Protein AF-0000000069531770 (afdb_homodimer)

Sequence (616 aa):
MDYYHGKNRRWDSFLKRRHTVTILGFLCSVVMHSQRLNLSIAMVAMVNSTSILSTSSYQNATECYRPQAEQAVLETHRTGEFSWDPELQGHILGAGFLGYLLAQIPGGLLAGRFGTKPILLVGLFSASICNLLSPVAAQQHAYLLAVIHLIRGMGQGLQQPSMSVLMAKWFPRNERGFLSAFIYCGYPLGAFIASLISGTLCDLEFLGGWPLVFYTFGLLGVFVGLLMVFFFFEQPSDDPNITPSELQHIVQNQDNSSATTCTVLLRKDGQDKYSTTINRCVTPAVDCPLLRVCIILHGPSGLPRVPDMDYYHGKNRRWDSFLKRRHTVTILGFLCSVVMHSQRLNLSIAMVAMVNSTSILSTSSYQNATECYRPQAEQAVLETHRTGEFSWDPELQGHILGAGFLGYLLAQIPGGLLAGRFGTKPILLVGLFSASICNLLSPVAAQQHAYLLAVIHLIRGMGQGLQQPSMSVLMAKWFPRNERGFLSAFIYCGYPLGAFIASLISGTLCDLEFLGGWPLVFYTFGLLGVFVGLLMVFFFFEQPSDDPNITPSELQHIVQNQDNSSATTCTVLLRKDGQDKYSTTINRCVTPAVDCPLLRVCIILHGPSGLPRVPD

Radius of gyration: 29.05 Å; Cα contacts (8 Å, |Δi|>4): 894; chains: 2; bounding box: 94×101×93 Å

Nearest PDB structures (foldseek):
  8u3d-assembly1_A  TM=9.084E-01  e=5.352E-10  Homo sapiens
  8u3f-assembly1_A  TM=9.222E-01  e=5.584E-10  Homo sapiens
  9ayb-assembly1_A  TM=9.517E-01  e=1.992E-09  Homo sapiens
  8dwi-assembly1_A  TM=8.726E-01  e=6.528E-09  Homo sapiens
  8ju0-assembly1_A  TM=8.263E-01  e=5.463E-02  Homo sapiens

pLDDT: mean 73.76, std 28.48, range [23.83, 98.81]

Foldseek 3Di:
DPPCPVPPVQVPPPDALLVVQLVLLQLLQLLLLLLLCLLVQLVVQAEAPPPPPPPPPPDDPPPPPDDDPPPPVPPCSDGHDHHDDPVLSVLLSVLLQQLLVVQQLCLLVCCVVVNLLVLLLQLLLLLLVLLLCLVVQVVVDSVSNSVSSSRNSNSSSNSPSSVVVQLLQSPFPVCSVVSVVSSNVSNVNSNVVSNVVLVVQCSDPPVNRSSVSSNVSSVSSVVSSVVCVVSPDRHPVRDPSHDPVSNCRRVVRHDVLPPPLVVVVPDDDDDDDPPPCPDDNPSVPSCSVVVVVVVVPPPPPDPPPPDD/DPPCPVPPVQVPPPDALLVVQLVLLQLLQLLLLLLLCLLVQLVVQAEAPPPPPDPPDPDDDDDPPPDDDPPPPPPCSDGHDHHDDVVLSCLLSVLLQQLLVVQQLCLLVCCVVVNLLVLLLQLLLLLLVLLLCLVVQVVVDSVSNSVSSSRNSNSSSNSPSSVVVQLLQSPFPVCSVVSVVSSNVSNVNSNVVSNVVLVVQCSDPPVNRSSVSSNVSSVSSVVSSVVCVPSPDRHPVRDPSHDPVSNCRRVVRHDVLPPPLVVVVPDDDDDDDPPPCPDDNVSVPSCSVVVVVVVVVPPPPDPPPPDD

Solvent-accessible surface area (backbone atoms only — not comparable to full-atom values): 32951 Å² total; per-residue (Å²): 136,82,75,78,73,68,72,70,72,60,78,71,59,91,59,53,60,62,53,50,48,35,51,52,46,17,50,50,30,18,40,57,34,22,52,68,44,39,60,51,61,33,45,46,55,40,35,36,47,50,78,65,72,76,85,70,87,70,79,86,79,77,74,76,79,72,78,84,74,72,80,65,79,70,67,76,60,71,61,23,85,37,82,66,53,47,46,57,50,10,49,34,57,18,28,19,27,48,21,18,50,66,25,33,53,56,19,31,52,46,18,71,73,68,30,36,53,59,46,37,48,52,11,41,42,47,23,15,52,32,34,53,44,37,56,65,28,49,73,73,31,66,64,52,28,18,50,40,30,19,52,20,16,28,18,52,18,22,41,61,39,18,50,54,52,45,44,60,61,51,33,25,54,59,44,33,40,18,51,49,48,55,20,55,50,14,34,37,47,14,40,22,49,36,26,45,50,38,14,50,35,44,65,37,73,67,84,68,3,39,47,49,38,31,44,52,45,13,52,49,24,44,51,53,42,54,50,41,69,75,69,54,60,76,39,64,89,68,37,87,84,53,48,71,68,55,50,52,52,32,64,74,33,31,70,77,72,63,68,64,62,66,57,65,70,67,63,76,87,87,81,86,80,87,69,80,76,76,67,71,82,64,54,49,70,67,22,40,42,54,60,58,53,55,53,64,69,56,60,83,76,78,76,78,76,75,77,132,136,81,74,76,73,68,73,70,71,58,78,72,58,91,60,54,62,62,54,51,49,35,52,52,45,16,52,49,30,18,40,56,35,21,52,67,43,40,60,50,62,32,44,45,54,40,34,37,47,49,78,66,74,77,86,72,85,80,72,82,82,77,79,76,82,72,75,84,77,72,78,66,78,70,68,76,60,71,61,22,83,37,82,68,53,48,48,58,50,11,49,35,56,17,27,19,28,47,21,18,51,66,25,34,52,56,18,32,52,46,19,71,73,67,31,35,53,60,46,37,47,50,13,42,40,48,23,15,51,31,34,52,44,39,56,64,27,49,73,72,30,67,65,51,29,19,51,40,31,19,52,21,15,28,18,53,17,20,39,62,40,17,50,55,54,44,44,60,62,53,32,24,55,59,46,32,41,19,51,49,48,55,21,56,51,14,35,36,46,14,38,21,50,37,26,44,51,38,13,49,34,43,67,36,72,67,85,67,2,39,47,49,39,32,43,53,44,12,51,48,23,45,52,53,41,54,49,40,69,74,70,53,61,77,40,63,88,69,36,86,83,55,50,71,69,56,51,51,52,31,64,73,34,30,72,76,72,62,67,63,62,67,56,64,71,66,63,76,89,88,79,86,81,88,70,82,75,75,67,71,81,64,53,48,69,68,20,41,39,54,60,58,53,56,55,64,68,54,59,82,77,77,75,78,75,75,78,132

InterPro domains:
  IPR011701 Major facilitator superfamily [PF07690] (78-247)
  IPR020846 Major facilitator superfamily domain [PS50850] (40-308)
  IPR036259 MFS transporter superfamily [G3DSA:1.20.1250.20] (12-240)
  IPR036259 MFS transporter superfamily [SSF103473] (14-258)
  IPR050382 Major Facilitator Superfamily Sodium/Anion Cotransporter [PTHR11662] (10-254)

Organism: Araneus ventricosus (NCBI:txid182803)

Secondary structure (DSSP, 8-state):
-------------SS-HHHHHHHHHHHHHHHHHHHHHHHHHHHHHHB-S-TT-------------------------PPPSB---HHHHHHHHHHHHHHHHHHHHHHHHHHHHH-HHHHHHHHHHHHHHHHHHHHHHHHH-HHHHHHHHHHHHHHHHTHHHHHHHHHHHH--HHHHHHHHHHHHTHHHHHHHHHHHHHHHHHT--GGGSHHHHHHHHHHHHHHHHHHHHHH--SSGGG-TT--HHHHHHHHHTS-TTTHHHHHTTT---S-------------SSS--HHHHHHHHHS----------/-------------SS-HHHHHHHHHHHHHHHHHHHHHHHHHHHHHHB-S----------------------------PPPSB---HHHHHHHHHHHHHHHHHHHHHHHHHHHHH-HHHHHHHHHHHHHHHHHHHHHHHHH-HHHHHHHHHHHHHHHHTHHHHHHHHHHHH--HHHHHHHHHHHHTHHHHHHHHHHHHHHHHHT--GGGSHHHHHHHHHHHHHHHHHHHHHH--SSGGG-TT--HHHHHHHHHTS-TTTHHHHHTTT---S--------SS---SSS--HHHHHHHHHS----------

Structure (mmCIF, N/CA/C/O backbone):
data_AF-0000000069531770-model_v1
#
loop_
_entity.id
_entity.type
_entity.pdbx_description
1 polymer 'Inorganic phosphate cotransporter'
#
loop_
_atom_site.group_PDB
_atom_site.id
_atom_site.type_symbol
_atom_site.label_atom_id
_atom_site.label_alt_id
_atom_site.label_comp_id
_atom_site.label_asym_id
_atom_site.label_entity_id
_atom_site.label_seq_id
_atom_site.pdbx_PDB_ins_code
_atom_site.Cartn_x
_atom_site.Cartn_y
_atom_site.Cartn_z
_atom_site.occupancy
_atom_site.B_iso_or_equiv
_atom_site.auth_seq_id
_atom_site.auth_comp_id
_atom_site.auth_asym_id
_atom_site.auth_atom_id
_atom_site.pdbx_PDB_model_num
ATOM 1 N N . MET A 1 1 ? -51.406 31.875 19.156 1 24.95 1 MET A N 1
ATOM 2 C CA . MET A 1 1 ? -51.438 30.578 18.484 1 24.95 1 MET A CA 1
ATOM 3 C C . MET A 1 1 ? -50.031 30.094 18.172 1 24.95 1 MET A C 1
ATOM 5 O O . MET A 1 1 ? -49.344 30.672 17.312 1 24.95 1 MET A O 1
ATOM 9 N N . ASP A 1 2 ? -49.219 29.656 19.125 1 28.33 2 ASP A N 1
ATOM 10 C CA . ASP A 1 2 ? -47.844 29.203 19.344 1 28.33 2 ASP A CA 1
ATOM 11 C C . ASP A 1 2 ? -47.531 28.016 18.469 1 28.33 2 ASP A C 1
ATOM 13 O O . ASP A 1 2 ? -48.125 26.938 18.609 1 28.33 2 ASP A O 1
ATOM 17 N N . TYR A 1 3 ? -47.406 28.156 17.156 1 31.14 3 TYR A N 1
ATOM 18 C CA . TYR A 1 3 ? -47.125 27.156 16.141 1 31.14 3 TYR A CA 1
ATOM 19 C C . TYR A 1 3 ? -46.125 26.125 16.656 1 31.14 3 TYR A C 1
ATOM 21 O O . TYR A 1 3 ? -45.25 26.438 17.484 1 31.14 3 TYR A O 1
ATOM 29 N N . TYR A 1 4 ? -46.625 24.828 16.781 1 31.69 4 TYR A N 1
ATOM 30 C CA . TYR A 1 4 ? -46.062 23.531 17.109 1 31.69 4 TYR A CA 1
ATOM 31 C C . TYR A 1 4 ? -44.688 23.375 16.484 1 31.69 4 TYR A C 1
ATOM 33 O O . TYR A 1 4 ? -44.562 23.25 15.258 1 31.69 4 TYR A O 1
ATOM 41 N N . HIS A 1 5 ? -43.75 24.219 16.828 1 33.91 5 HIS A N 1
ATOM 42 C CA . HIS A 1 5 ? -42.375 23.859 16.484 1 33.91 5 HIS A CA 1
ATOM 43 C C . HIS A 1 5 ? -42.125 22.359 16.656 1 33.91 5 HIS A C 1
ATOM 45 O O . HIS A 1 5 ? -41.938 21.875 17.781 1 33.91 5 HIS A O 1
ATOM 51 N N . GLY A 1 6 ? -43.094 21.531 16.125 1 34.22 6 GLY A N 1
ATOM 52 C CA . GLY A 1 6 ? -42.781 20.109 16.094 1 34.22 6 GLY A CA 1
ATOM 53 C C . GLY A 1 6 ? -41.281 19.828 15.938 1 34.22 6 GLY A C 1
ATOM 54 O O . GLY A 1 6 ? -40.656 20.25 14.953 1 34.22 6 GLY A O 1
ATOM 55 N N . LYS A 1 7 ? -40.656 19.891 17.016 1 36.44 7 LYS A N 1
ATOM 56 C CA . LYS A 1 7 ? -39.281 19.422 17.172 1 36.44 7 LYS A CA 1
ATOM 57 C C . LYS A 1 7 ? -39.031 18.188 16.312 1 36.44 7 LYS A C 1
ATOM 59 O O . LYS 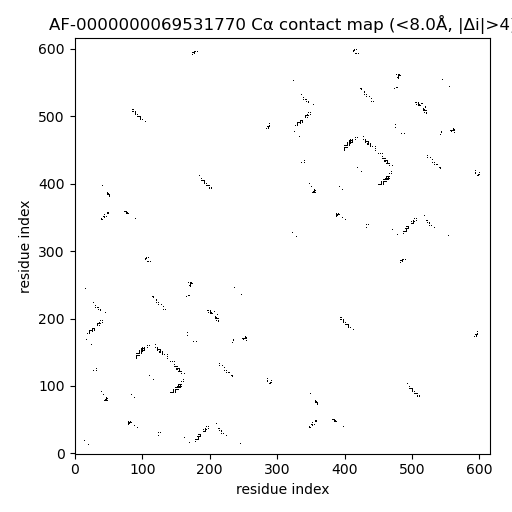A 1 7 ? -39.5 17.094 16.625 1 36.44 7 LYS A O 1
ATOM 64 N N . ASN A 1 8 ? -39.375 18.125 15.055 1 35.84 8 ASN A N 1
ATOM 65 C CA . ASN A 1 8 ? -38.906 17.047 14.172 1 35.84 8 ASN A CA 1
ATOM 66 C C . ASN A 1 8 ? -37.625 16.438 14.656 1 35.84 8 ASN A C 1
ATOM 68 O O . ASN A 1 8 ? -36.562 17.094 14.664 1 35.84 8 ASN A O 1
ATOM 72 N N . ARG A 1 9 ? -37.656 15.773 15.727 1 36.72 9 ARG A N 1
ATOM 73 C CA . ARG A 1 9 ? -36.562 14.93 16.203 1 36.72 9 ARG A CA 1
ATOM 74 C C . ARG A 1 9 ? -35.812 14.289 15.031 1 36.72 9 ARG A C 1
ATOM 76 O O . ARG A 1 9 ? -36.312 13.352 14.398 1 36.72 9 ARG A O 1
ATOM 83 N N . ARG A 1 10 ? -35.5 15.07 14.055 1 39.19 10 ARG A N 1
ATOM 84 C CA . ARG A 1 10 ? -34.594 14.539 13.039 1 39.19 10 ARG A CA 1
ATOM 85 C C . ARG A 1 10 ? -33.844 13.336 13.57 1 39.19 10 ARG A C 1
ATOM 87 O O . ARG A 1 10 ? -33.531 13.266 14.766 1 39.19 10 ARG A O 1
ATOM 94 N N . TRP A 1 11 ? -34.125 12.164 13.195 1 37.41 11 TRP A N 1
ATOM 95 C CA . TRP A 1 11 ? -33.281 10.992 13.406 1 37.41 11 TRP A CA 1
ATOM 96 C C . TRP A 1 11 ? -31.859 11.398 13.742 1 37.41 11 TRP A C 1
ATOM 98 O O . TRP A 1 11 ? -31.141 11.938 12.898 1 37.41 11 TRP A O 1
ATOM 108 N N . ASP A 1 12 ? -31.547 12.094 14.734 1 45.06 12 ASP A N 1
ATOM 109 C CA . ASP A 1 12 ? -30.172 12.258 15.234 1 45.06 12 ASP A CA 1
ATOM 110 C C . ASP A 1 12 ? -29.297 11.094 14.812 1 45.06 12 ASP A C 1
ATOM 112 O O . ASP A 1 12 ? -29.484 9.961 15.273 1 45.06 12 ASP A O 1
ATOM 116 N N . SER A 1 13 ? -29.109 10.766 13.602 1 52.78 13 SER A N 1
ATOM 117 C CA . SER A 1 13 ? -28.266 9.695 13.078 1 52.78 13 SER A CA 1
ATOM 118 C C . SER A 1 13 ? -27.172 9.32 14.078 1 52.78 13 SER A C 1
ATOM 120 O O . SER A 1 13 ? -26.594 10.188 14.727 1 52.78 13 SER A O 1
ATOM 122 N N . PHE A 1 14 ? -27.328 8.242 14.805 1 60.22 14 PHE A N 1
ATOM 123 C CA . PHE A 1 14 ? -26.422 7.652 15.773 1 60.22 14 PHE A CA 1
ATOM 124 C C . PHE A 1 14 ? -24.969 7.918 15.383 1 60.22 14 PHE A C 1
ATOM 126 O O . PHE A 1 14 ? -24.109 8.094 16.25 1 60.22 14 PHE A O 1
ATOM 133 N N . LEU A 1 15 ? -24.75 8.07 14.062 1 80 15 LEU A N 1
ATOM 134 C CA . LEU A 1 15 ? -23.359 8.273 13.68 1 80 15 LEU A CA 1
ATOM 135 C C . LEU A 1 15 ? -23.141 9.672 13.109 1 80 15 LEU A C 1
ATOM 137 O O . LEU A 1 15 ? -23.891 10.109 12.234 1 80 15 LEU A O 1
ATOM 141 N N . LYS A 1 16 ? -22.469 10.477 13.781 1 91.12 16 LYS A N 1
ATOM 142 C CA . LYS A 1 16 ? -22.062 11.773 13.242 1 91.12 16 LYS A CA 1
ATOM 143 C C . LYS A 1 16 ? -21.625 11.648 11.781 1 91.12 16 LYS A C 1
ATOM 145 O O . LYS A 1 16 ? -21.156 10.594 11.359 1 91.12 16 LYS A O 1
ATOM 150 N N . ARG A 1 17 ? -21.844 12.641 11.008 1 93.88 17 ARG A N 1
ATOM 151 C CA . ARG A 1 17 ? -21.594 12.602 9.57 1 93.88 17 ARG A CA 1
ATOM 152 C C . ARG A 1 17 ? -20.094 12.461 9.281 1 93.88 17 ARG A C 1
ATOM 154 O O . ARG A 1 17 ? -19.703 11.828 8.289 1 93.88 17 ARG A O 1
ATOM 161 N N . ARG A 1 18 ? -19.328 13 10.141 1 93.19 18 ARG A N 1
ATOM 162 C CA . ARG A 1 18 ? -17.891 12.828 9.93 1 93.19 18 ARG A CA 1
ATOM 163 C C . ARG A 1 18 ? -17.484 11.367 10.086 1 93.19 18 ARG A C 1
ATOM 165 O O . ARG A 1 18 ? -16.547 10.898 9.43 1 93.19 18 ARG A O 1
ATOM 172 N N . HIS A 1 19 ? -18.234 10.648 10.875 1 93.69 19 HIS A N 1
ATOM 173 C CA . HIS A 1 19 ? -17.969 9.219 11.039 1 93.69 19 HIS A CA 1
ATOM 174 C C . HIS A 1 19 ? -18.484 8.43 9.836 1 93.69 19 HIS A C 1
ATOM 176 O O . HIS A 1 19 ? -17.891 7.43 9.445 1 93.69 19 HIS A O 1
ATOM 182 N N . THR A 1 20 ? -19.531 8.906 9.305 1 94.5 20 THR A N 1
ATOM 183 C CA . THR A 1 20 ? -20.031 8.281 8.094 1 94.5 20 THR A CA 1
ATOM 184 C C . THR A 1 20 ? -19.031 8.422 6.953 1 94.5 20 THR A C 1
ATOM 186 O O . THR A 1 20 ? -18.75 7.449 6.242 1 94.5 20 THR A O 1
ATOM 189 N N . VAL A 1 21 ? -18.5 9.562 6.832 1 94.88 21 VAL A N 1
ATOM 190 C CA . VAL A 1 21 ? -17.484 9.805 5.812 1 94.88 21 VAL A CA 1
ATOM 191 C C . VAL A 1 21 ? -16.25 8.945 6.082 1 94.88 21 VAL A C 1
ATOM 193 O O . VAL A 1 21 ? -15.656 8.398 5.156 1 94.88 21 VAL A O 1
ATOM 196 N N . THR A 1 22 ? -15.93 8.781 7.328 1 95.06 22 THR A N 1
ATOM 197 C CA . THR A 1 22 ? -14.789 7.965 7.719 1 95.06 22 THR A CA 1
ATOM 198 C C . THR A 1 22 ? -15.016 6.5 7.348 1 95.06 22 THR A C 1
ATOM 200 O O . THR A 1 22 ? -14.117 5.844 6.809 1 95.06 22 THR A O 1
ATOM 203 N N . ILE A 1 23 ? -16.172 6.031 7.586 1 96.56 23 ILE A N 1
ATOM 204 C CA . ILE A 1 23 ? -16.5 4.641 7.285 1 96.56 23 ILE A CA 1
ATOM 205 C C . ILE A 1 23 ? -16.484 4.418 5.773 1 96.56 23 ILE A C 1
ATOM 207 O O . ILE A 1 23 ? -15.969 3.402 5.301 1 96.56 23 ILE A O 1
ATOM 211 N N . LEU A 1 24 ? -16.984 5.375 5.047 1 97 24 LEU A N 1
ATOM 212 C CA . LEU A 1 24 ? -16.969 5.266 3.592 1 97 24 LEU A CA 1
ATOM 213 C C . LEU A 1 24 ? -15.539 5.305 3.057 1 97 24 LEU A C 1
ATOM 215 O O . LEU A 1 24 ? -15.195 4.551 2.141 1 97 24 LEU A O 1
ATOM 219 N N . GLY A 1 25 ? -14.758 6.203 3.656 1 96.44 25 GLY A N 1
ATOM 220 C CA . GLY A 1 25 ? -13.352 6.234 3.289 1 96.44 25 GLY A CA 1
ATOM 221 C C . GLY A 1 25 ? -12.625 4.941 3.611 1 96.44 25 GLY A C 1
ATOM 222 O O . GLY A 1 25 ? -11.797 4.48 2.824 1 96.44 25 GLY A O 1
ATOM 223 N N . PHE A 1 26 ? -13.008 4.395 4.703 1 96.62 26 PHE A N 1
ATOM 224 C CA . PHE A 1 26 ? -12.445 3.119 5.133 1 96.62 26 PHE A CA 1
ATOM 225 C C . PHE A 1 26 ? -12.812 2.008 4.156 1 96.62 26 PHE A C 1
ATOM 227 O O . PHE A 1 26 ? -11.945 1.238 3.73 1 96.62 26 PHE A O 1
ATOM 234 N N . LEU A 1 27 ? -13.992 1.931 3.801 1 98 27 LEU A N 1
ATOM 235 C CA . LEU A 1 27 ? -14.453 0.91 2.863 1 98 27 LEU A CA 1
ATOM 236 C C . LEU A 1 27 ? -13.781 1.078 1.505 1 98 27 LEU A C 1
ATOM 238 O O . LEU A 1 27 ? -13.414 0.092 0.863 1 98 27 LEU A O 1
ATOM 242 N N . CYS A 1 28 ? -13.672 2.311 1.095 1 97.81 28 CYS A N 1
ATOM 243 C CA . CYS A 1 28 ? -12.977 2.598 -0.152 1 97.81 28 CYS A CA 1
ATOM 244 C C . CYS A 1 28 ? -11.539 2.098 -0.098 1 97.81 28 CYS A C 1
ATOM 246 O O . CYS A 1 28 ? -11.055 1.467 -1.042 1 97.81 28 CYS A O 1
ATOM 248 N N . SER A 1 29 ? -10.891 2.281 0.993 1 96.5 29 SER A N 1
ATOM 249 C CA . SER A 1 29 ? -9.508 1.862 1.157 1 96.5 29 SER A CA 1
ATOM 250 C C . SER A 1 29 ? -9.383 0.342 1.172 1 96.5 29 SER A C 1
ATOM 252 O O . SER A 1 29 ? -8.453 -0.217 0.595 1 96.5 29 SER A O 1
ATOM 254 N N . VAL A 1 30 ? -10.328 -0.289 1.777 1 97.62 30 VAL A N 1
ATOM 255 C CA . VAL A 1 30 ? -10.328 -1.747 1.84 1 97.62 30 VAL A CA 1
ATOM 256 C C . VAL A 1 30 ? -10.461 -2.324 0.432 1 97.62 30 VAL A C 1
ATOM 258 O O . VAL A 1 30 ? -9.672 -3.184 0.032 1 97.62 30 VAL A O 1
ATOM 261 N N . VAL A 1 31 ? -11.383 -1.821 -0.271 1 98 31 VAL A N 1
ATOM 262 C CA . VAL A 1 31 ? -11.688 -2.406 -1.572 1 98 31 VAL A CA 1
ATOM 263 C C . VAL A 1 31 ? -10.562 -2.096 -2.555 1 98 31 VAL A C 1
ATOM 265 O O . VAL A 1 31 ? -10.133 -2.967 -3.318 1 98 31 VAL A O 1
ATOM 268 N N . MET A 1 32 ? -10.094 -0.898 -2.566 1 96.94 32 MET A N 1
ATOM 269 C CA . MET A 1 32 ? -9.039 -0.509 -3.5 1 96.94 32 MET A CA 1
ATOM 270 C C . MET A 1 32 ? -7.762 -1.298 -3.238 1 96.94 32 MET A C 1
ATOM 272 O O . MET A 1 32 ? -7.105 -1.755 -4.176 1 96.94 32 MET A O 1
ATOM 276 N N . HIS A 1 33 ? -7.457 -1.507 -2.027 1 95.75 33 HIS A N 1
ATOM 277 C CA . HIS A 1 33 ? -6.227 -2.238 -1.736 1 95.75 33 HIS A CA 1
ATOM 278 C C . HIS A 1 33 ? -6.414 -3.736 -1.959 1 95.75 33 HIS A C 1
ATOM 280 O O . HIS A 1 33 ? -5.461 -4.441 -2.299 1 95.75 33 HIS A O 1
ATOM 286 N N . SER A 1 34 ? -7.621 -4.234 -1.717 1 97.38 34 SER A N 1
ATOM 287 C CA . SER A 1 34 ? -7.887 -5.629 -2.057 1 97.38 34 SER A CA 1
ATOM 288 C C . SER A 1 34 ? -7.66 -5.891 -3.543 1 97.38 34 SER A C 1
ATOM 290 O O . SER A 1 34 ? -7.055 -6.895 -3.918 1 97.38 34 SER A O 1
ATOM 292 N N . GLN A 1 35 ? -8.148 -5.004 -4.316 1 97.62 35 GLN A N 1
ATOM 293 C CA . GLN A 1 35 ? -8.031 -5.16 -5.762 1 97.62 35 GLN A CA 1
ATOM 294 C C . GLN A 1 35 ? -6.574 -5.137 -6.203 1 97.62 35 GLN A C 1
ATOM 296 O O . GLN A 1 35 ? -6.203 -5.785 -7.184 1 97.62 35 GLN A O 1
ATOM 301 N N . ARG A 1 36 ? -5.738 -4.457 -5.484 1 93.69 36 ARG A N 1
ATOM 302 C CA . ARG A 1 36 ? -4.324 -4.332 -5.828 1 93.69 36 ARG A CA 1
ATOM 303 C C . ARG A 1 36 ? -3.617 -5.68 -5.742 1 93.69 36 ARG A C 1
ATOM 305 O O . ARG A 1 36 ? -2.633 -5.914 -6.445 1 93.69 36 ARG A O 1
ATOM 312 N N . LEU A 1 37 ? -4.141 -6.547 -4.957 1 93.31 37 LEU A N 1
ATOM 313 C CA . LEU A 1 37 ? -3.457 -7.812 -4.703 1 93.31 37 LEU A CA 1
ATOM 314 C C . LEU A 1 37 ? -4.039 -8.922 -5.566 1 93.31 37 LEU A C 1
ATOM 316 O O . LEU A 1 37 ? -3.479 -10.023 -5.641 1 93.31 37 LEU A O 1
ATOM 320 N N . ASN A 1 38 ? -5.07 -8.633 -6.246 1 96.81 38 ASN A N 1
ATOM 321 C CA . ASN A 1 38 ? -5.773 -9.688 -6.961 1 96.81 38 ASN A CA 1
ATOM 322 C C . ASN A 1 38 ? -4.867 -10.391 -7.969 1 96.81 38 ASN A C 1
ATOM 324 O O . ASN A 1 38 ? -4.781 -11.617 -7.992 1 96.81 38 ASN A O 1
ATOM 328 N N . LEU A 1 39 ? -4.18 -9.609 -8.742 1 96.06 39 LEU A N 1
ATOM 329 C CA . LEU A 1 39 ? -3.365 -10.211 -9.789 1 96.06 39 LEU A CA 1
ATOM 330 C C . LEU A 1 39 ? -2.178 -10.961 -9.195 1 96.06 39 LEU A C 1
ATOM 332 O O . LEU A 1 39 ? -1.849 -12.062 -9.633 1 96.06 39 LEU A O 1
ATOM 336 N N . SER A 1 40 ? -1.553 -10.406 -8.211 1 92.25 40 SER A N 1
ATOM 337 C CA . SER A 1 40 ? -0.376 -11.039 -7.621 1 92.25 40 SER A CA 1
ATOM 338 C C . SER A 1 40 ? -0.723 -12.383 -6.988 1 92.25 40 SER A C 1
ATOM 340 O O . SER A 1 40 ? 0.064 -13.328 -7.059 1 92.25 40 SER A O 1
ATOM 342 N N . ILE A 1 41 ? -1.854 -12.477 -6.449 1 91.69 41 ILE A N 1
ATOM 343 C CA . ILE A 1 41 ? -2.256 -13.711 -5.789 1 91.69 41 ILE A CA 1
ATOM 344 C C . ILE A 1 41 ? -2.762 -14.711 -6.828 1 91.69 41 ILE A C 1
ATOM 346 O O . ILE A 1 41 ? -2.416 -15.891 -6.781 1 91.69 41 ILE A O 1
ATOM 350 N N . ALA A 1 42 ? -3.535 -14.242 -7.734 1 94.62 42 ALA A N 1
ATOM 351 C CA . ALA A 1 42 ? -4.129 -15.125 -8.734 1 94.62 42 ALA A CA 1
ATOM 352 C C . ALA A 1 42 ? -3.068 -15.664 -9.688 1 94.62 42 ALA A C 1
ATOM 354 O O . ALA A 1 42 ? -3.27 -16.703 -10.328 1 94.62 42 ALA A O 1
ATOM 355 N N . MET A 1 43 ? -1.966 -14.984 -9.797 1 94.06 43 MET A N 1
ATOM 356 C CA . MET A 1 43 ? -0.925 -15.328 -10.766 1 94.06 43 MET A CA 1
ATOM 357 C C . MET A 1 43 ? -0.432 -16.75 -10.547 1 94.06 43 MET A C 1
ATOM 359 O O . MET A 1 43 ? -0.127 -17.469 -11.508 1 94.06 43 MET A O 1
ATOM 363 N N . VAL A 1 44 ? -0.391 -17.203 -9.391 1 88.69 44 VAL A N 1
ATOM 364 C CA . VAL A 1 44 ? 0.093 -18.531 -9.062 1 88.69 44 VAL A CA 1
ATOM 365 C C . VAL A 1 44 ? -0.809 -19.578 -9.711 1 88.69 44 VAL A C 1
ATOM 367 O O . VAL A 1 44 ? -0.323 -20.578 -10.258 1 88.69 44 VAL A O 1
ATOM 370 N N . ALA A 1 45 ? -2.055 -19.312 -9.641 1 90.25 45 ALA A N 1
ATOM 371 C CA . ALA A 1 45 ? -3.02 -20.25 -10.203 1 90.25 45 ALA A CA 1
ATOM 372 C C . ALA A 1 45 ? -3.152 -20.062 -11.711 1 90.25 45 ALA A C 1
ATOM 374 O O . ALA A 1 45 ? -3.607 -20.969 -12.422 1 90.25 45 ALA A O 1
ATOM 375 N N . MET A 1 46 ? -2.816 -18.953 -12.18 1 92.94 46 MET A N 1
ATOM 376 C CA . MET A 1 46 ? -2.994 -18.625 -13.586 1 92.94 46 MET A CA 1
ATOM 377 C C . MET A 1 46 ? -1.9 -19.25 -14.438 1 92.94 46 MET A C 1
ATOM 379 O O . MET A 1 46 ? -2.143 -19.641 -15.586 1 92.94 46 MET A O 1
ATOM 383 N N . VAL A 1 47 ? -0.735 -19.406 -13.891 1 90.5 47 VAL A N 1
ATOM 384 C CA . VAL A 1 47 ? 0.427 -19.734 -14.703 1 90.5 47 VAL A CA 1
ATOM 385 C C . VAL A 1 47 ? 0.837 -21.188 -14.438 1 90.5 47 VAL A C 1
ATOM 387 O O . VAL A 1 47 ? 0.797 -21.656 -13.289 1 90.5 47 VAL A O 1
ATOM 390 N N . ASN A 1 48 ? 1.192 -21.891 -15.523 1 80.19 48 ASN A N 1
ATOM 391 C CA . ASN A 1 48 ? 1.698 -23.266 -15.469 1 80.19 48 ASN A CA 1
ATOM 392 C C . ASN A 1 48 ? 3.223 -23.297 -15.438 1 80.19 48 ASN A C 1
ATOM 394 O O . ASN A 1 48 ? 3.879 -22.953 -16.422 1 80.19 48 ASN A O 1
ATOM 398 N N . SER A 1 49 ? 3.748 -23.703 -14.367 1 63.97 49 SER A N 1
ATOM 399 C CA . SER A 1 49 ? 5.203 -23.688 -14.25 1 63.97 49 SER A CA 1
ATOM 400 C C . SER A 1 49 ? 5.812 -24.984 -14.758 1 63.97 49 SER A C 1
ATOM 402 O O . SER A 1 49 ? 7.027 -25.078 -14.938 1 63.97 49 SER A O 1
ATOM 404 N N . THR A 1 50 ? 5.086 -26.281 -14.984 1 56.28 50 THR A N 1
ATOM 405 C CA . THR A 1 50 ? 5.633 -27.578 -15.375 1 56.28 50 THR A CA 1
ATOM 406 C C . THR A 1 50 ? 5.625 -27.734 -16.891 1 56.28 50 THR A C 1
ATOM 408 O O . THR A 1 50 ? 6.215 -28.672 -17.438 1 56.28 50 THR A O 1
ATOM 411 N N . SER A 1 51 ? 5.027 -27.156 -17.703 1 44.38 51 SER A N 1
ATOM 412 C CA . SER A 1 51 ? 4.711 -27.672 -19.031 1 44.38 51 SER A CA 1
ATOM 413 C C . SER A 1 51 ? 5.934 -28.297 -19.688 1 44.38 51 SER A C 1
ATOM 415 O O . SER A 1 51 ? 5.809 -29.031 -20.672 1 44.38 51 SER A O 1
ATOM 417 N N . ILE A 1 52 ? 7.254 -28.078 -19.609 1 38.97 52 ILE A N 1
ATOM 418 C CA . ILE A 1 52 ? 8.023 -28.578 -20.75 1 38.97 52 ILE A CA 1
ATOM 419 C C . ILE A 1 52 ? 8.492 -30 -20.484 1 38.97 52 ILE A C 1
ATOM 421 O O . ILE A 1 52 ? 9.688 -30.25 -20.312 1 38.97 52 ILE A O 1
ATOM 425 N N . LEU A 1 53 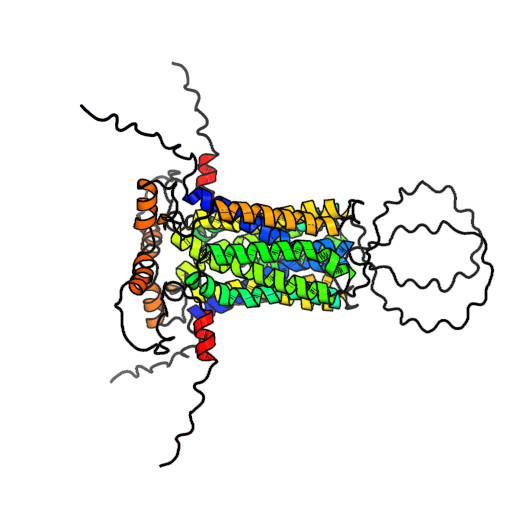? 8.148 -30.875 -19.453 1 35 53 LEU A N 1
ATOM 426 C CA . LEU A 1 53 ? 8.969 -32.062 -19.547 1 35 53 LEU A CA 1
ATOM 427 C C . LEU A 1 53 ? 8.672 -32.844 -20.844 1 35 53 LEU A C 1
ATOM 429 O O . LEU A 1 53 ? 7.547 -33.281 -21.062 1 35 53 LEU A O 1
ATOM 433 N N . SER A 1 54 ? 9.32 -32.688 -21.938 1 31.84 54 SER A N 1
ATOM 434 C CA . SER A 1 54 ? 9.328 -33.625 -23.047 1 31.84 54 SER A CA 1
ATOM 435 C C . SER A 1 54 ? 9.711 -35.031 -22.578 1 31.84 54 SER A C 1
ATOM 437 O O . SER A 1 54 ? 10.68 -35.188 -21.828 1 31.84 54 SER A O 1
ATOM 439 N N . THR A 1 55 ? 8.773 -35.969 -22.484 1 31.12 55 THR A N 1
ATOM 440 C CA . THR A 1 55 ? 8.852 -37.438 -22.438 1 31.12 55 THR A CA 1
ATOM 441 C C . THR A 1 55 ? 9.875 -37.969 -23.453 1 31.12 55 THR A C 1
ATOM 443 O O . THR A 1 55 ? 9.609 -37.969 -24.656 1 31.12 55 THR A O 1
ATOM 446 N N . SER A 1 56 ? 11.117 -37.562 -23.516 1 28.84 56 SER A N 1
ATOM 447 C CA . SER A 1 56 ? 11.914 -38.344 -24.438 1 28.84 56 SER A CA 1
ATOM 448 C C . SER A 1 56 ? 12.023 -39.812 -23.969 1 28.84 56 SER A C 1
ATOM 450 O O . SER A 1 56 ? 12.656 -40.625 -24.625 1 28.84 56 SER A O 1
ATOM 452 N N . SER A 1 57 ? 12.242 -40.219 -22.594 1 30.61 57 SER A N 1
ATOM 453 C CA . SER A 1 57 ? 12.836 -41.531 -22.469 1 30.61 57 SER A CA 1
ATOM 454 C C . SER A 1 57 ? 11.805 -42.625 -22.766 1 30.61 57 SER A C 1
ATOM 456 O O . SER A 1 57 ? 10.859 -42.812 -22 1 30.61 57 SER A O 1
ATOM 458 N N . TYR A 1 58 ? 11.484 -43.031 -23.938 1 27.73 58 TYR A N 1
ATOM 459 C CA . TYR A 1 58 ? 10.703 -44.156 -24.438 1 27.73 58 TYR A CA 1
ATOM 460 C C . TYR A 1 58 ? 11.211 -45.469 -23.859 1 27.73 58 TYR A C 1
ATOM 462 O O . TYR A 1 58 ? 10.586 -46.5 -24.047 1 27.73 58 TYR A O 1
ATOM 470 N N . GLN A 1 59 ? 12.516 -45.75 -23.547 1 29.06 59 GLN A N 1
ATOM 471 C CA . GLN A 1 59 ? 12.758 -47.156 -23.859 1 29.06 59 GLN A CA 1
ATOM 472 C C . GLN A 1 59 ? 11.898 -48.062 -22.984 1 29.06 59 GLN A C 1
ATOM 474 O O . GLN A 1 59 ? 11.094 -48.844 -23.5 1 29.06 59 GLN A O 1
ATOM 479 N N . ASN A 1 60 ? 12.625 -49.188 -22.312 1 28.5 60 ASN A N 1
ATOM 480 C CA . ASN A 1 60 ? 12.375 -50.594 -21.984 1 28.5 60 ASN A CA 1
ATOM 481 C C . ASN A 1 60 ? 11.477 -50.75 -20.766 1 28.5 60 ASN A C 1
ATOM 483 O O . ASN A 1 60 ? 11.82 -50.281 -19.672 1 28.5 60 ASN A O 1
ATOM 487 N N . ALA A 1 61 ? 10.117 -51 -20.875 1 30.94 61 ALA A N 1
ATOM 488 C CA . ALA A 1 61 ? 8.922 -51.25 -20.078 1 30.94 61 ALA A CA 1
ATOM 489 C C . ALA A 1 61 ? 9.109 -52.438 -19.156 1 30.94 61 ALA A C 1
ATOM 491 O O . ALA A 1 61 ? 8.758 -53.562 -19.516 1 30.94 61 ALA A O 1
ATOM 492 N N . THR A 1 62 ? 10.375 -52.812 -18.641 1 30.77 62 THR A N 1
ATOM 493 C CA . THR A 1 62 ? 10.133 -54.062 -17.906 1 30.77 62 THR A CA 1
ATOM 494 C C . THR A 1 62 ? 9.055 -53.844 -16.844 1 30.77 62 THR A C 1
ATOM 496 O O . THR A 1 62 ? 9.07 -52.844 -16.125 1 30.77 62 THR A O 1
ATOM 499 N N . GLU A 1 63 ? 7.922 -54.781 -16.781 1 31.06 63 GLU A N 1
ATOM 500 C CA . GLU A 1 63 ? 6.613 -55 -16.172 1 31.06 63 GLU A CA 1
ATOM 501 C C . GLU A 1 63 ? 6.707 -55.031 -14.648 1 31.06 63 GLU A C 1
ATOM 503 O O . GLU A 1 63 ? 5.738 -55.406 -13.977 1 31.06 63 GLU A O 1
ATOM 508 N N . CYS A 1 64 ? 7.77 -54.594 -13.992 1 31.16 64 CYS A N 1
ATOM 509 C CA . CYS A 1 64 ? 7.727 -55.125 -12.633 1 31.16 64 CYS A CA 1
ATOM 510 C C . CYS A 1 64 ? 6.434 -54.719 -11.93 1 31.16 64 CYS A C 1
ATOM 512 O O . CYS A 1 64 ? 5.938 -53.625 -12.133 1 31.16 64 CYS A O 1
ATOM 514 N N . TYR A 1 65 ? 5.672 -55.688 -11.398 1 29.67 65 TYR A N 1
ATOM 515 C CA . TYR A 1 65 ? 4.426 -55.812 -10.656 1 29.67 65 TYR A CA 1
ATOM 516 C C . TYR A 1 65 ? 4.398 -54.875 -9.453 1 29.67 65 TYR A C 1
ATOM 518 O O . TYR A 1 65 ? 5.094 -55.125 -8.461 1 29.67 65 TYR A O 1
ATOM 526 N N . ARG A 1 66 ? 4.801 -53.688 -9.477 1 31.14 66 ARG A N 1
ATOM 527 C CA . ARG A 1 66 ? 4.785 -53.062 -8.148 1 31.14 66 ARG A CA 1
ATOM 528 C C . ARG A 1 66 ? 3.375 -53.094 -7.562 1 31.14 66 ARG A C 1
ATOM 530 O O . ARG A 1 66 ? 2.404 -52.812 -8.266 1 31.14 66 ARG A O 1
ATOM 537 N N . PRO A 1 67 ? 3.166 -53.688 -6.363 1 33.75 67 PRO A N 1
ATOM 538 C CA . PRO A 1 67 ? 1.939 -53.875 -5.586 1 33.75 67 PRO A CA 1
ATOM 539 C C . PRO A 1 67 ? 1.023 -52.656 -5.633 1 33.75 67 PRO A C 1
ATOM 541 O O . PRO A 1 67 ? 1.459 -51.562 -6.023 1 33.75 67 PRO A O 1
ATOM 544 N N . GLN A 1 68 ? -0.212 -52.781 -4.891 1 31.41 68 GLN A N 1
ATOM 545 C CA . GLN A 1 68 ? -1.488 -52.094 -4.785 1 31.41 68 GLN A CA 1
ATOM 546 C C . GLN A 1 68 ? -1.28 -50.594 -4.473 1 31.41 68 GLN A C 1
ATOM 548 O O . GLN A 1 68 ? -0.672 -50.25 -3.457 1 31.41 68 GLN A O 1
ATOM 553 N N . ALA A 1 69 ? -1.318 -49.844 -5.355 1 32.22 69 ALA A N 1
ATOM 554 C CA . ALA A 1 69 ? -1.205 -48.375 -5.406 1 32.22 69 ALA A CA 1
ATOM 555 C C . ALA A 1 69 ? -2.172 -47.719 -4.426 1 32.22 69 ALA A C 1
ATOM 557 O O . ALA A 1 69 ? -3.383 -47.938 -4.496 1 32.22 69 ALA A O 1
ATOM 558 N N . GLU A 1 70 ? -1.907 -47.719 -3.035 1 34.34 70 GLU A N 1
ATOM 559 C CA . GLU A 1 70 ? -2.666 -46.812 -2.152 1 34.34 70 GLU A CA 1
ATOM 560 C C . GLU A 1 70 ? -3.189 -45.594 -2.906 1 34.34 70 GLU A C 1
ATOM 562 O O . GLU A 1 70 ? -2.494 -45.062 -3.762 1 34.34 70 GLU A O 1
ATOM 567 N N . GLN A 1 71 ? -4.566 -45.531 -3.016 1 32.22 71 GLN A N 1
ATOM 568 C CA . GLN A 1 71 ? -5.398 -44.438 -3.557 1 32.22 71 GLN A CA 1
ATOM 569 C C . GLN A 1 71 ? -4.805 -43.062 -3.25 1 32.22 71 GLN A C 1
ATOM 571 O O . GLN A 1 71 ? -4.891 -42.594 -2.117 1 32.22 71 GLN A O 1
ATOM 576 N N . ALA A 1 72 ? -3.682 -42.844 -3.629 1 34.44 72 ALA A N 1
ATOM 577 C CA . ALA A 1 72 ? -3.148 -41.5 -3.561 1 34.44 72 ALA A CA 1
ATOM 578 C C . ALA A 1 72 ? -4.207 -40.469 -3.953 1 34.44 72 ALA A C 1
ATOM 580 O O . ALA A 1 72 ? -4.77 -40.531 -5.047 1 34.44 72 ALA A O 1
ATOM 581 N N . VAL A 1 73 ? -5.125 -40.156 -2.943 1 33.19 73 VAL A N 1
ATOM 582 C CA . VAL A 1 73 ? -6 -38.969 -3.064 1 33.19 73 VAL A CA 1
ATOM 583 C C . VAL A 1 73 ? -5.344 -37.938 -3.953 1 33.19 73 VAL A C 1
ATOM 585 O O . VAL A 1 73 ? -4.258 -37.438 -3.641 1 33.19 73 VAL A O 1
ATOM 588 N N . LEU A 1 74 ? -5.465 -38 -5.246 1 34.16 74 LEU A N 1
ATOM 589 C CA . LEU A 1 74 ? -5.109 -37.125 -6.348 1 34.16 74 LEU A CA 1
ATOM 590 C C . LEU A 1 74 ? -5.402 -35.656 -5.996 1 34.16 74 LEU A C 1
ATOM 592 O O . LEU A 1 74 ? -6.566 -35.281 -5.895 1 34.16 74 LEU A O 1
ATOM 596 N N . GLU A 1 75 ? -4.922 -35.094 -4.941 1 39.31 75 GLU A N 1
ATOM 597 C CA . GLU A 1 75 ? -5.102 -33.656 -4.762 1 39.31 75 GLU A CA 1
ATOM 598 C C . GLU A 1 75 ? -4.867 -32.906 -6.07 1 39.31 75 GLU A C 1
ATOM 600 O O . GLU A 1 75 ? -3.795 -33.031 -6.672 1 39.31 75 GLU A O 1
ATOM 605 N N . THR A 1 76 ? -5.84 -32.875 -7.074 1 41.78 76 THR A N 1
ATOM 606 C CA . THR A 1 76 ? -6.008 -32.219 -8.367 1 41.78 76 THR A CA 1
ATOM 607 C C . THR A 1 76 ? -5.598 -30.75 -8.297 1 41.78 76 THR A C 1
ATOM 609 O O . THR A 1 76 ? -6.371 -29.906 -7.84 1 41.78 76 THR A O 1
ATOM 612 N N . HIS A 1 77 ? -4.523 -30.359 -7.773 1 53.09 77 HIS A N 1
ATOM 613 C CA . HIS A 1 77 ? -4.219 -28.938 -7.926 1 53.09 77 HIS A CA 1
ATOM 614 C C . HIS A 1 77 ? -4.117 -28.562 -9.398 1 53.09 77 HIS A C 1
ATOM 616 O O . HIS A 1 77 ? -3.537 -29.281 -10.195 1 53.09 77 HIS A O 1
ATOM 622 N N . ARG A 1 78 ? -5.23 -27.828 -10.008 1 59.66 78 ARG A N 1
ATOM 623 C CA . ARG A 1 78 ? -5.434 -27.406 -11.391 1 59.66 78 ARG A CA 1
ATOM 624 C C . ARG A 1 78 ? -4.195 -26.703 -11.93 1 59.66 78 ARG A C 1
ATOM 626 O O . ARG A 1 78 ? -3.586 -25.875 -11.242 1 59.66 78 ARG A O 1
ATOM 633 N N . THR A 1 79 ? -3.6 -27.203 -12.969 1 72.62 79 THR A N 1
ATOM 634 C CA . THR A 1 79 ? -2.486 -26.609 -13.703 1 72.62 79 THR A CA 1
ATOM 635 C C . THR A 1 79 ? -2.883 -25.25 -14.289 1 72.62 79 THR A C 1
ATOM 637 O O . THR A 1 79 ? -4.023 -25.062 -14.711 1 72.62 79 THR A O 1
ATOM 640 N N . GLY A 1 80 ? -2.09 -24.25 -14.141 1 85.69 80 GLY A N 1
ATOM 641 C CA . GLY A 1 80 ? -2.322 -22.922 -14.695 1 85.69 80 GLY A CA 1
ATOM 642 C C . GLY A 1 80 ? -2.535 -22.922 -16.203 1 85.69 80 GLY A C 1
ATOM 643 O O . GLY A 1 80 ? -2.051 -23.828 -16.891 1 85.69 80 GLY A O 1
ATOM 644 N N . GLU A 1 81 ? -3.248 -21.969 -16.672 1 88.44 81 GLU A N 1
ATOM 645 C CA . GLU A 1 81 ? -3.689 -21.891 -18.062 1 88.44 81 GLU A CA 1
ATOM 646 C C . GLU A 1 81 ? -2.648 -21.188 -18.938 1 88.44 81 GLU A C 1
ATOM 648 O O . GLU A 1 81 ? -2.596 -21.406 -20.141 1 88.44 81 GLU A O 1
ATOM 653 N N . PHE A 1 82 ? -1.804 -20.406 -18.344 1 92.56 82 PHE A N 1
ATOM 654 C CA . PHE A 1 82 ? -0.935 -19.547 -19.141 1 92.56 82 PHE A CA 1
ATOM 655 C C . PHE A 1 82 ? 0.525 -19.953 -18.984 1 92.56 82 PHE A C 1
ATOM 657 O O . PHE A 1 82 ? 0.946 -20.344 -17.891 1 92.56 82 PHE A O 1
ATOM 664 N N . SER A 1 83 ? 1.293 -19.859 -20.031 1 89.12 83 SER A N 1
ATOM 665 C CA . SER A 1 83 ? 2.723 -20.141 -20 1 89.12 83 SER A CA 1
ATOM 666 C C . SER A 1 83 ? 3.545 -18.859 -20.031 1 89.12 83 SER A C 1
ATOM 668 O O . SER A 1 83 ? 4.258 -18.594 -21 1 89.12 83 SER A O 1
ATOM 670 N N . TRP A 1 84 ? 3.459 -18.141 -19.047 1 92 84 TRP A N 1
ATOM 671 C CA . TRP A 1 84 ? 4.184 -16.875 -18.938 1 92 84 TRP A CA 1
ATOM 672 C C . TRP A 1 84 ? 5.461 -17.047 -18.125 1 92 84 TRP A C 1
ATOM 674 O O . TRP A 1 84 ? 5.43 -17.562 -17.016 1 92 84 TRP A O 1
ATOM 684 N N . ASP A 1 85 ? 6.555 -16.594 -18.672 1 89.62 85 ASP A N 1
ATOM 685 C CA . ASP A 1 85 ? 7.797 -16.625 -17.906 1 89.62 85 ASP A CA 1
ATOM 686 C C . ASP A 1 85 ? 7.793 -15.578 -16.812 1 89.62 85 ASP A C 1
ATOM 688 O O . ASP A 1 85 ? 6.996 -14.641 -16.844 1 89.62 85 ASP A O 1
ATOM 692 N N . PRO A 1 86 ? 8.656 -15.719 -15.844 1 90.38 86 PRO A N 1
ATOM 693 C CA . PRO A 1 86 ? 8.664 -14.812 -14.688 1 90.38 86 PRO A CA 1
ATOM 694 C C . PRO A 1 86 ? 8.891 -13.359 -15.086 1 90.38 86 PRO A C 1
ATOM 696 O O . PRO A 1 86 ? 8.336 -12.445 -14.461 1 90.38 86 PRO A O 1
ATOM 699 N N . GLU A 1 87 ? 9.695 -13.109 -16.031 1 90.44 87 GLU A N 1
ATOM 700 C CA . GLU A 1 87 ? 9.945 -11.742 -16.469 1 90.44 87 GLU A CA 1
ATOM 701 C C . GLU A 1 87 ? 8.664 -11.094 -17 1 90.44 87 GLU A C 1
ATOM 703 O O . GLU A 1 87 ? 8.367 -9.945 -16.672 1 90.44 87 GLU A O 1
ATOM 708 N N . LEU A 1 88 ? 7.957 -11.859 -17.812 1 93.38 88 LEU A N 1
ATOM 709 C CA . LEU A 1 88 ? 6.68 -11.367 -18.328 1 93.38 88 LEU A CA 1
ATOM 710 C C . LEU A 1 88 ? 5.695 -11.133 -17.188 1 93.38 88 LEU A C 1
ATOM 712 O O . LEU A 1 88 ? 4.98 -10.125 -17.172 1 93.38 88 LEU A O 1
ATOM 716 N N . GLN A 1 89 ? 5.676 -12.039 -16.234 1 94.06 89 GLN A N 1
ATOM 717 C CA . GLN A 1 89 ? 4.82 -11.859 -15.07 1 94.06 89 GLN A CA 1
ATOM 718 C C . GLN A 1 89 ? 5.145 -10.562 -14.336 1 94.06 89 GLN A C 1
ATOM 720 O O . GLN A 1 89 ? 4.242 -9.82 -13.945 1 94.06 89 GLN A O 1
ATOM 725 N N . GLY A 1 90 ? 6.426 -10.32 -14.188 1 93.06 90 GLY A N 1
ATOM 726 C CA . GLY A 1 90 ? 6.863 -9.086 -13.562 1 93.06 90 GLY A CA 1
ATOM 727 C C . GLY A 1 90 ? 6.426 -7.848 -14.312 1 93.06 90 GLY A C 1
ATOM 728 O O . GLY A 1 90 ? 6.035 -6.848 -13.703 1 93.06 90 GLY A O 1
ATOM 729 N N . HIS A 1 91 ? 6.438 -7.895 -15.625 1 95.12 91 HIS A N 1
ATOM 730 C CA . HIS A 1 91 ? 6.008 -6.77 -16.453 1 95.12 91 HIS A CA 1
ATOM 731 C C . HIS A 1 91 ? 4.516 -6.492 -16.266 1 95.12 91 HIS A C 1
ATOM 733 O O . HIS A 1 91 ? 4.105 -5.336 -16.172 1 95.12 91 HIS A O 1
ATOM 739 N N . ILE A 1 92 ? 3.762 -7.547 -16.25 1 96.75 92 ILE A N 1
ATOM 740 C CA . ILE A 1 92 ? 2.316 -7.402 -16.109 1 96.75 92 ILE A CA 1
ATOM 741 C C . ILE A 1 92 ? 1.988 -6.801 -14.742 1 96.75 92 ILE A C 1
ATOM 743 O O . ILE A 1 92 ? 1.219 -5.84 -14.648 1 96.75 92 ILE A O 1
ATOM 747 N N . LEU A 1 93 ? 2.625 -7.367 -13.766 1 95.12 93 LEU A N 1
ATOM 748 C CA . LEU A 1 93 ? 2.414 -6.863 -12.414 1 95.12 93 LEU A CA 1
ATOM 749 C C . LEU A 1 93 ? 2.889 -5.418 -12.289 1 95.12 93 LEU A C 1
ATOM 751 O O . LEU A 1 93 ? 2.193 -4.578 -11.719 1 95.12 93 LEU A O 1
ATOM 755 N N . GLY A 1 94 ? 4.02 -5.09 -12.836 1 96.38 94 GLY A N 1
ATOM 756 C CA . GLY A 1 94 ? 4.605 -3.762 -12.766 1 96.38 94 GLY A CA 1
ATOM 757 C C . GLY A 1 94 ? 3.768 -2.703 -13.461 1 96.38 94 GLY A C 1
ATOM 758 O O . GLY A 1 94 ? 3.771 -1.538 -13.055 1 96.38 94 GLY A O 1
ATOM 759 N N . ALA A 1 95 ? 3.039 -3.057 -14.445 1 97.5 95 ALA A N 1
ATOM 760 C CA . ALA A 1 95 ? 2.215 -2.117 -15.203 1 97.5 95 ALA A CA 1
ATOM 761 C C . ALA A 1 95 ? 1.188 -1.44 -14.297 1 97.5 95 ALA A C 1
ATOM 763 O O . ALA A 1 95 ? 0.925 -0.244 -14.438 1 97.5 95 ALA A O 1
ATOM 764 N N . GLY A 1 96 ? 0.626 -2.188 -13.453 1 96.44 96 GLY A N 1
ATOM 765 C CA . GLY A 1 96 ? -0.328 -1.603 -12.523 1 96.44 96 GLY A CA 1
ATOM 766 C C . GLY A 1 96 ? 0.283 -0.54 -11.633 1 96.44 96 GLY A C 1
ATOM 767 O O . GLY A 1 96 ? -0.315 0.515 -11.414 1 96.44 96 GLY A O 1
ATOM 768 N N . PHE A 1 97 ? 1.454 -0.785 -11.141 1 95.25 97 PHE A N 1
ATOM 769 C CA . PHE A 1 97 ? 2.113 0.15 -10.234 1 95.25 97 PHE A CA 1
ATOM 770 C C . PHE A 1 97 ? 2.631 1.365 -10.992 1 95.25 97 PHE A C 1
ATOM 772 O O . PHE A 1 97 ? 2.654 2.475 -10.461 1 95.25 97 PHE A O 1
ATOM 779 N N . LEU A 1 98 ? 2.984 1.158 -12.227 1 96 98 LEU A N 1
ATOM 780 C CA . LEU A 1 98 ? 3.336 2.295 -13.07 1 96 98 LEU A CA 1
ATOM 781 C C . LEU A 1 98 ? 2.141 3.225 -13.258 1 96 98 LEU A C 1
ATOM 783 O O . LEU A 1 98 ? 2.279 4.445 -13.172 1 96 98 LEU A O 1
ATOM 787 N N . GLY A 1 99 ? 1.028 2.664 -13.555 1 96.62 99 GLY A N 1
ATOM 788 C CA . GLY A 1 99 ? -0.18 3.467 -13.648 1 96.62 99 GLY A CA 1
ATOM 789 C C . GLY A 1 99 ? -0.471 4.254 -12.383 1 96.62 99 GLY A C 1
ATOM 790 O O . GLY A 1 99 ? -0.824 5.434 -12.453 1 96.62 99 GLY A O 1
ATOM 791 N N . TYR A 1 100 ? -0.332 3.598 -11.32 1 95.06 100 TYR A N 1
ATOM 792 C CA . TYR A 1 100 ? -0.532 4.238 -10.023 1 95.06 100 TYR A CA 1
ATOM 793 C C . TYR A 1 100 ? 0.369 5.461 -9.875 1 95.06 100 TYR A C 1
ATOM 795 O O . TYR A 1 100 ? -0.101 6.547 -9.531 1 95.06 100 TYR A O 1
ATOM 803 N N . LEU A 1 101 ? 1.602 5.25 -10.148 1 91.38 101 LEU A N 1
ATOM 804 C CA . LEU A 1 101 ? 2.605 6.301 -10.023 1 91.38 101 LEU A CA 1
ATOM 805 C C . LEU A 1 101 ? 2.268 7.484 -10.93 1 91.38 101 LEU A C 1
ATOM 807 O O . LEU A 1 101 ? 2.377 8.641 -10.508 1 91.38 101 LEU A O 1
ATOM 811 N N . LEU A 1 102 ? 1.81 7.281 -12.047 1 92.31 102 LEU A N 1
ATOM 812 C CA . LEU A 1 102 ? 1.519 8.305 -13.039 1 92.31 102 LEU A CA 1
ATOM 813 C C . LEU A 1 102 ? 0.325 9.156 -12.609 1 92.31 102 LEU A C 1
ATOM 815 O O . LEU A 1 102 ? 0.277 10.352 -12.891 1 92.31 102 LEU A O 1
ATOM 819 N N . ALA A 1 103 ? -0.527 8.523 -11.945 1 93.31 103 ALA A N 1
ATOM 820 C CA . ALA A 1 103 ? -1.758 9.227 -11.602 1 93.31 103 ALA A CA 1
ATOM 821 C C . ALA A 1 103 ? -1.649 9.891 -10.234 1 93.31 103 ALA A C 1
ATOM 823 O O . ALA A 1 103 ? -2.387 10.828 -9.93 1 93.31 103 ALA A O 1
ATOM 824 N N . GLN A 1 104 ? -0.802 9.344 -9.445 1 86.38 104 GLN A N 1
ATOM 825 C CA . GLN A 1 104 ? -0.728 9.812 -8.062 1 86.38 104 GLN A CA 1
ATOM 826 C C . GLN A 1 104 ? -0.257 11.266 -7.996 1 86.38 104 GLN A C 1
ATOM 828 O O . GLN A 1 104 ? -0.772 12.055 -7.203 1 86.38 104 GLN A O 1
ATOM 833 N N . ILE A 1 105 ? 0.609 11.594 -8.82 1 77.38 105 ILE A N 1
ATOM 834 C CA . ILE A 1 105 ? 1.204 12.922 -8.758 1 77.38 105 ILE A CA 1
ATOM 835 C C . ILE A 1 105 ? 0.185 13.961 -9.211 1 77.38 105 ILE A C 1
ATOM 837 O O . ILE A 1 105 ? -0.127 14.898 -8.477 1 77.38 105 ILE A O 1
ATOM 841 N N . PRO A 1 106 ? -0.44 13.844 -10.273 1 81.88 106 PRO A N 1
ATOM 842 C CA . PRO A 1 106 ? -1.447 14.82 -10.703 1 81.88 106 PRO A CA 1
ATOM 843 C C . PRO A 1 106 ? -2.758 14.688 -9.93 1 81.88 106 PRO A C 1
ATOM 845 O O . PRO A 1 106 ? -3.594 15.594 -9.961 1 81.88 106 PRO A O 1
ATOM 848 N N . GLY A 1 107 ? -2.947 13.602 -9.211 1 82.19 107 GLY A N 1
ATOM 849 C CA . GLY A 1 107 ? -4.199 13.344 -8.523 1 82.19 107 GLY A CA 1
ATOM 850 C C . GLY A 1 107 ? -4.578 14.43 -7.539 1 82.19 107 GLY A C 1
ATOM 851 O O . GLY A 1 107 ? -5.75 14.812 -7.445 1 82.19 107 GLY A O 1
ATOM 852 N N . GLY A 1 108 ? -3.625 14.961 -6.824 1 72.19 108 GLY A N 1
ATOM 853 C CA . GLY A 1 108 ? -3.895 16.047 -5.891 1 72.19 108 GLY A CA 1
ATOM 854 C C . GLY A 1 108 ? -4.391 17.312 -6.566 1 72.19 108 GLY A C 1
ATOM 855 O O . GLY A 1 108 ? -5.328 17.953 -6.082 1 72.19 108 GLY A O 1
ATOM 856 N N . LEU A 1 109 ? -3.873 17.609 -7.707 1 75.88 109 LEU A N 1
ATOM 857 C CA . LEU A 1 109 ? -4.277 18.781 -8.469 1 75.88 109 LEU A CA 1
ATOM 858 C C . LEU A 1 109 ? -5.68 18.609 -9.031 1 75.88 109 LEU A C 1
ATOM 860 O O . LEU A 1 109 ? -6.477 19.547 -9.031 1 75.88 109 LEU A O 1
ATOM 864 N N . LEU A 1 110 ? -5.926 17.453 -9.383 1 84.88 110 LEU A N 1
ATOM 865 C CA . LEU A 1 110 ? -7.234 17.172 -9.953 1 84.88 110 LEU A CA 1
ATOM 866 C C . LEU A 1 110 ? -8.32 17.234 -8.883 1 84.88 110 LEU A C 1
ATOM 868 O O . LEU A 1 110 ? -9.422 17.719 -9.148 1 84.88 110 LEU A O 1
ATOM 872 N N . ALA A 1 111 ? -7.98 16.766 -7.734 1 82.25 111 ALA A N 1
ATOM 873 C CA . ALA A 1 111 ? -8.938 16.797 -6.629 1 82.25 111 ALA A CA 1
ATOM 874 C C . ALA A 1 111 ? -9.234 18.234 -6.195 1 82.25 111 ALA A C 1
ATOM 876 O O . ALA A 1 111 ? -10.359 18.547 -5.805 1 82.25 111 ALA A O 1
ATOM 877 N N . GLY A 1 112 ? -8.258 19.094 -6.25 1 76.88 112 GLY A N 1
ATOM 878 C CA . GLY A 1 112 ? -8.461 20.5 -5.941 1 76.88 112 GLY A CA 1
ATOM 879 C C . GLY A 1 112 ? -9.312 21.219 -6.973 1 76.88 112 GLY A C 1
ATOM 880 O O . GLY A 1 112 ? -10.141 22.062 -6.621 1 76.88 112 GLY A O 1
ATOM 881 N N . ARG A 1 113 ? -9.18 20.812 -8.18 1 82.62 113 ARG A N 1
ATOM 882 C CA . ARG A 1 113 ? -9.852 21.516 -9.266 1 82.62 113 ARG A CA 1
ATOM 883 C C . ARG A 1 113 ? -11.273 21 -9.453 1 82.62 113 ARG A C 1
ATOM 885 O O . ARG A 1 113 ? -12.203 21.781 -9.656 1 82.62 113 ARG A O 1
ATOM 892 N N . PHE A 1 114 ? -11.438 19.688 -9.344 1 89.88 114 PHE A N 1
ATOM 893 C CA . PHE A 1 114 ? -12.719 19.094 -9.711 1 89.88 114 PHE A CA 1
ATOM 894 C C . PHE A 1 114 ? -13.461 18.594 -8.477 1 89.88 114 PHE A C 1
ATOM 896 O O . PHE A 1 114 ? -14.609 18.156 -8.57 1 89.88 114 PHE A O 1
ATOM 903 N N . GLY A 1 115 ? -12.789 18.672 -7.41 1 87.69 115 GLY A N 1
ATOM 904 C CA . GLY A 1 115 ? -13.391 18.141 -6.203 1 87.69 115 GLY A CA 1
ATOM 905 C C . GLY A 1 115 ? -12.898 16.75 -5.852 1 87.69 115 GLY A C 1
ATOM 906 O O . GLY A 1 115 ? -12.461 16 -6.727 1 87.69 115 GLY A O 1
ATOM 907 N N . THR A 1 116 ? -13.016 16.406 -4.641 1 91.88 116 THR A N 1
ATOM 908 C CA . THR A 1 116 ? -12.508 15.133 -4.156 1 91.88 116 THR A CA 1
ATOM 909 C C . THR A 1 116 ? -13.461 13.992 -4.52 1 91.88 116 THR A C 1
ATOM 911 O O . THR A 1 116 ? -13.023 12.922 -4.945 1 91.88 116 THR A O 1
ATOM 914 N N . LYS A 1 117 ? -14.758 14.227 -4.434 1 94.19 117 LYS A N 1
ATOM 915 C CA . LYS A 1 117 ? -15.734 13.172 -4.648 1 94.19 117 LYS A CA 1
ATOM 916 C C . LYS A 1 117 ? -15.695 12.656 -6.086 1 94.19 117 LYS A C 1
ATOM 918 O O . LYS A 1 117 ? -15.523 11.461 -6.32 1 94.19 117 LYS A O 1
ATOM 923 N N . PRO A 1 118 ? -15.766 13.516 -7.102 1 95.75 118 PRO A N 1
ATOM 924 C CA . PRO A 1 118 ? -15.75 12.992 -8.469 1 95.75 118 PRO A CA 1
ATOM 925 C C . PRO A 1 118 ? -14.453 12.266 -8.805 1 95.75 118 PRO A C 1
ATOM 927 O O . PRO A 1 118 ? -14.477 11.242 -9.5 1 95.75 118 PRO A O 1
ATOM 930 N N . ILE A 1 119 ? -13.367 12.758 -8.367 1 95.44 119 ILE A N 1
ATOM 931 C CA . ILE A 1 119 ? -12.078 12.156 -8.695 1 95.44 119 ILE A CA 1
ATOM 932 C C . ILE A 1 119 ? -11.969 10.789 -8.023 1 95.44 119 ILE A C 1
ATOM 934 O O . ILE A 1 119 ? -11.508 9.82 -8.633 1 95.44 119 ILE A O 1
ATOM 938 N N . LEU A 1 120 ? -12.391 10.695 -6.785 1 95.88 120 LEU A N 1
ATOM 939 C CA . LEU A 1 120 ? -12.375 9.43 -6.062 1 95.88 120 LEU A CA 1
ATOM 940 C C . LEU A 1 120 ? -13.297 8.414 -6.727 1 95.88 120 LEU A C 1
ATOM 942 O O . LEU A 1 120 ? -12.945 7.242 -6.855 1 95.88 120 LEU A O 1
ATOM 946 N N . LEU A 1 121 ? -14.445 8.875 -7.137 1 97.5 121 LEU A N 1
ATOM 947 C CA . LEU A 1 121 ? -15.422 7.984 -7.758 1 97.5 121 LEU A CA 1
ATOM 948 C C . LEU A 1 121 ? -14.922 7.496 -9.117 1 97.5 121 LEU A C 1
ATOM 950 O O . LEU A 1 121 ? -15.07 6.32 -9.453 1 97.5 121 LEU A O 1
ATOM 954 N N . VAL A 1 122 ? -14.344 8.375 -9.891 1 97.31 122 VAL A N 1
ATOM 955 C CA . VAL A 1 122 ? -13.766 7.973 -11.172 1 97.31 122 VAL A CA 1
ATOM 956 C C . VAL A 1 122 ? -12.688 6.918 -10.938 1 97.31 122 VAL A C 1
ATOM 958 O O . VAL A 1 122 ? -12.609 5.926 -11.664 1 97.31 122 VAL A O 1
ATOM 961 N N . GLY A 1 123 ? -11.859 7.188 -9.984 1 97.81 123 GLY A N 1
ATOM 962 C CA . GLY A 1 123 ? -10.82 6.223 -9.656 1 97.81 123 GLY A CA 1
ATOM 963 C C . GLY A 1 123 ? -11.375 4.875 -9.234 1 97.81 123 GLY A C 1
ATOM 964 O O . GLY A 1 123 ? -10.953 3.836 -9.75 1 97.81 123 GLY A O 1
ATOM 965 N N . LEU A 1 124 ? -12.305 4.891 -8.344 1 98.31 124 LEU A N 1
ATOM 966 C CA . LEU A 1 124 ? -12.867 3.668 -7.781 1 98.31 124 LEU A CA 1
ATOM 967 C C . LEU A 1 124 ? -13.609 2.873 -8.844 1 98.31 124 LEU A C 1
ATOM 969 O O . LEU A 1 124 ? -13.406 1.664 -8.977 1 98.31 124 LEU A O 1
ATOM 973 N N . PHE A 1 125 ? -14.406 3.49 -9.664 1 98.69 125 PHE A N 1
ATOM 974 C CA . PHE A 1 125 ? -15.18 2.799 -10.688 1 98.69 125 PHE A CA 1
ATOM 975 C C . PHE A 1 125 ? -14.273 2.283 -11.797 1 98.69 125 PHE A C 1
ATOM 977 O O . PHE A 1 125 ? -14.438 1.153 -12.266 1 98.69 125 PHE A O 1
ATOM 984 N N . SER A 1 126 ? -13.383 3.121 -12.234 1 98.44 126 SER A N 1
ATOM 985 C CA . SER A 1 126 ? -12.477 2.68 -13.289 1 98.44 126 SER A CA 1
ATOM 986 C C . SER A 1 126 ? -11.664 1.468 -12.852 1 98.44 126 SER A C 1
ATOM 988 O O . SER A 1 126 ? -11.531 0.5 -13.609 1 98.44 126 SER A O 1
ATOM 990 N N . ALA A 1 127 ? -11.133 1.507 -11.656 1 98.44 127 ALA A N 1
ATOM 991 C CA . ALA A 1 127 ? -10.359 0.379 -11.133 1 98.44 127 ALA A CA 1
ATOM 992 C C . ALA A 1 127 ? -11.227 -0.876 -11.039 1 98.44 127 ALA A C 1
ATOM 994 O O . ALA A 1 127 ? -10.789 -1.966 -11.422 1 98.44 127 ALA A O 1
ATOM 995 N N . SER A 1 128 ? -12.414 -0.731 -10.555 1 98.81 128 SER A N 1
ATOM 996 C CA . SER A 1 128 ? -13.312 -1.868 -10.359 1 98.81 128 SER A CA 1
ATOM 997 C C . SER A 1 128 ? -13.734 -2.475 -11.695 1 98.81 128 SER A C 1
ATOM 999 O O . SER A 1 128 ? -13.797 -3.699 -11.836 1 98.81 128 SER A O 1
ATOM 1001 N N . ILE A 1 129 ? -14.008 -1.672 -12.656 1 98.75 129 ILE A N 1
ATOM 1002 C CA . ILE A 1 129 ? -14.391 -2.152 -13.977 1 98.75 129 ILE A CA 1
ATOM 1003 C C . ILE A 1 129 ? -13.203 -2.873 -14.625 1 98.75 129 ILE A C 1
ATOM 1005 O O . ILE A 1 129 ? -13.375 -3.938 -15.227 1 98.75 129 ILE A O 1
ATOM 1009 N N . CYS A 1 130 ? -12.039 -2.285 -14.508 1 98.75 130 CYS A N 1
ATOM 1010 C CA . CYS A 1 130 ? -10.844 -2.938 -15.031 1 98.75 130 CYS A CA 1
ATOM 1011 C C . CYS A 1 130 ? -10.617 -4.281 -14.359 1 98.75 130 CYS A C 1
ATOM 1013 O O . CYS A 1 130 ? -10.195 -5.242 -15 1 98.75 130 CYS A O 1
ATOM 1015 N N . ASN A 1 131 ? -10.859 -4.312 -13.055 1 98.19 131 ASN A N 1
ATOM 1016 C CA . ASN A 1 131 ? -10.773 -5.586 -12.352 1 98.19 131 ASN A CA 1
ATOM 1017 C C . ASN A 1 131 ? -11.734 -6.617 -12.922 1 98.19 131 ASN A C 1
ATOM 1019 O O . ASN A 1 131 ? -11.359 -7.773 -13.141 1 98.19 131 ASN A O 1
ATOM 1023 N N . LEU A 1 132 ? -12.914 -6.246 -13.273 1 98.69 132 LEU A N 1
ATOM 1024 C CA . LEU A 1 132 ? -13.938 -7.133 -13.828 1 98.69 132 LEU A CA 1
ATOM 1025 C C . LEU A 1 132 ? -13.555 -7.586 -15.234 1 98.69 132 LEU A C 1
ATOM 1027 O O . LEU A 1 132 ? -13.906 -8.688 -15.656 1 98.69 132 LEU A O 1
ATOM 1031 N N . LEU A 1 133 ? -12.789 -6.824 -15.938 1 98.69 133 LEU A N 1
ATOM 1032 C CA . LEU A 1 133 ? -12.422 -7.121 -17.312 1 98.69 133 LEU A CA 1
ATOM 1033 C C . LEU A 1 133 ? -11.133 -7.934 -17.375 1 98.69 133 LEU A C 1
ATOM 1035 O O . LEU A 1 133 ? -10.758 -8.445 -18.438 1 98.69 133 LEU A O 1
ATOM 1039 N N . SER A 1 134 ? -10.453 -8.117 -16.281 1 98.44 134 SER A N 1
ATOM 1040 C CA . SER A 1 134 ? -9.117 -8.703 -16.234 1 98.44 134 SER A CA 1
ATOM 1041 C C . SER A 1 134 ? -9.133 -10.141 -16.75 1 98.44 134 SER A C 1
ATOM 1043 O O . SER A 1 134 ? -8.258 -10.539 -17.531 1 98.44 134 SER A O 1
ATOM 1045 N N . PRO A 1 135 ? -10.141 -10.977 -16.391 1 98 135 PRO A N 1
ATOM 1046 C CA . PRO A 1 135 ? -10.125 -12.352 -16.906 1 98 135 PRO A CA 1
ATOM 1047 C C . PRO A 1 135 ? -10.273 -12.43 -18.422 1 98 135 PRO A C 1
ATOM 1049 O O . PRO A 1 135 ? -9.57 -13.195 -19.078 1 98 135 PRO A O 1
ATOM 1052 N N . VAL A 1 136 ? -11.109 -11.656 -18.984 1 97.81 136 VAL A N 1
ATOM 1053 C CA . VAL A 1 136 ? -11.305 -11.641 -20.422 1 97.81 136 VAL A CA 1
ATOM 1054 C C . VAL A 1 136 ? -10.031 -11.141 -21.109 1 97.81 136 VAL A C 1
ATOM 1056 O O . VAL A 1 136 ? -9.633 -11.672 -22.156 1 97.81 136 VAL A O 1
ATOM 1059 N N . ALA A 1 137 ? -9.422 -10.164 -20.547 1 98.25 137 ALA A N 1
ATOM 1060 C CA . ALA A 1 137 ? -8.18 -9.633 -21.094 1 98.25 137 ALA A CA 1
ATOM 1061 C C . ALA A 1 137 ? -7.059 -10.672 -21.047 1 98.25 137 ALA A C 1
ATOM 1063 O O . ALA A 1 137 ? -6.285 -10.812 -21.984 1 98.25 137 ALA A O 1
ATOM 1064 N N . ALA A 1 138 ? -7.008 -11.352 -19.953 1 97.38 138 ALA A N 1
ATOM 1065 C CA . ALA A 1 138 ? -5.977 -12.375 -19.781 1 97.38 138 ALA A CA 1
ATOM 1066 C C . ALA A 1 138 ? -6.121 -13.469 -20.828 1 97.38 138 ALA A C 1
ATOM 1068 O O . ALA A 1 138 ? -5.121 -13.992 -21.328 1 97.38 138 ALA A O 1
ATOM 1069 N N . GLN A 1 139 ? -7.336 -13.805 -21.172 1 96.31 139 GLN A N 1
ATOM 1070 C CA . GLN A 1 139 ? -7.602 -14.852 -22.156 1 96.31 139 GLN A CA 1
ATOM 1071 C C . GLN A 1 139 ? -7.227 -14.391 -23.562 1 96.31 139 GLN A C 1
ATOM 1073 O O . GLN A 1 139 ? -6.914 -15.219 -24.422 1 96.31 139 GLN A O 1
ATOM 1078 N N . GLN A 1 140 ? -7.223 -13.156 -23.797 1 96.81 140 GLN A N 1
ATOM 1079 C CA . GLN A 1 140 ? -6.898 -12.641 -25.125 1 96.81 140 GLN A CA 1
ATOM 1080 C C . GLN A 1 140 ? -5.391 -12.5 -25.297 1 96.81 140 GLN A C 1
ATOM 1082 O O . GLN A 1 140 ? -4.832 -12.984 -26.297 1 96.81 140 GLN A O 1
ATOM 1087 N N . HIS A 1 141 ? -4.812 -11.758 -24.328 1 96.94 141 HIS A N 1
ATOM 1088 C CA . HIS A 1 141 ? -3.375 -11.539 -24.438 1 96.94 141 HIS A CA 1
ATOM 1089 C C . HIS A 1 141 ? -2.805 -11.008 -23.125 1 96.94 141 HIS A C 1
ATOM 1091 O O . HIS A 1 141 ? -3.447 -10.203 -22.453 1 96.94 141 HIS A O 1
ATOM 1097 N N . ALA A 1 142 ? -1.519 -11.391 -22.938 1 96.56 142 ALA A N 1
ATOM 1098 C CA . ALA A 1 142 ? -0.846 -10.961 -21.703 1 96.56 142 ALA A CA 1
ATOM 1099 C C . ALA A 1 142 ? -0.695 -9.445 -21.672 1 96.56 142 ALA A C 1
ATOM 1101 O O . ALA A 1 142 ? -0.874 -8.82 -20.609 1 96.56 142 ALA A O 1
ATOM 1102 N N . TYR A 1 143 ? -0.385 -8.836 -22.734 1 96.62 143 TYR A N 1
ATOM 1103 C CA . TYR A 1 143 ? -0.152 -7.398 -22.766 1 96.62 143 TYR A CA 1
ATOM 1104 C C . TYR A 1 143 ? -1.463 -6.633 -22.641 1 96.62 143 TYR A C 1
ATOM 1106 O O . TYR A 1 143 ? -1.482 -5.496 -22.156 1 96.62 143 TYR A O 1
ATOM 1114 N N . LEU A 1 144 ? -2.525 -7.246 -23.109 1 98.12 144 LEU A N 1
ATOM 1115 C CA . LEU A 1 144 ? -3.818 -6.617 -22.875 1 98.12 144 LEU A CA 1
ATOM 1116 C C . LEU A 1 144 ? -4.137 -6.582 -21.375 1 98.12 144 LEU A C 1
ATOM 1118 O O . LEU A 1 144 ? -4.688 -5.598 -20.875 1 98.12 144 LEU A O 1
ATOM 1122 N N . LEU A 1 145 ? -3.787 -7.652 -20.734 1 98.44 145 LEU A N 1
ATOM 1123 C CA . LEU A 1 145 ? -3.928 -7.668 -19.281 1 98.44 145 LEU A CA 1
ATOM 1124 C C . LEU A 1 145 ? -3.068 -6.586 -18.641 1 98.44 145 LEU A C 1
ATOM 1126 O O . LEU A 1 145 ? -3.514 -5.898 -17.719 1 98.44 145 LEU A O 1
ATOM 1130 N N . ALA A 1 146 ? -1.868 -6.391 -19.172 1 98.31 146 ALA A N 1
ATOM 1131 C CA . ALA A 1 146 ? -0.972 -5.359 -18.656 1 98.31 146 ALA A CA 1
ATOM 1132 C C . ALA A 1 146 ? -1.579 -3.969 -18.844 1 98.31 146 ALA A C 1
ATOM 1134 O O . ALA A 1 146 ? -1.498 -3.133 -17.938 1 98.31 146 ALA A O 1
ATOM 1135 N N . VAL A 1 147 ? -2.195 -3.771 -19.922 1 98.44 147 VAL A N 1
ATOM 1136 C CA . VAL A 1 147 ? -2.795 -2.471 -20.188 1 98.44 147 VAL A CA 1
ATOM 1137 C C . VAL A 1 147 ? -3.969 -2.23 -19.25 1 98.44 147 VAL A C 1
ATOM 1139 O O . VAL A 1 147 ? -4.113 -1.138 -18.688 1 98.44 147 VAL A O 1
ATOM 1142 N N . ILE A 1 148 ? -4.777 -3.201 -19.062 1 98.44 148 ILE A N 1
ATOM 1143 C CA . ILE A 1 148 ? -5.91 -3.086 -18.156 1 98.44 148 ILE A CA 1
ATOM 1144 C C . ILE A 1 148 ? -5.41 -2.816 -16.734 1 98.44 148 ILE A C 1
ATOM 1146 O O . ILE A 1 148 ? -6.004 -2.021 -16.016 1 98.44 148 ILE A O 1
ATOM 1150 N N . HIS A 1 149 ? -4.375 -3.434 -16.391 1 98.12 149 HIS A N 1
ATOM 1151 C CA . HIS A 1 149 ? -3.795 -3.23 -15.062 1 98.12 149 HIS A CA 1
ATOM 1152 C C . HIS A 1 149 ? -3.18 -1.841 -14.938 1 98.12 149 HIS A C 1
ATOM 1154 O O . HIS A 1 149 ? -3.197 -1.244 -13.859 1 98.12 149 HIS A O 1
ATOM 1160 N N . LEU A 1 150 ? -2.613 -1.371 -16.031 1 98.25 150 LEU A N 1
ATOM 1161 C CA . LEU A 1 150 ? -2.102 -0.005 -16.031 1 98.25 150 LEU A CA 1
ATOM 1162 C C . LEU A 1 150 ? -3.223 0.997 -15.773 1 98.25 150 LEU A C 1
ATOM 1164 O O . LEU A 1 150 ? -3.078 1.895 -14.945 1 98.25 150 LEU A O 1
ATOM 1168 N N . ILE A 1 151 ? -4.352 0.813 -16.406 1 98.31 151 ILE A N 1
ATOM 1169 C CA . ILE A 1 151 ? -5.5 1.702 -16.234 1 98.31 151 ILE A CA 1
ATOM 1170 C C . ILE A 1 151 ? -6.07 1.556 -14.828 1 98.31 151 ILE A C 1
ATOM 1172 O O . ILE A 1 151 ? -6.441 2.547 -14.195 1 98.31 151 ILE A O 1
ATOM 1176 N N . ARG A 1 152 ? -6.168 0.316 -14.391 1 98.06 152 ARG A N 1
ATOM 1177 C CA . ARG A 1 152 ? -6.609 0.077 -13.023 1 98.06 152 ARG A CA 1
ATOM 1178 C C . ARG A 1 152 ? -5.727 0.815 -12.023 1 98.06 152 ARG A C 1
ATOM 1180 O O . ARG A 1 152 ? -6.227 1.469 -11.102 1 98.06 152 ARG A O 1
ATOM 1187 N N . GLY A 1 153 ? -4.406 0.74 -12.242 1 97.44 153 GLY A N 1
ATOM 1188 C CA . GLY A 1 153 ? -3.465 1.443 -11.391 1 97.44 153 GLY A CA 1
ATOM 1189 C C . GLY A 1 153 ? -3.627 2.951 -11.43 1 97.44 153 GLY A C 1
ATOM 1190 O O . GLY A 1 153 ? -3.512 3.623 -10.406 1 97.44 153 GLY A O 1
ATOM 1191 N N . MET A 1 154 ? -3.943 3.479 -12.547 1 96.88 154 MET A N 1
ATOM 1192 C CA . MET A 1 154 ? -4.188 4.91 -12.672 1 96.88 154 MET A CA 1
ATOM 1193 C C . MET A 1 154 ? -5.398 5.332 -11.844 1 96.88 154 MET A C 1
ATOM 1195 O O . MET A 1 154 ? -5.363 6.363 -11.172 1 96.88 154 MET A O 1
ATOM 1199 N N . GLY A 1 155 ? -6.371 4.523 -11.969 1 97.06 155 GLY A N 1
ATOM 1200 C CA . GLY A 1 155 ? -7.543 4.805 -11.148 1 97.06 155 GLY A CA 1
ATOM 1201 C C . GLY A 1 155 ? -7.25 4.77 -9.664 1 97.06 155 GLY A C 1
ATOM 1202 O O . GLY A 1 155 ? -7.719 5.633 -8.914 1 97.06 155 GLY A O 1
ATOM 1203 N N . GLN A 1 156 ? -6.473 3.891 -9.266 1 96.06 156 GLN A N 1
ATOM 1204 C CA . GLN A 1 156 ? -6.16 3.709 -7.852 1 96.06 156 GLN A CA 1
ATOM 1205 C C . GLN A 1 156 ? -5.203 4.785 -7.355 1 96.06 156 GLN A C 1
ATOM 1207 O O . GLN A 1 156 ? -5.215 5.141 -6.172 1 96.06 156 GLN A O 1
ATOM 1212 N N . GLY A 1 157 ? -4.387 5.285 -8.25 1 94.5 157 GLY A N 1
ATOM 1213 C CA . GLY A 1 157 ? -3.445 6.328 -7.875 1 94.5 157 GLY A CA 1
ATOM 1214 C C . GLY A 1 157 ? -4.121 7.633 -7.488 1 94.5 157 GLY A C 1
ATOM 1215 O O . GLY A 1 157 ? -3.508 8.492 -6.855 1 94.5 157 GLY A O 1
ATOM 1216 N N . LEU A 1 158 ? -5.344 7.82 -7.801 1 93.69 158 LEU A N 1
ATOM 1217 C CA . LEU A 1 158 ? -6.102 9.031 -7.5 1 93.69 158 LEU A CA 1
ATOM 1218 C C . LEU A 1 158 ? -6.594 9.016 -6.059 1 93.69 158 LEU A C 1
ATOM 1220 O O . LEU A 1 158 ? -7.016 10.055 -5.535 1 93.69 158 LEU A O 1
ATOM 1224 N N . GLN A 1 159 ? -6.457 7.887 -5.43 1 93.44 159 GLN A N 1
ATOM 1225 C CA . GLN A 1 159 ? -7.113 7.707 -4.141 1 93.44 159 GLN A CA 1
ATOM 1226 C C . GLN A 1 159 ? -6.406 8.508 -3.049 1 93.44 159 GLN A C 1
ATOM 1228 O O . GLN A 1 159 ? -7.039 9.305 -2.346 1 93.44 159 GLN A O 1
ATOM 1233 N N . GLN A 1 160 ? -5.125 8.359 -2.941 1 88.5 160 GLN A N 1
ATOM 1234 C CA . GLN A 1 160 ? -4.418 8.898 -1.787 1 88.5 160 GLN A CA 1
ATOM 1235 C C . GLN A 1 160 ? -4.484 10.43 -1.771 1 88.5 160 GLN A C 1
ATOM 1237 O O . GLN A 1 160 ? -4.828 11.023 -0.751 1 88.5 160 GLN A O 1
ATOM 1242 N N . PRO A 1 161 ? -4.199 11.117 -2.803 1 84.44 161 PRO A N 1
ATOM 1243 C CA . PRO A 1 161 ? -4.312 12.578 -2.77 1 84.44 161 PRO A CA 1
ATOM 1244 C C . PRO A 1 161 ? -5.746 13.055 -2.541 1 84.44 161 PRO A C 1
ATOM 1246 O O . PRO A 1 161 ? -5.965 14.047 -1.849 1 84.44 161 PRO A O 1
ATOM 1249 N N . SER A 1 162 ? -6.672 12.367 -3.098 1 88.81 162 SER A N 1
ATOM 1250 C CA . SER A 1 162 ? -8.07 12.727 -2.889 1 88.81 162 SER A CA 1
ATOM 1251 C C . SER A 1 162 ? -8.477 12.539 -1.432 1 88.81 162 SER A C 1
ATOM 1253 O O . SER A 1 162 ? -9.18 13.375 -0.865 1 88.81 162 SER A O 1
ATOM 1255 N N . MET A 1 163 ? -7.992 11.508 -0.865 1 88.06 163 MET A N 1
ATOM 1256 C CA . MET A 1 163 ? -8.305 11.234 0.535 1 88.06 163 MET A CA 1
ATOM 1257 C C . MET A 1 163 ? -7.695 12.289 1.446 1 88.06 163 MET A C 1
ATOM 1259 O O . MET A 1 163 ? -8.305 12.68 2.447 1 88.06 163 MET A O 1
ATOM 1263 N N . SER A 1 164 ? -6.531 12.727 1.121 1 82.62 164 SER A N 1
ATOM 1264 C CA . SER A 1 164 ? -5.875 13.75 1.926 1 82.62 164 SER A CA 1
ATOM 1265 C C . SER A 1 164 ? -6.684 15.039 1.943 1 82.62 164 SER A C 1
ATOM 1267 O O . SER A 1 164 ? -6.84 15.672 2.992 1 82.62 164 SER A O 1
ATOM 1269 N N . VAL A 1 165 ? -7.219 15.422 0.848 1 82.31 165 VAL A N 1
ATOM 1270 C CA . VAL A 1 165 ? -8.016 16.641 0.75 1 82.31 165 VAL A CA 1
ATOM 1271 C C . VAL A 1 165 ? -9.352 16.438 1.472 1 82.31 165 VAL A C 1
ATOM 1273 O O . VAL A 1 165 ? -9.828 17.344 2.168 1 82.31 165 VAL A O 1
ATOM 1276 N N . LEU A 1 166 ? -9.844 15.281 1.296 1 86.44 166 LEU A N 1
ATOM 1277 C CA . LEU A 1 166 ? -11.102 14.961 1.953 1 86.44 166 LEU A CA 1
ATOM 1278 C C . LEU A 1 166 ? -10.977 15.078 3.469 1 86.44 166 LEU A C 1
ATOM 1280 O O . LEU A 1 166 ? -11.852 15.641 4.129 1 86.44 166 LEU A O 1
ATOM 1284 N N . MET A 1 167 ? -9.961 14.648 3.971 1 86.12 167 MET A N 1
ATOM 1285 C CA . MET A 1 167 ? -9.742 14.656 5.414 1 86.12 167 MET A CA 1
ATOM 1286 C C . MET A 1 167 ? -9.547 16.078 5.922 1 86.12 167 MET A C 1
ATOM 1288 O O . MET A 1 167 ? -10 16.422 7.016 1 86.12 167 MET A O 1
ATOM 1292 N N . ALA A 1 168 ? -8.938 16.844 5.117 1 80.88 168 ALA A N 1
ATOM 1293 C CA . ALA A 1 168 ? -8.742 18.25 5.48 1 80.88 168 ALA A CA 1
ATOM 1294 C C . ALA A 1 168 ? -10.078 18.984 5.551 1 80.88 168 ALA A C 1
ATOM 1296 O O . ALA A 1 168 ? -10.25 19.891 6.367 1 80.88 168 ALA A O 1
ATOM 1297 N N . LYS A 1 169 ? -10.984 18.562 4.777 1 85.75 169 LYS A N 1
ATOM 1298 C CA . LYS A 1 169 ? -12.281 19.234 4.711 1 85.75 169 LYS A CA 1
ATOM 1299 C C . LYS A 1 169 ? -13.211 18.75 5.82 1 85.75 169 LYS A C 1
ATOM 1301 O O . LYS A 1 169 ? -13.961 19.531 6.398 1 85.75 169 LYS A O 1
ATOM 1306 N N . TRP A 1 170 ? -13.133 17.531 6.141 1 92.62 170 TRP A N 1
ATOM 1307 C CA . TRP A 1 170 ? -14.18 16.906 6.945 1 92.62 170 TRP A CA 1
ATOM 1308 C C . TRP A 1 170 ? -13.719 16.719 8.391 1 92.62 170 TRP A C 1
ATOM 1310 O O . TRP A 1 170 ? -14.539 16.531 9.289 1 92.62 170 TRP A O 1
ATOM 1320 N N . PHE A 1 171 ? -12.391 16.797 8.625 1 91.12 171 PHE A N 1
ATOM 1321 C CA . PHE A 1 171 ? -11.938 16.344 9.938 1 91.12 171 PHE A CA 1
ATOM 1322 C C . PHE A 1 171 ? -11.406 17.516 10.75 1 91.12 171 PHE A C 1
ATOM 1324 O O . PHE A 1 171 ? -10.492 18.219 10.32 1 91.12 171 PHE A O 1
ATOM 1331 N N . PRO A 1 172 ? -12.031 17.672 11.984 1 88.44 172 PRO A N 1
ATOM 1332 C CA . PRO A 1 172 ? -11.445 18.656 12.891 1 88.44 172 PRO A CA 1
ATOM 1333 C C . PRO A 1 172 ? -10.008 18.312 13.273 1 88.44 172 PRO A C 1
ATOM 1335 O O . PRO A 1 172 ? -9.656 17.141 13.383 1 88.44 172 PRO A O 1
ATOM 1338 N N . ARG A 1 173 ? -9.297 19.25 13.555 1 80.69 173 ARG A N 1
ATOM 1339 C CA . ARG A 1 173 ? -7.867 19.125 13.82 1 80.69 173 ARG A CA 1
ATOM 1340 C C . ARG A 1 173 ? -7.613 18.125 14.953 1 80.69 173 ARG A C 1
ATOM 1342 O O . ARG A 1 173 ? -6.703 17.297 14.867 1 80.69 173 ARG A O 1
ATOM 1349 N N . ASN A 1 174 ? -8.422 18.125 15.914 1 79.06 174 ASN A N 1
ATOM 1350 C CA . ASN A 1 174 ? -8.203 17.312 17.109 1 79.06 174 ASN A CA 1
ATOM 1351 C C . ASN A 1 174 ? -8.562 15.852 16.875 1 79.06 174 ASN A C 1
ATOM 1353 O O . ASN A 1 174 ? -8.148 14.977 17.641 1 79.06 174 ASN A O 1
ATOM 1357 N N . GLU A 1 175 ? -9.312 15.586 15.766 1 85.62 175 GLU A N 1
ATOM 1358 C CA . GLU A 1 175 ? -9.742 14.219 15.484 1 85.62 175 GLU A CA 1
ATOM 1359 C C . GLU A 1 175 ? -9.125 13.695 14.195 1 85.62 175 GLU A C 1
ATOM 1361 O O . GLU A 1 175 ? -9.312 12.531 13.836 1 85.62 175 GLU A O 1
ATOM 1366 N N . ARG A 1 176 ? -8.398 14.477 13.586 1 83.12 176 ARG A N 1
ATOM 1367 C CA . ARG A 1 176 ? -7.914 14.172 12.242 1 83.12 176 ARG A CA 1
ATOM 1368 C C . ARG A 1 176 ? -7.004 12.945 12.25 1 83.12 176 ARG A C 1
ATOM 1370 O O . ARG A 1 176 ? -7.121 12.07 11.391 1 83.12 176 ARG A O 1
ATOM 1377 N N . GLY A 1 177 ? -6.105 12.914 13.227 1 75.12 177 GLY A N 1
ATOM 1378 C CA . GLY A 1 177 ? -5.191 11.781 13.312 1 75.12 177 GLY A CA 1
ATOM 1379 C C . GLY A 1 177 ? -5.902 10.445 13.438 1 75.12 177 GLY A C 1
ATOM 1380 O O . GLY A 1 177 ? -5.598 9.508 12.695 1 75.12 177 GLY A O 1
ATOM 1381 N N . PHE A 1 178 ? -6.875 10.445 14.242 1 79.81 178 PHE A N 1
ATOM 1382 C CA . PHE A 1 178 ? -7.582 9.203 14.523 1 79.81 178 PHE A CA 1
ATOM 1383 C C . PHE A 1 178 ? -8.453 8.797 13.344 1 79.81 178 PHE A C 1
ATOM 1385 O O . PHE A 1 178 ? -8.453 7.629 12.938 1 79.81 178 PHE A O 1
ATOM 1392 N N . LEU A 1 179 ? -9.195 9.719 12.859 1 87.38 179 LEU A N 1
ATOM 1393 C CA . LEU A 1 179 ? -10.102 9.414 11.75 1 87.38 179 LEU A CA 1
ATOM 1394 C C . LEU A 1 179 ? -9.32 9.016 10.508 1 87.38 179 LEU A C 1
ATOM 1396 O O . LEU A 1 179 ? -9.719 8.102 9.781 1 87.38 179 LEU A O 1
ATOM 1400 N N . SER A 1 180 ? -8.172 9.625 10.328 1 85.62 180 SER A N 1
ATOM 1401 C CA . SER A 1 180 ? -7.312 9.273 9.203 1 85.62 180 SER A CA 1
ATOM 1402 C C . SER A 1 180 ? -6.734 7.871 9.375 1 85.62 180 SER A C 1
ATOM 1404 O O . SER A 1 180 ? -6.68 7.094 8.422 1 85.62 180 SER A O 1
ATOM 1406 N N . ALA A 1 181 ? -6.309 7.57 10.578 1 81.5 181 ALA A N 1
ATOM 1407 C CA . ALA A 1 181 ? -5.77 6.242 10.859 1 81.5 181 ALA A CA 1
ATOM 1408 C C . ALA A 1 181 ? -6.809 5.16 10.57 1 81.5 181 ALA A C 1
ATOM 1410 O O . ALA A 1 181 ? -6.473 4.09 10.055 1 81.5 181 ALA A O 1
ATOM 1411 N N . PHE A 1 182 ? -7.977 5.461 10.938 1 87.88 182 PHE A N 1
ATOM 1412 C CA . PHE A 1 182 ? -9.055 4.508 10.703 1 87.88 182 PHE A CA 1
ATOM 1413 C C . PHE A 1 182 ? -9.25 4.258 9.219 1 87.88 182 PHE A C 1
ATOM 1415 O O . PHE A 1 182 ? -9.406 3.111 8.789 1 87.88 182 PHE A O 1
ATOM 1422 N N . ILE A 1 183 ? -9.203 5.262 8.461 1 91.44 183 ILE A N 1
ATOM 1423 C CA . ILE A 1 183 ? -9.344 5.113 7.02 1 91.44 183 ILE A CA 1
ATOM 1424 C C . ILE A 1 183 ? -8.18 4.309 6.465 1 91.44 183 ILE A C 1
ATOM 1426 O O . ILE A 1 183 ? -8.375 3.363 5.695 1 91.44 183 ILE A O 1
ATOM 1430 N N . TYR A 1 184 ? -7.004 4.52 6.941 1 86.94 184 TYR A N 1
ATOM 1431 C CA . TYR A 1 184 ? -5.801 3.943 6.344 1 86.94 184 TYR A CA 1
ATOM 1432 C C . TYR A 1 184 ? -5.598 2.506 6.801 1 86.94 184 TYR A C 1
ATOM 1434 O O . TYR A 1 184 ? -4.906 1.728 6.141 1 86.94 184 TYR A O 1
ATOM 1442 N N . CYS A 1 185 ? -6.203 2.145 7.906 1 90.06 185 CYS A N 1
ATOM 1443 C CA . CYS A 1 185 ? -6.137 0.743 8.297 1 90.06 185 CYS A CA 1
ATOM 1444 C C . CYS A 1 185 ? -6.906 -0.136 7.32 1 90.06 185 CYS A C 1
ATOM 1446 O O . CYS A 1 185 ? -6.75 -1.358 7.324 1 90.06 185 CYS A O 1
ATOM 1448 N N . GLY A 1 186 ? -7.664 0.532 6.508 1 94.31 186 GLY A N 1
ATOM 1449 C CA . GLY A 1 186 ? -8.352 -0.2 5.457 1 94.31 186 GLY A CA 1
ATOM 1450 C C . GLY A 1 186 ? -7.402 -0.836 4.457 1 94.31 186 GLY A C 1
ATOM 1451 O O . GLY A 1 186 ? -7.73 -1.857 3.848 1 94.31 186 GLY A O 1
ATOM 1452 N N . TYR A 1 187 ? -6.219 -0.265 4.312 1 93.12 187 TYR A N 1
ATOM 1453 C CA . TYR A 1 187 ? -5.27 -0.764 3.326 1 93.12 187 TYR A CA 1
ATOM 1454 C C . TYR A 1 187 ? -4.77 -2.152 3.703 1 93.12 187 TYR A C 1
ATOM 1456 O O . TYR A 1 187 ? -5.004 -3.123 2.98 1 93.12 187 TYR A O 1
ATOM 1464 N N . PRO A 1 188 ? -4.168 -2.291 4.914 1 93.25 188 PRO A N 1
ATOM 1465 C CA . PRO A 1 188 ? -3.715 -3.643 5.254 1 93.25 188 PRO A CA 1
ATOM 1466 C C . PRO A 1 188 ? -4.871 -4.609 5.488 1 93.25 188 PRO A C 1
ATOM 1468 O O . PRO A 1 188 ? -4.738 -5.809 5.227 1 93.25 188 PRO A O 1
ATOM 1471 N N . LEU A 1 189 ? -5.965 -4.117 5.938 1 95.5 189 LEU A N 1
ATOM 1472 C CA . LEU A 1 189 ? -7.117 -4.992 6.117 1 95.5 189 LEU A CA 1
ATOM 1473 C C . LEU A 1 189 ? -7.605 -5.527 4.777 1 95.5 189 LEU A C 1
ATOM 1475 O O . LEU A 1 189 ? -7.934 -6.711 4.66 1 95.5 189 LEU A O 1
ATOM 1479 N N . GLY A 1 190 ? -7.699 -4.633 3.859 1 97.12 190 GLY A N 1
ATOM 1480 C CA . GLY A 1 190 ? -8.07 -5.066 2.523 1 97.12 190 GLY A CA 1
ATOM 1481 C C . GLY A 1 190 ? -7.137 -6.125 1.959 1 97.12 190 GLY A C 1
ATOM 1482 O O . GLY A 1 190 ? -7.59 -7.105 1.365 1 97.12 190 GLY A O 1
ATOM 1483 N N . ALA A 1 191 ? -5.883 -5.898 2.107 1 94.81 191 ALA A N 1
ATOM 1484 C CA . ALA A 1 191 ? -4.883 -6.859 1.646 1 94.81 191 ALA A CA 1
ATOM 1485 C C . ALA A 1 191 ? -5.023 -8.188 2.375 1 94.81 191 ALA A C 1
ATOM 1487 O O . ALA A 1 191 ? -4.918 -9.258 1.761 1 94.81 191 ALA A O 1
ATOM 1488 N N . PHE A 1 192 ? -5.258 -8.102 3.65 1 95.5 192 PHE A N 1
ATOM 1489 C CA . PHE A 1 192 ? -5.434 -9.289 4.473 1 95.5 192 PHE A CA 1
ATOM 1490 C C . PHE A 1 192 ? -6.645 -10.094 4.012 1 95.5 192 PHE A C 1
ATOM 1492 O O . PHE A 1 192 ? -6.543 -11.305 3.785 1 95.5 192 PHE A O 1
ATOM 1499 N N . ILE A 1 193 ? -7.684 -9.453 3.844 1 96.88 193 ILE A N 1
ATOM 1500 C CA . ILE A 1 193 ? -8.922 -10.086 3.4 1 96.88 193 ILE A CA 1
ATOM 1501 C C . ILE A 1 193 ? -8.727 -10.68 2.006 1 96.88 193 ILE A C 1
ATOM 1503 O O . ILE A 1 193 ? -9.125 -11.82 1.749 1 96.88 193 ILE A O 1
ATOM 1507 N N . ALA A 1 194 ? -8.18 -9.914 1.146 1 97.25 194 ALA A N 1
ATOM 1508 C CA . ALA A 1 194 ? -7.938 -10.383 -0.216 1 97.25 194 ALA A CA 1
ATOM 1509 C C . ALA A 1 194 ? -7.062 -11.641 -0.217 1 97.25 194 ALA A C 1
ATOM 1511 O O . ALA A 1 194 ? -7.324 -12.586 -0.966 1 97.25 194 ALA A O 1
ATOM 1512 N N . SER A 1 195 ? -6.094 -11.68 0.585 1 95.5 195 SER A N 1
ATOM 1513 C CA . SER A 1 195 ? -5.184 -12.812 0.629 1 95.5 195 SER A CA 1
ATOM 1514 C C . SER A 1 195 ? -5.91 -14.086 1.052 1 95.5 195 SER A C 1
ATOM 1516 O O . SER A 1 195 ? -5.723 -15.148 0.446 1 95.5 195 SER A O 1
ATOM 1518 N N . LEU A 1 196 ? -6.715 -14.023 2.01 1 95.19 196 LEU A N 1
ATOM 1519 C CA . LEU A 1 196 ? -7.43 -15.188 2.523 1 95.19 196 LEU A CA 1
ATOM 1520 C C . LEU A 1 196 ? -8.516 -15.633 1.549 1 95.19 196 LEU A C 1
ATOM 1522 O O . LEU A 1 196 ? -8.578 -16.812 1.177 1 95.19 196 LEU A O 1
ATOM 1526 N N . ILE A 1 197 ? -9.227 -14.695 1.094 1 96.81 197 ILE A N 1
ATOM 1527 C CA . ILE A 1 197 ? -10.375 -15 0.253 1 96.81 197 ILE A CA 1
ATOM 1528 C C . ILE A 1 197 ? -9.906 -15.453 -1.125 1 96.81 197 ILE A C 1
ATOM 1530 O O . ILE A 1 197 ? -10.453 -16.406 -1.692 1 96.81 197 ILE A O 1
ATOM 1534 N N . SER A 1 198 ? -8.938 -14.805 -1.667 1 96.12 198 SER A N 1
ATOM 1535 C CA . SER A 1 198 ? -8.461 -15.148 -3.002 1 96.12 198 SER A CA 1
ATOM 1536 C C . SER A 1 198 ? -7.895 -16.562 -3.041 1 96.12 198 SER A C 1
ATOM 1538 O O . SER A 1 198 ? -8.086 -17.281 -4.02 1 96.12 198 SER A O 1
ATOM 1540 N N . GLY A 1 199 ? -7.125 -16.922 -1.976 1 91.5 199 GLY A N 1
ATOM 1541 C CA . GLY A 1 199 ? -6.656 -18.297 -1.907 1 91.5 199 GLY A CA 1
ATOM 1542 C C . GLY A 1 199 ? -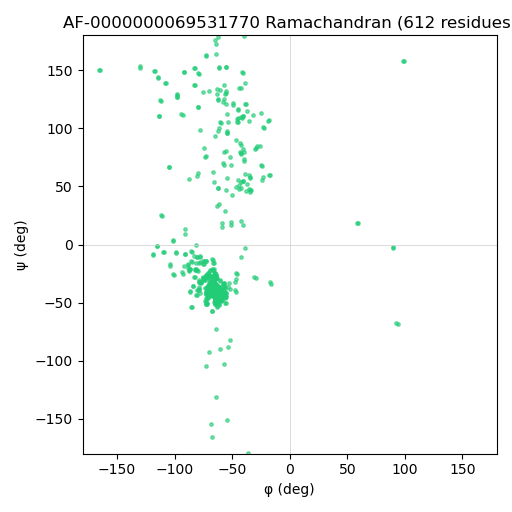7.777 -19.312 -1.973 1 91.5 199 GLY A C 1
ATOM 1543 O O . GLY A 1 199 ? -7.68 -20.312 -2.699 1 91.5 199 GLY A O 1
ATOM 1544 N N . THR A 1 200 ? -8.828 -19.031 -1.288 1 93.31 200 THR A N 1
ATOM 1545 C CA . THR A 1 200 ? -9.977 -19.922 -1.255 1 93.31 200 THR A CA 1
ATOM 1546 C C . THR A 1 200 ? -10.695 -19.938 -2.602 1 93.31 200 THR A C 1
ATOM 1548 O O . THR A 1 200 ? -11.133 -20.984 -3.072 1 93.31 200 THR A O 1
ATOM 1551 N N . LEU A 1 201 ? -10.805 -18.859 -3.244 1 95.19 201 LEU A N 1
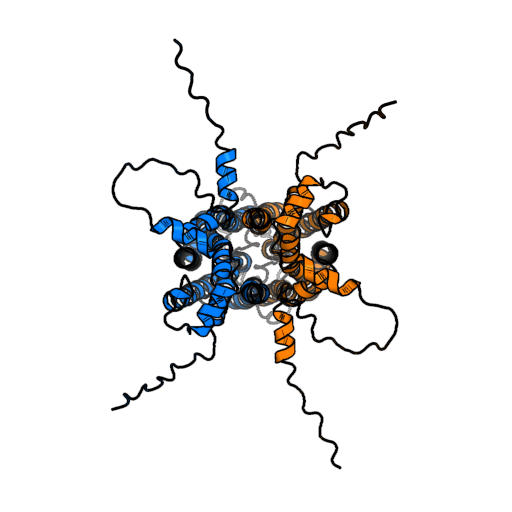ATOM 1552 C CA . LEU A 1 201 ? -11.492 -18.75 -4.527 1 95.19 201 LEU A CA 1
ATOM 1553 C C . LEU A 1 201 ? -10.727 -19.5 -5.617 1 95.19 201 LEU A C 1
ATOM 1555 O O . LEU A 1 201 ? -11.328 -20.156 -6.465 1 95.19 201 LEU A O 1
ATOM 1559 N N . CYS A 1 202 ? -9.445 -19.391 -5.539 1 92.75 202 CYS A N 1
ATOM 1560 C CA . CYS A 1 202 ? -8.617 -20.047 -6.539 1 92.75 202 CYS A CA 1
ATOM 1561 C C . CYS A 1 202 ? -8.727 -21.562 -6.43 1 92.75 202 CYS A C 1
ATOM 1563 O O . CYS A 1 202 ? -8.461 -22.281 -7.398 1 92.75 202 CYS A O 1
ATOM 1565 N N . ASP A 1 203 ? -9.125 -21.953 -5.289 1 89.12 203 ASP A N 1
ATOM 1566 C CA . ASP A 1 203 ? -9.234 -23.391 -5.055 1 89.12 203 ASP A CA 1
ATOM 1567 C C . ASP A 1 203 ? -10.578 -23.938 -5.535 1 89.12 203 ASP A C 1
ATOM 1569 O O . ASP A 1 203 ? -10.773 -25.141 -5.617 1 89.12 203 ASP A O 1
ATOM 1573 N N . LEU A 1 204 ? -11.469 -23.109 -5.949 1 90.06 204 LEU A N 1
ATOM 1574 C CA . LEU A 1 204 ? -12.773 -23.516 -6.438 1 90.06 204 LEU A CA 1
ATOM 1575 C C . LEU A 1 204 ? -12.703 -23.938 -7.902 1 90.06 204 LEU A C 1
ATOM 1577 O O . LEU A 1 204 ? -11.844 -23.469 -8.648 1 90.06 204 LEU A O 1
ATOM 1581 N N . GLU A 1 205 ? -13.586 -24.828 -8.289 1 87.25 205 GLU A N 1
ATOM 1582 C CA . GLU A 1 205 ? -13.633 -25.297 -9.664 1 87.25 205 GLU A CA 1
ATOM 1583 C C . GLU A 1 205 ? -14.492 -24.391 -10.539 1 87.25 205 GLU A C 1
ATOM 1585 O O . GLU A 1 205 ? -14.289 -24.297 -11.75 1 87.25 205 GLU 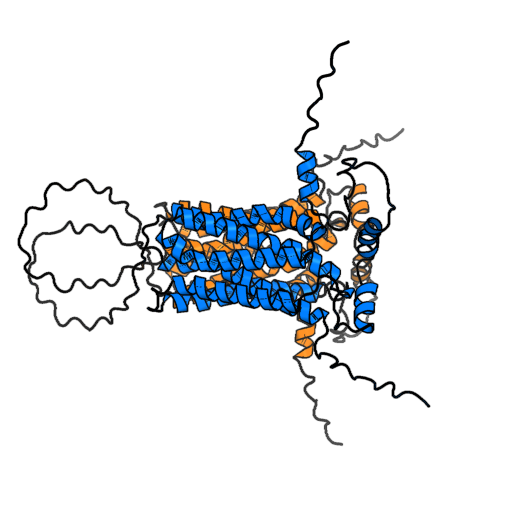A O 1
ATOM 1590 N N . PHE A 1 206 ? -15.305 -23.688 -9.898 1 87.75 206 PHE A N 1
ATOM 1591 C CA . PHE A 1 206 ? -16.234 -22.812 -10.602 1 87.75 206 PHE A CA 1
ATOM 1592 C C . PHE A 1 206 ? -15.477 -21.75 -11.383 1 87.75 206 PHE A C 1
ATOM 1594 O O . PHE A 1 206 ? -14.602 -21.078 -10.836 1 87.75 206 PHE A O 1
ATOM 1601 N N . LEU A 1 207 ? -15.719 -21.625 -12.766 1 89.19 207 LEU A N 1
ATOM 1602 C CA . LEU A 1 207 ? -15.141 -20.656 -13.688 1 89.19 207 LEU A CA 1
ATOM 1603 C C . LEU A 1 207 ? -13.617 -20.766 -13.711 1 89.19 207 LEU A C 1
ATOM 1605 O O . LEU A 1 207 ? -12.922 -19.766 -13.922 1 89.19 207 LEU A O 1
ATOM 1609 N N . GLY A 1 208 ? -13.109 -21.859 -13.258 1 87.81 208 GLY A N 1
ATOM 1610 C CA . GLY A 1 208 ? -11.672 -22.078 -13.297 1 87.81 208 GLY A CA 1
ATOM 1611 C C . GLY A 1 208 ? -10.961 -21.578 -12.062 1 87.81 208 GLY A C 1
ATOM 1612 O O . GLY A 1 208 ? -9.727 -21.609 -11.992 1 87.81 208 GLY A O 1
ATOM 1613 N N . GLY A 1 209 ? -11.625 -20.969 -11.102 1 93.31 209 GLY A N 1
ATOM 1614 C CA . GLY A 1 209 ? -11.078 -20.562 -9.82 1 93.31 209 GLY A CA 1
ATOM 1615 C C . GLY A 1 209 ? -10.555 -19.141 -9.805 1 93.31 209 GLY A C 1
ATOM 1616 O O . GLY A 1 209 ? -11.25 -18.219 -9.375 1 93.31 209 GLY A O 1
ATOM 1617 N N . TRP A 1 210 ? -9.406 -18.875 -10.602 1 94.75 210 TRP A N 1
ATOM 1618 C CA . TRP A 1 210 ? -8.68 -17.609 -10.492 1 94.75 210 TRP A CA 1
ATOM 1619 C C . TRP A 1 210 ? -9.539 -16.438 -10.961 1 94.75 210 TRP A C 1
ATOM 1621 O O . TRP A 1 210 ? -9.445 -15.344 -10.414 1 94.75 210 TRP A O 1
ATOM 1631 N N . PRO A 1 211 ? -10.438 -16.594 -11.953 1 97.75 211 PRO A N 1
ATOM 1632 C CA . PRO A 1 211 ? -11.227 -15.43 -12.375 1 97.75 211 PRO A CA 1
ATOM 1633 C C . PRO A 1 211 ? -12.148 -14.922 -11.273 1 97.75 211 PRO A C 1
ATOM 1635 O O . PRO A 1 211 ? -12.508 -13.742 -11.266 1 97.75 211 PRO A O 1
ATOM 1638 N N . LEU A 1 212 ? -12.547 -15.781 -10.398 1 97.94 212 LEU A N 1
ATOM 1639 C CA . LEU A 1 212 ? -13.461 -15.414 -9.32 1 97.94 212 LEU A CA 1
ATOM 1640 C C . LEU A 1 212 ? -12.852 -14.344 -8.43 1 97.94 212 LEU A C 1
ATOM 1642 O O . LEU A 1 212 ? -13.578 -13.531 -7.836 1 97.94 212 LEU A O 1
ATOM 1646 N N . VAL A 1 213 ? -11.539 -14.359 -8.312 1 98.06 213 VAL A N 1
ATOM 1647 C CA . VAL A 1 213 ? -10.852 -13.344 -7.516 1 98.06 213 VAL A CA 1
ATOM 1648 C C . VAL A 1 213 ? -11.141 -11.961 -8.094 1 98.06 213 VAL A C 1
ATOM 1650 O O . VAL A 1 213 ? -11.523 -11.039 -7.359 1 98.06 213 VAL A O 1
ATOM 1653 N N . PHE A 1 214 ? -11.07 -11.828 -9.375 1 98.62 214 PHE A N 1
ATOM 1654 C CA . PHE A 1 214 ? -11.258 -10.555 -10.062 1 98.62 214 PHE A CA 1
ATOM 1655 C C . PHE A 1 214 ? -12.719 -10.141 -10.039 1 98.62 214 PHE A C 1
ATOM 1657 O O . PHE A 1 214 ? -13.039 -8.977 -9.789 1 98.62 214 PHE A O 1
ATOM 1664 N N . TYR A 1 215 ? -13.57 -11.039 -10.227 1 98.56 215 TYR A N 1
ATOM 1665 C CA . TYR A 1 215 ? -15 -10.727 -10.258 1 98.56 215 TYR A CA 1
ATOM 1666 C C . TYR A 1 215 ? -15.492 -10.336 -8.867 1 98.56 215 TYR A C 1
ATOM 1668 O O . TYR A 1 215 ? -16.266 -9.383 -8.727 1 98.56 215 TYR A O 1
ATOM 1676 N N . THR A 1 216 ? -15.07 -11 -7.855 1 98.38 216 THR A N 1
ATOM 1677 C CA . THR A 1 216 ? -15.539 -10.75 -6.496 1 98.38 216 THR A CA 1
ATOM 1678 C C . THR A 1 216 ? -15.133 -9.352 -6.035 1 98.38 216 THR A C 1
ATOM 1680 O O . THR A 1 216 ? -15.984 -8.562 -5.617 1 98.38 216 THR A O 1
ATOM 1683 N N . PHE A 1 217 ? -13.938 -9.039 -6.211 1 98.69 217 PHE A N 1
ATOM 1684 C CA . PHE A 1 217 ? -13.477 -7.762 -5.684 1 98.69 217 PHE A CA 1
ATOM 1685 C C . PHE A 1 217 ? -13.82 -6.625 -6.637 1 98.69 217 PHE A C 1
ATOM 1687 O O . PHE A 1 217 ? -13.969 -5.477 -6.215 1 98.69 217 PHE A O 1
ATOM 1694 N N . GLY A 1 218 ? -13.922 -6.922 -7.941 1 98.69 218 GLY A N 1
ATOM 1695 C CA . GLY A 1 218 ? -14.453 -5.926 -8.852 1 98.69 218 GLY A CA 1
ATOM 1696 C C . GLY A 1 218 ? -15.883 -5.523 -8.523 1 98.69 218 GLY A C 1
ATOM 1697 O O . GLY A 1 218 ? -16.203 -4.332 -8.484 1 98.69 218 GLY A O 1
ATOM 1698 N N . LEU A 1 219 ? -16.703 -6.48 -8.242 1 98.81 219 LEU A N 1
ATOM 1699 C CA . LEU A 1 219 ? -18.094 -6.219 -7.902 1 98.81 219 LEU A CA 1
ATOM 1700 C C . LEU A 1 219 ? -18.203 -5.496 -6.562 1 98.81 219 LEU A C 1
ATOM 1702 O O . LEU A 1 219 ? -19.047 -4.617 -6.395 1 98.81 219 LEU A O 1
ATOM 1706 N N . LEU A 1 220 ? -17.375 -5.895 -5.668 1 98.69 220 LEU A N 1
ATOM 1707 C CA . LEU A 1 220 ? -17.344 -5.203 -4.387 1 98.69 220 LEU A CA 1
ATOM 1708 C C . LEU A 1 220 ? -16.984 -3.73 -4.57 1 98.69 220 LEU A C 1
ATOM 1710 O O . LEU A 1 220 ? -17.547 -2.861 -3.9 1 98.69 220 LEU A O 1
ATOM 1714 N N . GLY A 1 221 ? -16.031 -3.488 -5.445 1 98.75 221 GLY A N 1
ATOM 1715 C CA . GLY A 1 221 ? -15.664 -2.113 -5.738 1 98.75 221 GLY A CA 1
ATOM 1716 C C . GLY A 1 221 ? -16.797 -1.305 -6.336 1 98.75 221 GLY A C 1
ATOM 1717 O O . GLY A 1 221 ? -17.016 -0.149 -5.965 1 98.75 221 GLY A O 1
ATOM 1718 N N . VAL A 1 222 ? -17.547 -1.859 -7.23 1 98.69 222 VAL A N 1
ATOM 1719 C CA . VAL A 1 222 ? -18.703 -1.193 -7.816 1 98.69 222 VAL A CA 1
ATOM 1720 C C . VAL A 1 222 ? -19.734 -0.915 -6.734 1 98.69 222 VAL A C 1
ATOM 1722 O O . VAL A 1 222 ? -20.312 0.176 -6.684 1 98.69 222 VAL A O 1
ATOM 1725 N N . PHE A 1 223 ? -19.922 -1.848 -5.91 1 98.69 223 PHE A N 1
ATOM 1726 C CA . PHE A 1 223 ? -20.891 -1.706 -4.828 1 98.69 223 PHE A CA 1
ATOM 1727 C C . PHE A 1 223 ? -20.516 -0.554 -3.906 1 98.69 223 PHE A C 1
ATOM 1729 O O . PHE A 1 223 ? -21.344 0.302 -3.598 1 98.69 223 PHE A O 1
ATOM 1736 N N . VAL A 1 224 ? -19.281 -0.527 -3.42 1 98.62 224 VAL A N 1
ATOM 1737 C CA . VAL A 1 224 ? -18.812 0.536 -2.537 1 98.62 224 VAL A CA 1
ATOM 1738 C C . VAL A 1 224 ? -18.875 1.877 -3.264 1 98.62 224 VAL A C 1
ATOM 1740 O O . VAL A 1 224 ? -19.188 2.902 -2.66 1 98.62 224 VAL A O 1
ATOM 1743 N N . GLY A 1 225 ? -18.5 1.839 -4.566 1 98.31 225 GLY A N 1
ATOM 1744 C CA . GLY A 1 225 ? -18.656 3.045 -5.363 1 98.31 225 GLY A CA 1
ATOM 1745 C C . GLY A 1 225 ? -20.078 3.586 -5.359 1 98.31 225 GLY A C 1
ATOM 1746 O O . GLY A 1 225 ? -20.281 4.793 -5.23 1 98.31 225 GLY A O 1
ATOM 1747 N N . LEU A 1 226 ? -21.031 2.777 -5.461 1 98.44 226 LEU A N 1
ATOM 1748 C CA . LEU A 1 226 ? -22.438 3.188 -5.434 1 98.44 226 LEU A CA 1
ATOM 1749 C C . LEU A 1 226 ? -22.812 3.754 -4.066 1 98.44 226 LEU A C 1
ATOM 1751 O O . LEU A 1 226 ? -23.547 4.742 -3.98 1 98.44 226 LEU A O 1
ATOM 1755 N N . LEU A 1 227 ? -22.312 3.17 -3.018 1 97.75 227 LEU A N 1
ATOM 1756 C CA . LEU A 1 227 ? -22.531 3.725 -1.688 1 97.75 227 LEU A CA 1
ATOM 1757 C C . LEU A 1 227 ? -21.969 5.141 -1.587 1 97.75 227 LEU A C 1
ATOM 1759 O O . LEU A 1 227 ? -22.594 6.023 -1.01 1 97.75 227 LEU A O 1
ATOM 1763 N N . MET A 1 228 ? -20.828 5.27 -2.143 1 97.06 228 MET A N 1
ATOM 1764 C CA . MET A 1 228 ? -20.172 6.574 -2.064 1 97.06 228 MET A CA 1
ATOM 1765 C C . MET A 1 228 ? -20.938 7.609 -2.881 1 97.06 228 MET A C 1
ATOM 1767 O O . MET A 1 228 ? -21.016 8.773 -2.488 1 97.06 228 MET A O 1
ATOM 1771 N N . VAL A 1 229 ? -21.5 7.227 -4.023 1 97 229 VAL A N 1
ATOM 1772 C CA . VAL A 1 229 ? -22.281 8.141 -4.855 1 97 229 VAL A CA 1
ATOM 1773 C C . VAL A 1 229 ? -23.438 8.719 -4.043 1 97 229 VAL A C 1
ATOM 1775 O O . VAL A 1 229 ? -23.703 9.922 -4.102 1 97 229 VAL A O 1
ATOM 1778 N N . PHE A 1 230 ? -23.969 8 -3.16 1 95.31 230 PHE A N 1
ATOM 1779 C CA . PHE A 1 230 ? -25.203 8.414 -2.498 1 95.31 230 PHE A CA 1
ATOM 1780 C C . PHE A 1 230 ? -24.906 9.008 -1.127 1 95.31 230 PHE A C 1
ATOM 1782 O O . PHE A 1 230 ? -25.641 9.883 -0.656 1 95.31 230 PHE A O 1
ATOM 1789 N N . PHE A 1 231 ? -23.797 8.617 -0.516 1 93.88 231 PHE A N 1
ATOM 1790 C CA . PHE A 1 231 ? -23.656 8.969 0.892 1 93.88 231 PHE A CA 1
ATOM 1791 C C . PHE A 1 231 ? -22.453 9.859 1.114 1 93.88 231 PHE A C 1
ATOM 1793 O O . PHE A 1 231 ? -22.25 10.383 2.213 1 93.88 231 PHE A O 1
ATOM 1800 N N . PHE A 1 232 ? -21.719 10.008 0.17 1 93.75 232 PHE A N 1
ATOM 1801 C CA . PHE A 1 232 ? -20.516 10.836 0.283 1 93.75 232 PHE A CA 1
ATOM 1802 C C . PHE A 1 232 ? -20.766 12.234 -0.267 1 93.75 232 PHE A C 1
ATOM 1804 O O . PHE A 1 232 ? -21.297 12.383 -1.372 1 93.75 232 PHE A O 1
ATOM 1811 N N . PHE A 1 233 ? -20.469 13.234 0.533 1 93.62 233 PHE A N 1
ATOM 1812 C CA . PHE A 1 233 ? -20.609 14.625 0.105 1 93.62 233 PHE A CA 1
ATOM 1813 C C . PHE A 1 233 ? -19.266 15.336 0.105 1 93.62 233 PHE A C 1
ATOM 1815 O O . PHE A 1 233 ? -18.406 15.055 0.944 1 93.62 233 PHE A O 1
ATOM 1822 N N . GLU A 1 234 ? -19.125 16.25 -0.739 1 92.12 234 GLU A N 1
ATOM 1823 C CA . GLU A 1 234 ? -17.844 16.906 -0.981 1 92.12 234 GLU A CA 1
ATOM 1824 C C . GLU A 1 234 ? -17.391 17.688 0.246 1 92.12 234 GLU A C 1
ATOM 1826 O O . GLU A 1 234 ? -16.219 17.594 0.652 1 92.12 234 GLU A O 1
ATOM 1831 N N . GLN A 1 235 ? -18.312 18.516 0.806 1 91.62 235 GLN A N 1
ATOM 1832 C CA . GLN A 1 235 ? -18.016 19.312 1.99 1 91.62 235 GLN A CA 1
ATOM 1833 C C . GLN A 1 235 ? -19.109 19.141 3.047 1 91.62 235 GLN A C 1
ATOM 1835 O O . GLN A 1 235 ? -20.266 18.828 2.719 1 91.62 235 GLN A O 1
ATOM 1840 N N . PRO A 1 236 ? -18.656 19.344 4.23 1 92.69 236 PRO A N 1
ATOM 1841 C CA . PRO A 1 236 ? -19.641 19.219 5.297 1 92.69 236 PRO A CA 1
ATOM 1842 C C . PRO A 1 236 ? -20.875 20.094 5.059 1 92.69 236 PRO A C 1
ATOM 1844 O O . PRO A 1 236 ? -22 19.672 5.355 1 92.69 236 PRO A O 1
ATOM 1847 N N . SER A 1 237 ? -20.719 21.25 4.512 1 91.69 237 SER A N 1
ATOM 1848 C CA . SER A 1 237 ? -21.828 22.188 4.301 1 91.69 237 SER A CA 1
ATOM 1849 C C . SER A 1 237 ? -22.812 21.641 3.264 1 91.69 237 SER A C 1
ATOM 1851 O O . SER A 1 237 ? -23.969 22.062 3.215 1 91.69 237 SER A O 1
ATOM 1853 N N . ASP A 1 238 ? -22.375 20.703 2.418 1 91.88 238 ASP A N 1
ATOM 1854 C CA . ASP A 1 238 ? -23.203 20.141 1.354 1 91.88 238 ASP A CA 1
ATOM 1855 C C . ASP A 1 238 ? -24.062 19 1.876 1 91.88 238 ASP A C 1
ATOM 1857 O O . ASP A 1 238 ? -25.016 18.578 1.206 1 91.88 238 ASP A O 1
ATOM 1861 N N . ASP A 1 239 ? -23.719 18.516 3.049 1 93.5 239 ASP A N 1
ATOM 1862 C CA . ASP A 1 239 ? -24.422 17.359 3.592 1 93.5 239 ASP A CA 1
ATOM 1863 C C . ASP A 1 239 ? -25.75 17.766 4.203 1 93.5 239 ASP A C 1
ATOM 1865 O O . ASP A 1 239 ? -25.797 18.516 5.18 1 93.5 239 ASP A O 1
ATOM 1869 N N . PRO A 1 240 ? -26.828 17.281 3.707 1 91.31 240 PRO A N 1
ATOM 1870 C CA . PRO A 1 240 ? -28.141 17.688 4.199 1 91.31 240 PRO A CA 1
ATOM 1871 C C . PRO A 1 240 ? -28.469 17.109 5.574 1 91.31 240 PRO A C 1
ATOM 1873 O O . PRO A 1 240 ? -29.359 17.609 6.266 1 91.31 240 PRO A O 1
ATOM 1876 N N . ASN A 1 241 ? -27.719 16.141 5.988 1 91.56 241 ASN A N 1
ATOM 1877 C CA . ASN A 1 241 ? -28.031 15.469 7.242 1 91.56 241 ASN A CA 1
ATOM 1878 C C . ASN A 1 241 ? -27.141 15.945 8.383 1 91.56 241 ASN A C 1
ATOM 1880 O O . ASN A 1 241 ? -27.266 15.477 9.516 1 91.56 241 ASN A O 1
ATOM 1884 N N . ILE A 1 242 ? -26.328 16.891 8.125 1 94 242 ILE A N 1
ATOM 1885 C CA . ILE A 1 242 ? -25.391 17.328 9.148 1 94 242 ILE A CA 1
ATOM 1886 C C . ILE A 1 242 ? -26.078 18.312 10.086 1 94 242 ILE A C 1
ATOM 1888 O O . ILE A 1 242 ? -26.859 19.156 9.648 1 94 242 ILE A O 1
ATOM 1892 N N . THR A 1 243 ? -25.828 18.156 11.352 1 93.12 243 THR A N 1
ATOM 1893 C CA . THR A 1 243 ? -26.391 19.078 12.336 1 93.12 243 THR A CA 1
ATOM 1894 C C . THR A 1 243 ? -25.578 20.375 12.383 1 93.12 243 THR A C 1
ATOM 1896 O O . THR A 1 243 ? -24.359 20.375 12.164 1 93.12 243 THR A O 1
ATOM 1899 N N . PRO A 1 244 ? -26.297 21.438 12.656 1 91.56 244 PRO A N 1
ATOM 1900 C CA . PRO A 1 244 ? -25.578 22.719 12.75 1 91.56 244 PRO A CA 1
ATOM 1901 C C . PRO A 1 244 ? -24.453 22.688 13.789 1 91.56 244 PRO A C 1
ATOM 1903 O O . PRO A 1 244 ? -23.406 23.297 13.578 1 91.56 244 PRO A O 1
ATOM 1906 N N . SER A 1 245 ? -24.703 22 14.805 1 91.88 245 SER A N 1
ATOM 1907 C CA . SER A 1 245 ? -23.688 21.906 15.844 1 91.88 245 SER A CA 1
ATOM 1908 C C . SER A 1 245 ? -22.438 21.188 15.344 1 91.88 245 SER A C 1
ATOM 1910 O O . SER A 1 245 ? -21.312 21.609 15.641 1 91.88 245 SER A O 1
ATOM 1912 N N . GLU A 1 246 ? -22.641 20.141 14.578 1 92.88 246 GLU A N 1
ATOM 1913 C CA . GLU A 1 246 ? -21.5 19.406 14.023 1 92.88 246 GLU A CA 1
ATOM 1914 C C . GLU A 1 246 ? -20.781 20.234 12.961 1 92.88 246 GLU A C 1
ATOM 1916 O O . GLU A 1 246 ? -19.547 20.234 12.914 1 92.88 246 GLU A O 1
ATOM 1921 N N . LEU A 1 247 ? -21.516 20.859 12.188 1 93.5 247 LEU A N 1
ATOM 1922 C CA . LEU A 1 247 ? -20.922 21.703 11.156 1 93.5 247 LEU A CA 1
ATOM 1923 C C . LEU A 1 247 ? -20.047 22.797 11.781 1 93.5 247 LEU A C 1
ATOM 1925 O O . LEU A 1 247 ? -18.922 23.031 11.32 1 93.5 247 LEU A O 1
ATOM 1929 N N . GLN A 1 248 ? -20.531 23.438 12.797 1 91.19 248 GLN A N 1
ATOM 1930 C CA . GLN A 1 248 ? -19.766 24.469 13.484 1 91.19 248 GLN A CA 1
ATOM 1931 C C . GLN A 1 248 ? -18.5 23.906 14.117 1 91.19 248 GLN A C 1
ATOM 1933 O O . GLN A 1 248 ? -17.453 24.531 14.086 1 91.19 248 GLN A O 1
ATOM 1938 N N . HIS A 1 249 ? -18.688 22.688 14.633 1 90.81 249 HIS A N 1
ATOM 1939 C CA . HIS A 1 249 ? -17.547 22.016 15.242 1 90.81 249 HIS A CA 1
ATOM 1940 C C . HIS A 1 249 ? -16.453 21.75 14.211 1 90.81 249 HIS A C 1
ATOM 1942 O O . HIS A 1 249 ? -15.266 21.953 14.5 1 90.81 249 HIS A O 1
ATOM 1948 N N . ILE A 1 250 ? -16.781 21.375 13.039 1 92 250 ILE A N 1
ATOM 1949 C CA . ILE A 1 250 ? -15.82 21.047 11.984 1 92 250 ILE A CA 1
ATOM 1950 C C . ILE A 1 250 ? -15.18 22.328 11.461 1 92 250 ILE A C 1
ATOM 1952 O O . ILE A 1 250 ? -13.953 22.422 11.375 1 92 250 ILE A O 1
ATOM 1956 N N . VAL A 1 251 ? -15.914 23.344 11.297 1 88.06 251 VAL A N 1
ATOM 1957 C CA . VAL A 1 251 ? -15.445 24.578 10.672 1 88.06 251 VAL A CA 1
ATOM 1958 C C . VAL A 1 251 ? -14.531 25.328 11.641 1 88.06 251 VAL A C 1
ATOM 1960 O O . VAL A 1 251 ? -13.516 25.891 11.227 1 88.06 251 VAL A O 1
ATOM 1963 N N . GLN A 1 252 ? -14.812 25.328 12.891 1 85.94 252 GLN A N 1
ATOM 1964 C CA . GLN A 1 252 ? -14.047 26.062 13.898 1 85.94 252 GLN A CA 1
ATOM 1965 C C . GLN A 1 252 ? -12.695 25.391 14.156 1 85.94 252 GLN A C 1
ATOM 1967 O O . GLN A 1 252 ? -11.758 26.047 14.609 1 85.94 252 GLN A O 1
ATOM 1972 N N . ASN A 1 253 ? -12.695 24.125 13.906 1 84.12 253 ASN A N 1
ATOM 1973 C CA . ASN A 1 253 ? -11.484 23.391 14.25 1 84.12 253 ASN A CA 1
ATOM 1974 C C . ASN A 1 253 ? -10.758 22.906 13 1 84.12 253 ASN A C 1
ATOM 1976 O O . ASN A 1 253 ? -10.156 21.828 13 1 84.12 253 ASN A O 1
ATOM 1980 N N . GLN A 1 254 ? -10.984 23.609 11.945 1 77.56 254 GLN A N 1
ATOM 1981 C CA . GLN A 1 254 ? -10.234 23.312 10.727 1 77.56 254 GLN A CA 1
ATOM 1982 C C . GLN A 1 254 ? -8.977 24.156 10.641 1 77.56 254 GLN A C 1
ATOM 1984 O O . GLN A 1 254 ? -8.828 25.141 11.367 1 77.56 254 GLN A O 1
ATOM 1989 N N . ASP A 1 255 ? -7.918 23.703 10.055 1 60.19 255 ASP A N 1
ATOM 1990 C CA . ASP A 1 255 ? -6.715 24.516 9.891 1 60.19 255 ASP A CA 1
ATOM 1991 C C . ASP A 1 255 ? -7.031 25.828 9.203 1 60.19 255 ASP A C 1
ATOM 1993 O O . ASP A 1 255 ? -7.926 25.906 8.352 1 60.19 255 ASP A O 1
ATOM 1997 N N . ASN A 1 256 ? -7.25 26.969 9.883 1 48.75 256 ASN A N 1
ATOM 1998 C CA . ASN A 1 256 ? -7.543 28.312 9.383 1 48.75 256 ASN A CA 1
ATOM 1999 C C . ASN A 1 256 ? -7.184 28.453 7.906 1 48.75 256 ASN A C 1
ATOM 2001 O O . ASN A 1 256 ? -7.68 29.344 7.223 1 48.75 256 ASN A O 1
ATOM 2005 N N . SER A 1 257 ? -6.262 27.844 7.441 1 42.97 257 SER A N 1
ATOM 2006 C CA . SER A 1 257 ? -5.816 28.219 6.102 1 42.97 257 SER A CA 1
ATOM 2007 C C . SER A 1 257 ? -6.742 27.656 5.031 1 42.97 257 SER A C 1
ATOM 2009 O O . SER A 1 257 ? -6.551 27.922 3.84 1 42.97 257 SER A O 1
ATOM 2011 N N . SER A 1 258 ? -7.625 26.781 5.367 1 40.81 258 SER A N 1
ATOM 2012 C CA . SER A 1 258 ? -8.406 26.141 4.312 1 40.81 258 SER A CA 1
ATOM 2013 C C . SER A 1 258 ? -9.555 27.047 3.859 1 40.81 258 SER A C 1
ATOM 2015 O O . SER A 1 258 ? -10.008 26.953 2.715 1 40.81 258 SER A O 1
ATOM 2017 N N . ALA A 1 259 ? -10.312 27.812 4.672 1 36.22 259 ALA A N 1
ATOM 2018 C CA . ALA A 1 259 ? -11.5 28.578 4.32 1 36.22 259 ALA A CA 1
ATOM 2019 C C . ALA A 1 259 ? -11.164 29.688 3.326 1 36.22 259 ALA A C 1
ATOM 2021 O O . ALA A 1 259 ? -11.969 30.016 2.451 1 36.22 259 ALA A O 1
ATOM 2022 N N . THR A 1 260 ? -10.203 30.484 3.504 1 33.28 260 THR A N 1
ATOM 2023 C CA . THR A 1 260 ? -10.055 31.719 2.734 1 33.28 260 THR A CA 1
ATOM 2024 C C . THR A 1 260 ? -9.766 31.406 1.269 1 33.28 260 THR A C 1
ATOM 2026 O O . THR A 1 260 ? -10.094 32.188 0.385 1 33.28 260 THR A O 1
ATOM 2029 N N . THR A 1 261 ? -9.18 30.297 1.011 1 33.88 261 THR A N 1
ATOM 2030 C CA . THR A 1 261 ? -8.703 30.234 -0.365 1 33.88 261 THR A CA 1
ATOM 2031 C C . THR A 1 261 ? -9.852 29.906 -1.319 1 33.88 261 THR A C 1
ATOM 2033 O O . THR A 1 261 ? -9.812 30.281 -2.494 1 33.88 261 THR A O 1
ATOM 2036 N N . CYS A 1 262 ? -10.82 29.125 -0.848 1 32.62 262 CYS A N 1
ATOM 2037 C CA . CYS A 1 262 ? -11.805 28.781 -1.872 1 32.62 262 CYS A CA 1
ATOM 2038 C C . CYS A 1 262 ? -12.719 29.969 -2.176 1 32.62 262 CYS A C 1
ATOM 2040 O O . CYS A 1 262 ? -13.43 29.953 -3.178 1 32.62 262 CYS A O 1
ATOM 2042 N N . THR A 1 263 ? -12.992 30.859 -1.26 1 30.83 263 THR A N 1
ATOM 2043 C CA . THR A 1 263 ? -13.977 31.906 -1.509 1 30.83 263 THR A CA 1
ATOM 2044 C C . THR A 1 263 ? -13.438 32.938 -2.51 1 30.83 263 THR A C 1
ATOM 2046 O O . THR A 1 263 ? -14.195 33.719 -3.062 1 30.83 263 THR A O 1
ATOM 2049 N N . VAL A 1 264 ? -12.117 33.094 -2.541 1 31.45 264 VAL A N 1
ATOM 2050 C CA . VAL A 1 264 ? -11.672 34.219 -3.35 1 31.45 264 VAL A CA 1
ATOM 2051 C C . VAL A 1 264 ? -12.016 33.969 -4.816 1 31.45 264 VAL A C 1
ATOM 2053 O O . VAL A 1 264 ? -11.984 34.906 -5.633 1 31.45 264 VAL A O 1
ATOM 2056 N N . LEU A 1 265 ? -12.148 32.594 -5.145 1 31.7 265 LEU A N 1
ATOM 2057 C CA . LEU A 1 265 ? -12.336 32.5 -6.59 1 31.7 265 LEU A CA 1
ATOM 2058 C C . LEU A 1 265 ? -13.711 33.031 -6.988 1 31.7 265 LEU A C 1
ATOM 2060 O O . LEU A 1 265 ? -13.984 33.219 -8.18 1 31.7 265 LEU A O 1
ATOM 2064 N N . LEU A 1 266 ? -14.625 32.938 -6 1 29.36 266 LEU A N 1
ATOM 2065 C CA . LEU A 1 266 ? -15.953 33.062 -6.59 1 29.36 266 LEU A CA 1
ATOM 2066 C C . LEU A 1 266 ? -16.281 34.531 -6.828 1 29.36 266 LEU A C 1
ATOM 2068 O O . LEU A 1 266 ? -17.359 34.875 -7.336 1 29.36 266 LEU A O 1
ATOM 2072 N N . ARG A 1 267 ? -15.641 35.438 -6.133 1 28.77 267 ARG A N 1
ATOM 2073 C CA . ARG A 1 267 ? -16.453 36.656 -6.195 1 28.77 267 ARG A CA 1
ATOM 2074 C C . ARG A 1 267 ? -16.266 37.375 -7.52 1 28.77 267 ARG A C 1
ATOM 2076 O O . ARG A 1 267 ? -16.844 38.438 -7.742 1 28.77 267 ARG A O 1
ATOM 2083 N N . LYS A 1 268 ? -15 37.406 -8.141 1 30.64 268 LYS A N 1
ATOM 2084 C CA . LYS A 1 268 ? -14.93 38.656 -8.898 1 30.64 268 LYS A CA 1
ATOM 2085 C C . LYS A 1 268 ? -15.977 38.656 -10.008 1 30.64 268 LYS A C 1
ATOM 2087 O O . LYS A 1 268 ? -16.344 37.625 -10.547 1 30.64 268 LYS A O 1
ATOM 2092 N N . ASP A 1 269 ? -16.281 39.875 -10.586 1 29.12 269 ASP A N 1
ATOM 2093 C CA . ASP A 1 269 ? -17.188 40.562 -11.5 1 29.12 269 ASP A CA 1
ATOM 2094 C C . ASP A 1 269 ? -17.094 40 -12.906 1 29.12 269 ASP A C 1
ATOM 2096 O O . ASP A 1 269 ? -16.141 39.281 -13.234 1 29.12 269 ASP A O 1
ATOM 2100 N N . GLY A 1 270 ? -17.906 40.469 -14.023 1 28.69 270 GLY A N 1
ATOM 2101 C CA . GLY A 1 270 ? -18.422 40.375 -15.375 1 28.69 270 GLY A CA 1
ATOM 2102 C C . GLY A 1 270 ? -17.344 40.25 -16.422 1 28.69 270 GLY A C 1
ATOM 2103 O O . GLY A 1 270 ? -17.422 39.438 -17.328 1 28.69 270 GLY A O 1
ATOM 2104 N N . GLN A 1 271 ? -16.797 41.438 -16.969 1 25.06 271 GLN A N 1
ATOM 2105 C CA . GLN A 1 271 ? -16.469 41.719 -18.359 1 25.06 271 GLN A CA 1
ATOM 2106 C C . GLN A 1 271 ? -15.25 40.906 -18.812 1 25.06 271 GLN A C 1
ATOM 2108 O O . GLN A 1 271 ? -15.242 40.344 -19.906 1 25.06 271 GLN A O 1
ATOM 2113 N N . ASP A 1 272 ? -14.016 41.562 -18.672 1 26.92 272 ASP A N 1
ATOM 2114 C CA . ASP A 1 272 ? -12.992 41.531 -19.719 1 26.92 272 ASP A CA 1
ATOM 2115 C C . ASP A 1 272 ? -12.414 40.125 -19.875 1 26.92 272 ASP A C 1
ATOM 2117 O O . ASP A 1 272 ? -12.578 39.281 -19 1 26.92 272 ASP A O 1
ATOM 2121 N N . LYS A 1 273 ? -11.148 40.094 -20.672 1 25.69 273 LYS A N 1
ATOM 2122 C CA . LYS A 1 273 ? -10.344 39.25 -21.547 1 25.69 273 LYS A CA 1
ATOM 2123 C C . LYS A 1 273 ? -9.703 38.094 -20.781 1 25.69 273 LYS A C 1
ATOM 2125 O O . LYS A 1 273 ? -9.383 38.25 -19.594 1 25.69 273 LYS A O 1
ATOM 2130 N N . TYR A 1 274 ? -9.773 36.812 -21.25 1 26.5 274 TYR A N 1
ATOM 2131 C CA . TYR A 1 274 ? -9.312 35.438 -21.062 1 26.5 274 TYR A CA 1
ATOM 2132 C C . TYR A 1 274 ? -7.836 35.406 -20.703 1 26.5 274 TYR A C 1
ATOM 2134 O O . TYR A 1 274 ? -6.984 35.219 -21.578 1 26.5 274 TYR A O 1
ATOM 2142 N N . SER A 1 275 ? -7.227 36.531 -20.266 1 24.3 275 SER A N 1
ATOM 2143 C CA . SER A 1 275 ? -5.781 36.344 -20.219 1 24.3 275 SER A CA 1
ATOM 2144 C C . SER A 1 275 ? -5.41 35.125 -19.359 1 24.3 275 SER A C 1
ATOM 2146 O O . SER A 1 275 ? -6.117 34.812 -18.391 1 24.3 275 SER A O 1
ATOM 2148 N N . THR A 1 276 ? -4.52 34.219 -19.844 1 25.58 276 THR A N 1
ATOM 2149 C CA . THR A 1 276 ? -3.84 32.938 -19.594 1 25.58 276 THR A CA 1
ATOM 2150 C C . THR A 1 276 ? -3.207 32.938 -18.203 1 25.58 276 THR A C 1
ATOM 2152 O O . THR A 1 276 ? -2.102 32.438 -18.016 1 25.58 276 THR A O 1
ATOM 2155 N N . THR A 1 277 ? -3.619 33.906 -17.25 1 24.25 277 THR A N 1
ATOM 2156 C CA . THR A 1 277 ? -2.715 33.906 -16.109 1 24.25 277 THR A CA 1
ATOM 2157 C C . THR A 1 277 ? -2.824 32.594 -15.352 1 24.25 277 THR A C 1
ATOM 2159 O O . THR A 1 277 ? -3.842 32.312 -14.711 1 24.25 277 THR A O 1
ATOM 2162 N N . ILE A 1 278 ? -2.494 31.484 -15.961 1 26.95 278 ILE A N 1
ATOM 2163 C CA . ILE A 1 278 ? -2.207 30.203 -15.328 1 26.95 278 ILE A CA 1
ATOM 2164 C C . ILE A 1 278 ? -1.412 30.438 -14.039 1 26.95 278 ILE A C 1
ATOM 2166 O O . ILE A 1 278 ? -0.942 29.484 -13.414 1 26.95 278 ILE A O 1
ATOM 2170 N N . ASN A 1 279 ? -1.073 31.734 -13.773 1 25.09 279 ASN A N 1
ATOM 2171 C CA . ASN A 1 279 ? 0.02 31.812 -12.812 1 25.09 279 ASN A CA 1
ATOM 2172 C C . ASN A 1 279 ? -0.355 31.172 -11.477 1 25.09 279 ASN A C 1
ATOM 2174 O O . ASN A 1 279 ? 0.404 30.359 -10.945 1 25.09 279 ASN A O 1
ATOM 2178 N N . ARG A 1 280 ? -0.949 32.094 -10.555 1 25.77 280 ARG A N 1
ATOM 2179 C CA . ARG A 1 280 ? -0.668 32.219 -9.133 1 25.77 280 ARG A CA 1
ATOM 2180 C C . ARG A 1 280 ? -1.45 31.203 -8.312 1 25.77 280 ARG A C 1
ATOM 2182 O O . ARG A 1 280 ? -1.512 31.297 -7.086 1 25.77 280 ARG A O 1
ATOM 2189 N N . CYS A 1 281 ? -2.367 30.547 -8.953 1 27.09 281 CYS A N 1
ATOM 2190 C CA . CYS A 1 281 ? -3.188 29.828 -7.977 1 27.09 281 CYS A CA 1
ATOM 2191 C C . CYS A 1 281 ? -2.35 28.828 -7.184 1 27.09 281 CYS A C 1
ATOM 2193 O O . CYS A 1 281 ? -2.227 27.672 -7.566 1 27.09 281 CYS A O 1
ATOM 2195 N N . VAL A 1 282 ? -1.062 29.234 -6.914 1 27.59 282 VAL A N 1
ATOM 2196 C CA . VAL A 1 282 ? -0.322 28.375 -5.988 1 27.59 282 VAL A CA 1
ATOM 2197 C C . VAL A 1 282 ? -1.025 28.359 -4.633 1 27.59 282 VAL A C 1
ATOM 2199 O O . VAL A 1 282 ? -1.03 29.359 -3.914 1 27.59 282 VAL A O 1
ATOM 2202 N N . THR A 1 283 ? -2.301 28.141 -4.664 1 27.77 283 THR A N 1
ATOM 2203 C CA . THR A 1 283 ? -2.855 28.078 -3.316 1 27.77 283 THR A CA 1
ATOM 2204 C C . THR A 1 283 ? -1.975 27.234 -2.404 1 27.77 283 THR A C 1
ATOM 2206 O O . THR A 1 283 ? -1.464 26.188 -2.82 1 27.77 283 THR A O 1
ATOM 2209 N N . PRO A 1 284 ? -1.413 27.875 -1.365 1 28.44 284 PRO A N 1
ATOM 2210 C CA . PRO A 1 284 ? -0.461 27.266 -0.434 1 28.44 284 PRO A CA 1
ATOM 2211 C C . PRO A 1 284 ? -0.928 25.906 0.082 1 28.44 284 PRO A C 1
ATOM 2213 O O . PRO A 1 284 ? -0.111 25.094 0.538 1 28.44 284 PRO A O 1
ATOM 2216 N N . ALA A 1 285 ? -2.258 25.875 0.337 1 30.17 285 ALA A N 1
ATOM 2217 C CA . ALA A 1 285 ? -2.627 24.719 1.142 1 30.17 285 ALA A CA 1
ATOM 2218 C C . ALA A 1 285 ? -2.344 23.422 0.392 1 30.17 285 ALA A C 1
ATOM 2220 O O . ALA A 1 285 ? -2.012 22.406 1.004 1 30.17 285 ALA A O 1
ATOM 2221 N N . VAL A 1 286 ? -2.932 23.391 -0.879 1 31.38 286 VAL A N 1
ATOM 2222 C CA . VAL A 1 286 ? -2.887 22.094 -1.539 1 31.38 286 VAL A CA 1
ATOM 2223 C C . VAL A 1 286 ? -1.504 21.875 -2.145 1 31.38 286 VAL A C 1
ATOM 2225 O O . VAL A 1 286 ? -1.139 22.516 -3.131 1 31.38 286 VAL A O 1
ATOM 2228 N N . ASP A 1 287 ? -0.426 21.844 -1.41 1 29.25 287 ASP A N 1
ATOM 2229 C CA . ASP A 1 287 ? 0.919 21.562 -1.902 1 29.25 287 ASP A CA 1
ATOM 2230 C C . ASP A 1 287 ? 0.914 20.375 -2.867 1 29.25 287 ASP A C 1
ATOM 2232 O O . ASP A 1 287 ? 0.995 19.219 -2.441 1 29.25 287 ASP A O 1
ATOM 2236 N N . CYS A 1 288 ? 0.051 20.469 -3.812 1 28.56 288 CYS A N 1
ATOM 2237 C CA . CYS A 1 288 ? 0.32 19.484 -4.863 1 28.56 288 CYS A CA 1
ATOM 2238 C C . CYS A 1 288 ? 1.731 19.656 -5.414 1 28.56 288 CYS A C 1
ATOM 2240 O O . CYS A 1 288 ? 2.041 20.672 -6.043 1 28.56 288 CYS A O 1
ATOM 2242 N N . PRO A 1 289 ? 2.752 19.172 -4.738 1 28.61 289 PRO A N 1
ATOM 2243 C CA . PRO A 1 289 ? 4.152 19.391 -5.105 1 28.61 289 PRO A CA 1
ATOM 2244 C C . PRO A 1 289 ? 4.418 19.156 -6.59 1 28.61 289 PRO A C 1
ATOM 2246 O O . PRO A 1 289 ? 5.285 19.797 -7.18 1 28.61 289 PRO A O 1
ATOM 2249 N N . LEU A 1 290 ? 3.596 18.359 -7.258 1 29.75 290 LEU A N 1
ATOM 2250 C CA . LEU A 1 290 ? 4.066 18.078 -8.609 1 29.75 290 LEU A CA 1
ATOM 2251 C C . LEU A 1 290 ? 3.871 19.281 -9.523 1 29.75 290 LEU A C 1
ATOM 2253 O O . LEU A 1 290 ? 4.387 19.297 -10.641 1 29.75 290 LEU A O 1
ATOM 2257 N N . LEU A 1 291 ? 3.102 20.188 -9.164 1 29.36 291 LEU A N 1
ATOM 2258 C CA . LEU A 1 291 ? 2.932 21.312 -10.086 1 29.36 291 LEU A CA 1
ATOM 2259 C C . LEU A 1 291 ? 4.219 22.125 -10.203 1 29.36 291 LEU A C 1
ATOM 2261 O O . LEU A 1 291 ? 4.582 22.562 -11.297 1 29.36 291 LEU A O 1
ATOM 2265 N N . ARG A 1 292 ? 4.926 22.297 -9.055 1 30.88 292 ARG A N 1
ATOM 2266 C CA . ARG A 1 292 ? 6.129 23.109 -9.188 1 30.88 292 ARG A CA 1
ATOM 2267 C C . ARG A 1 292 ? 7.215 22.359 -9.953 1 30.88 292 ARG A C 1
ATOM 2269 O O . ARG A 1 292 ? 8.023 22.969 -10.648 1 30.88 292 ARG A O 1
ATOM 2276 N N . VAL A 1 293 ? 7.246 21.094 -9.906 1 29.8 293 VAL A N 1
ATOM 2277 C CA . VAL A 1 293 ? 8.289 20.375 -10.633 1 29.8 293 VAL A CA 1
ATOM 2278 C C . VAL A 1 293 ? 8.055 20.516 -12.133 1 29.8 293 VAL A C 1
ATOM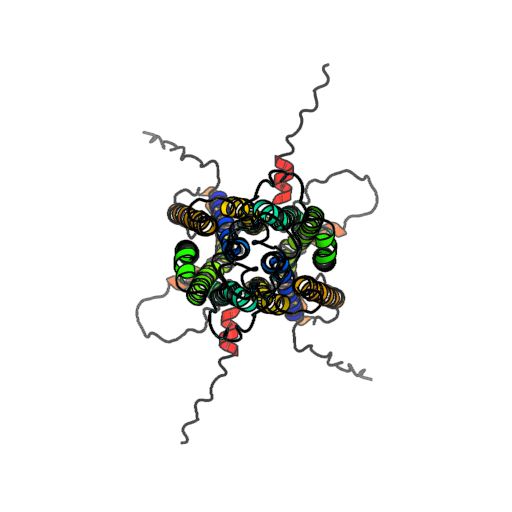 2280 O O . VAL A 1 293 ? 9.008 20.625 -12.906 1 29.8 293 VAL A O 1
ATOM 2283 N N . CYS A 1 294 ? 6.812 20.562 -12.547 1 29.36 294 CYS A N 1
ATOM 2284 C CA . CYS A 1 294 ? 6.625 20.766 -13.977 1 29.36 294 CYS A CA 1
ATOM 2285 C C . CYS A 1 294 ? 7.137 22.141 -14.398 1 29.36 294 CYS A C 1
ATOM 2287 O O . CYS A 1 294 ? 7.598 22.312 -15.531 1 29.36 294 CYS A O 1
ATOM 2289 N N . ILE A 1 295 ? 7.02 23.125 -13.547 1 30.56 295 ILE A N 1
ATOM 2290 C CA . ILE A 1 295 ? 7.496 24.438 -13.93 1 30.56 295 ILE A CA 1
ATOM 2291 C C . ILE A 1 295 ? 9.023 24.438 -14.016 1 30.56 295 ILE A C 1
ATOM 2293 O O . ILE A 1 295 ? 9.602 25.078 -14.898 1 30.56 295 ILE A O 1
ATOM 2297 N N . ILE A 1 296 ? 9.672 23.688 -13.109 1 29.88 296 ILE A N 1
ATOM 2298 C CA . ILE A 1 296 ? 11.125 23.734 -13.117 1 29.88 296 ILE A CA 1
ATOM 2299 C C . ILE A 1 296 ? 11.648 23.062 -14.391 1 29.88 296 ILE A C 1
ATOM 2301 O O . ILE A 1 296 ? 12.656 23.5 -14.953 1 29.88 296 ILE A O 1
ATOM 2305 N N . LEU A 1 297 ? 11.008 22 -14.805 1 28.22 297 LEU A N 1
ATOM 2306 C CA . LEU A 1 297 ? 11.586 21.359 -15.984 1 28.22 297 LEU A CA 1
ATOM 2307 C C . LEU A 1 297 ? 11.344 22.203 -17.234 1 28.22 297 LEU A C 1
ATOM 2309 O O . LEU A 1 297 ? 11.914 21.922 -18.281 1 28.22 297 LEU A O 1
ATOM 2313 N N . HIS A 1 298 ? 10.219 22.828 -17.312 1 30.09 298 HIS A N 1
ATOM 2314 C CA . HIS A 1 298 ? 10.109 23.625 -18.531 1 30.09 298 HIS A CA 1
ATOM 2315 C C . HIS A 1 298 ? 10.984 24.859 -18.469 1 30.09 298 HIS A C 1
ATOM 2317 O O . HIS A 1 298 ? 10.766 25.75 -17.625 1 30.09 298 HIS A O 1
ATOM 2323 N N . GLY A 1 299 ? 12.305 24.656 -18.656 1 28.16 299 GLY A N 1
ATOM 2324 C CA . GLY A 1 299 ? 13.289 25.688 -18.875 1 28.16 299 GLY A CA 1
ATOM 2325 C C . GLY A 1 299 ? 12.781 26.812 -19.766 1 28.16 299 GLY A C 1
ATOM 2326 O O . GLY A 1 299 ? 11.867 26.609 -20.562 1 28.16 299 GLY A O 1
ATOM 2327 N N . PRO A 1 300 ? 12.742 28.062 -19.328 1 31.05 300 PRO A N 1
ATOM 2328 C CA . PRO A 1 300 ? 12.438 29.188 -20.219 1 31.05 300 PRO A CA 1
ATOM 2329 C C . PRO A 1 300 ? 13.094 29.047 -21.594 1 31.05 300 PRO A C 1
ATOM 2331 O O . PRO A 1 300 ? 14.312 28.891 -21.688 1 31.05 300 PRO A O 1
ATOM 2334 N N . SER A 1 301 ? 12.672 28.203 -22.516 1 29.75 301 SER A N 1
ATOM 2335 C CA . SER A 1 301 ? 13.18 28.344 -23.875 1 29.75 301 SER A CA 1
ATOM 2336 C C . SER A 1 301 ? 13.273 29.812 -24.297 1 29.75 301 SER A C 1
ATOM 2338 O O . SER A 1 301 ? 12.375 30.594 -24.016 1 29.75 301 SER A O 1
ATOM 2340 N N . GLY A 1 302 ? 14.492 30.406 -24.469 1 29.66 302 GLY A N 1
ATOM 2341 C CA . GLY A 1 302 ? 15.078 31.641 -24.984 1 29.66 302 GLY A CA 1
ATOM 2342 C C . GLY A 1 302 ? 14.438 32.094 -26.281 1 29.66 302 GLY A C 1
ATOM 2343 O O . GLY A 1 302 ? 14.375 31.344 -27.25 1 29.66 302 GLY A O 1
ATOM 2344 N N . LEU A 1 303 ? 13.336 32.844 -26.328 1 28.56 303 LEU A N 1
ATOM 2345 C CA . LEU A 1 303 ? 12.867 33.531 -27.516 1 28.56 303 LEU A CA 1
ATOM 2346 C C . LEU A 1 303 ? 14.016 34.25 -28.219 1 28.56 303 LEU A C 1
ATOM 2348 O O . LEU A 1 303 ? 14.844 34.875 -27.578 1 28.56 303 LEU A O 1
ATOM 2352 N N . PRO A 1 304 ? 14.484 33.688 -29.359 1 28.94 304 PRO A N 1
ATOM 2353 C CA . PRO A 1 304 ? 15.539 34.344 -30.156 1 28.94 304 PRO A CA 1
ATOM 2354 C C . PRO A 1 304 ? 15.289 35.844 -30.359 1 28.94 304 PRO A C 1
ATOM 2356 O O . PRO A 1 304 ? 14.141 36.25 -30.5 1 28.94 304 PRO A O 1
ATOM 2359 N N . ARG A 1 305 ? 16.031 36.719 -29.734 1 28.45 305 ARG A N 1
ATOM 2360 C CA . ARG A 1 305 ? 16.094 38.156 -29.969 1 28.45 305 ARG A CA 1
ATOM 2361 C C . ARG A 1 305 ? 16.203 38.469 -31.453 1 28.45 305 ARG A C 1
ATOM 2363 O O . ARG A 1 305 ? 17.062 37.906 -32.156 1 28.45 305 ARG A O 1
ATOM 2370 N N . VAL A 1 306 ? 15.094 38.625 -32.125 1 27.42 306 VAL A N 1
ATOM 2371 C CA . VAL A 1 306 ? 15.102 39.125 -33.5 1 27.42 306 VAL A CA 1
ATOM 2372 C C . VAL A 1 306 ? 16.109 40.281 -33.594 1 27.42 306 VAL A C 1
ATOM 2374 O O . VAL A 1 306 ? 16.156 41.156 -32.75 1 27.42 306 VAL A O 1
ATOM 2377 N N . PRO A 1 307 ? 17.234 40.031 -34.281 1 30.67 307 PRO A N 1
ATOM 2378 C CA . PRO A 1 307 ? 18.234 41.094 -34.562 1 30.67 307 PRO A CA 1
ATOM 2379 C C . PRO A 1 307 ? 17.609 42.406 -34.969 1 30.67 307 PRO A C 1
ATOM 2381 O O . PRO A 1 307 ? 16.5 42.438 -35.5 1 30.67 307 PRO A O 1
ATOM 2384 N N . ASP A 1 308 ? 18.078 43.562 -34.406 1 23.83 308 ASP A N 1
ATOM 2385 C CA . ASP A 1 308 ? 17.891 44.812 -35.125 1 23.83 308 ASP A CA 1
ATOM 2386 C C . ASP A 1 308 ? 18.453 44.719 -36.531 1 23.83 308 ASP A C 1
ATOM 2388 O O . ASP A 1 308 ? 19.516 44.125 -36.75 1 23.83 308 ASP A O 1
ATOM 2392 N N . MET B 1 1 ? 41.688 44.938 16.5 1 24.97 1 MET B N 1
ATOM 2393 C CA . MET B 1 1 ? 42.062 43.625 15.922 1 24.97 1 MET B CA 1
ATOM 2394 C C . MET B 1 1 ? 40.812 42.781 15.664 1 24.97 1 MET B C 1
ATOM 2396 O O . MET B 1 1 ? 40.125 42.375 16.594 1 24.97 1 MET B O 1
ATOM 2400 N N . ASP B 1 2 ? 40.031 43.062 14.609 1 27.95 2 ASP B N 1
ATOM 2401 C CA . ASP B 1 2 ? 38.781 42.656 13.984 1 27.95 2 ASP B CA 1
ATOM 2402 C C . ASP B 1 2 ? 38.812 41.156 13.648 1 27.95 2 ASP B C 1
ATOM 2404 O O . ASP B 1 2 ? 39.625 40.719 12.844 1 27.95 2 ASP B O 1
ATOM 2408 N N . TYR B 1 3 ? 38.812 40.281 14.633 1 30.61 3 TYR B N 1
ATOM 2409 C CA . TYR B 1 3 ? 38.812 38.844 14.523 1 30.61 3 TYR B CA 1
ATOM 2410 C C . TYR B 1 3 ? 38 38.375 13.328 1 30.61 3 TYR B C 1
ATOM 2412 O O . TYR B 1 3 ? 36.969 38.969 13.008 1 30.61 3 TYR B O 1
ATOM 2420 N N . TYR B 1 4 ? 38.75 37.906 12.227 1 31.23 4 TYR B N 1
ATOM 2421 C CA . TYR B 1 4 ? 38.375 37.188 11.008 1 31.23 4 TYR B CA 1
ATOM 2422 C C . TYR B 1 4 ? 37.219 36.219 11.266 1 31.23 4 TYR B C 1
ATOM 2424 O O . TYR B 1 4 ? 37.406 35.219 11.945 1 31.23 4 TYR B O 1
ATOM 2432 N N . HIS B 1 5 ? 36.094 36.719 11.734 1 33.94 5 HIS B N 1
ATOM 2433 C CA . HIS B 1 5 ? 34.938 35.844 11.672 1 33.94 5 HIS B CA 1
ATOM 2434 C C . HIS B 1 5 ? 34.938 35 10.406 1 33.94 5 HIS B C 1
ATOM 2436 O O . HIS B 1 5 ? 34.75 35.531 9.305 1 33.94 5 HIS B O 1
ATOM 2442 N N . GLY B 1 6 ? 36.125 34.281 10.156 1 34.22 6 GLY B N 1
ATOM 2443 C CA . GLY B 1 6 ? 36.125 33.312 9.086 1 34.22 6 GLY B CA 1
ATOM 2444 C C . GLY B 1 6 ? 34.75 32.688 8.836 1 34.22 6 GLY B C 1
ATOM 2445 O O . GLY B 1 6 ? 34.156 32.094 9.727 1 34.22 6 GLY B O 1
ATOM 2446 N N . LYS B 1 7 ? 34 33.406 8.102 1 36.38 7 LYS B N 1
ATOM 2447 C CA . LYS B 1 7 ? 32.781 32.938 7.504 1 36.38 7 LYS B CA 1
ATOM 2448 C C . LYS B 1 7 ? 32.875 31.469 7.109 1 36.38 7 LYS B C 1
ATOM 2450 O O . LYS B 1 7 ? 33.531 31.125 6.109 1 36.38 7 LYS B O 1
ATOM 2455 N N . ASN B 1 8 ? 33.375 30.547 7.902 1 36.06 8 ASN B N 1
ATOM 2456 C CA . ASN B 1 8 ? 33.281 29.125 7.621 1 36.06 8 ASN B CA 1
ATOM 2457 C C . ASN B 1 8 ? 32.094 28.812 6.723 1 36.06 8 ASN B C 1
ATOM 2459 O O . ASN B 1 8 ? 30.953 28.969 7.129 1 36.06 8 ASN B O 1
ATOM 2463 N N . ARG B 1 9 ? 32.188 29.234 5.543 1 37.28 9 ARG B N 1
ATOM 2464 C CA . ARG B 1 9 ? 31.25 28.859 4.492 1 37.28 9 ARG B CA 1
ATOM 2465 C C . ARG B 1 9 ? 30.766 27.422 4.684 1 37.28 9 ARG B C 1
ATOM 2467 O O . ARG B 1 9 ? 31.5 26.469 4.383 1 37.28 9 ARG B O 1
ATOM 2474 N N . ARG B 1 10 ? 30.406 27.141 5.879 1 39.09 10 ARG B N 1
ATOM 2475 C CA . ARG B 1 10 ? 29.703 25.875 6.031 1 39.09 10 ARG B CA 1
ATOM 2476 C C . ARG B 1 10 ? 29.172 25.391 4.691 1 39.09 10 ARG B C 1
ATOM 2478 O O . ARG B 1 10 ? 28.781 26.188 3.838 1 39.09 10 ARG B O 1
ATOM 2485 N N . TRP B 1 11 ? 29.703 24.422 4.086 1 37.28 11 TRP B N 1
ATOM 2486 C CA . TRP B 1 11 ? 29.094 23.688 2.979 1 37.28 11 TRP B CA 1
ATOM 2487 C C . TRP B 1 11 ? 27.594 23.938 2.922 1 37.28 11 TRP B C 1
ATOM 2489 O O . TRP B 1 11 ? 26.859 23.5 3.805 1 37.28 11 TRP B O 1
ATOM 2499 N N . ASP B 1 12 ? 27.094 25.078 2.762 1 44.88 12 ASP B N 1
ATOM 2500 C CA . ASP B 1 12 ? 25.703 25.312 2.424 1 44.88 12 ASP B CA 1
ATOM 2501 C C . ASP B 1 12 ? 25.094 24.094 1.723 1 44.88 12 ASP B C 1
ATOM 2503 O O . ASP B 1 12 ? 25.453 23.781 0.586 1 44.88 12 ASP B O 1
ATOM 2507 N N . SER B 1 13 ? 25.109 22.938 2.234 1 52.66 13 SER B N 1
ATOM 2508 C CA . SER B 1 13 ? 24.547 21.703 1.683 1 52.66 13 SER B CA 1
ATOM 2509 C C . SER B 1 13 ? 23.453 22 0.657 1 52.66 13 SER B C 1
ATOM 2511 O O . SER B 1 13 ? 22.656 22.922 0.843 1 52.66 13 SER B O 1
ATOM 2513 N N . PHE B 1 14 ? 23.766 21.938 -0.606 1 60.53 14 PHE B N 1
ATOM 2514 C CA . PHE B 1 14 ? 22.906 22.125 -1.764 1 60.53 14 PHE B CA 1
ATOM 2515 C C . PHE B 1 14 ? 21.469 21.703 -1.444 1 60.53 14 PHE B C 1
ATOM 2517 O O . PHE B 1 14 ? 20.516 22.297 -1.944 1 60.53 14 PHE B O 1
ATOM 2524 N N . LEU B 1 15 ? 21.359 20.734 -0.513 1 80.25 15 LEU B N 1
ATOM 2525 C CA . LEU B 1 15 ? 20 20.297 -0.245 1 80.25 15 LEU B CA 1
ATOM 2526 C C . LEU B 1 15 ? 19.562 20.672 1.166 1 80.25 15 LEU B C 1
ATOM 2528 O O . LEU B 1 15 ? 20.297 20.438 2.131 1 80.25 15 LEU B O 1
ATOM 2532 N N . LYS B 1 16 ? 18.688 21.547 1.292 1 91.06 16 LYS B N 1
ATOM 2533 C CA . LYS B 1 16 ? 18.094 21.859 2.59 1 91.06 16 LYS B CA 1
ATOM 2534 C C . LYS B 1 16 ? 17.828 20.578 3.383 1 91.06 16 LYS B C 1
ATOM 2536 O O . LYS B 1 16 ? 17.625 19.516 2.801 1 91.06 16 LYS B O 1
ATOM 2541 N N . ARG B 1 17 ? 17.906 20.625 4.648 1 93.81 17 ARG B N 1
ATOM 2542 C CA . ARG B 1 17 ? 17.812 19.453 5.52 1 93.81 17 ARG B CA 1
ATOM 2543 C C . ARG B 1 17 ? 16.406 18.844 5.453 1 93.81 17 ARG B C 1
ATOM 2545 O O . ARG B 1 17 ? 16.25 17.625 5.566 1 93.81 17 ARG B O 1
ATOM 2552 N N . ARG B 1 18 ? 15.477 19.672 5.238 1 93.19 18 ARG B N 1
ATOM 2553 C CA . ARG B 1 18 ? 14.133 19.125 5.109 1 93.19 18 ARG B CA 1
ATOM 2554 C C . ARG B 1 18 ? 14.016 18.25 3.855 1 93.19 18 ARG B C 1
ATOM 2556 O O . ARG B 1 18 ? 13.266 17.281 3.834 1 93.19 18 ARG B O 1
ATOM 2563 N N . HIS B 1 19 ? 14.82 18.578 2.875 1 93.69 19 HIS B N 1
ATOM 2564 C CA . HIS B 1 19 ? 14.836 17.766 1.662 1 93.69 19 HIS B CA 1
ATOM 2565 C C . HIS B 1 19 ? 15.617 16.484 1.874 1 93.69 19 HIS B C 1
ATOM 2567 O O . HIS B 1 19 ? 15.266 15.438 1.31 1 93.69 19 HIS B O 1
ATOM 2573 N N . THR B 1 20 ? 16.578 16.578 2.67 1 94.38 20 THR B N 1
ATOM 2574 C CA . THR B 1 20 ? 17.312 15.359 3.016 1 94.38 20 THR B CA 1
ATOM 2575 C C . THR B 1 20 ? 16.422 14.375 3.754 1 94.38 20 THR B C 1
ATOM 2577 O O . THR B 1 20 ? 16.406 13.18 3.439 1 94.38 20 THR B O 1
ATOM 2580 N N . VAL B 1 21 ? 15.672 14.883 4.648 1 94.81 21 VAL B N 1
ATOM 2581 C CA . VAL B 1 21 ? 14.734 14.047 5.395 1 94.81 21 VAL B CA 1
ATOM 2582 C C . VAL B 1 21 ? 13.68 13.469 4.449 1 94.81 21 VAL B C 1
ATOM 2584 O O . VAL B 1 21 ? 13.305 12.305 4.566 1 94.81 21 VAL B O 1
ATOM 2587 N N . THR B 1 22 ? 13.289 14.25 3.5 1 95.06 22 THR B N 1
ATOM 2588 C CA . THR B 1 22 ? 12.297 13.812 2.52 1 95.06 22 THR B CA 1
ATOM 2589 C C . THR B 1 22 ? 12.852 12.68 1.662 1 95.06 22 THR B C 1
ATOM 2591 O O . THR B 1 22 ? 12.164 11.688 1.419 1 95.06 22 THR B O 1
ATOM 2594 N N . ILE B 1 23 ? 14.055 12.812 1.256 1 96.5 23 ILE B N 1
ATOM 2595 C CA . ILE B 1 23 ? 14.688 11.797 0.419 1 96.5 23 ILE B CA 1
ATOM 2596 C C . ILE B 1 23 ? 14.852 10.508 1.214 1 96.5 23 ILE B C 1
ATOM 2598 O O . ILE B 1 23 ? 14.609 9.414 0.694 1 96.5 23 ILE B O 1
ATOM 2602 N N . LEU B 1 24 ? 15.219 10.633 2.457 1 96.88 24 LEU B N 1
ATOM 2603 C CA . LEU B 1 24 ? 15.375 9.453 3.305 1 96.88 24 LEU B CA 1
ATOM 2604 C C . LEU B 1 24 ? 14.023 8.781 3.541 1 96.88 24 LEU B C 1
ATOM 2606 O O . LEU B 1 24 ? 13.93 7.551 3.521 1 96.88 24 LEU B O 1
ATOM 2610 N N . GLY B 1 25 ? 13.016 9.641 3.771 1 96.44 25 GLY B N 1
ATOM 2611 C CA . GLY B 1 25 ? 11.68 9.094 3.896 1 96.44 25 GLY B CA 1
ATOM 2612 C C . GLY B 1 25 ? 11.195 8.391 2.637 1 96.44 25 GLY B C 1
ATOM 2613 O O . GLY B 1 25 ? 10.555 7.344 2.707 1 96.44 25 GLY B O 1
ATOM 2614 N N . PHE B 1 26 ? 11.578 8.969 1.558 1 96.62 26 PHE B N 1
ATOM 2615 C CA . PHE B 1 26 ? 11.25 8.398 0.257 1 96.62 26 PHE B CA 1
ATOM 2616 C C . PHE B 1 26 ? 11.922 7.043 0.071 1 96.62 26 PHE B C 1
ATOM 2618 O O . PHE B 1 26 ? 11.281 6.07 -0.324 1 96.62 26 PHE B O 1
ATOM 2625 N N . LEU B 1 27 ? 13.125 6.965 0.345 1 97.94 27 LEU B N 1
ATOM 2626 C CA . LEU B 1 27 ? 13.867 5.719 0.211 1 97.94 27 LEU B CA 1
ATOM 2627 C C . LEU B 1 27 ? 13.312 4.648 1.145 1 97.94 27 LEU B C 1
ATOM 2629 O O . LEU B 1 27 ? 13.211 3.48 0.768 1 97.94 27 LEU B O 1
ATOM 2633 N N . CYS B 1 28 ? 13 5.066 2.336 1 97.75 28 CYS B N 1
ATOM 2634 C CA . CYS B 1 28 ? 12.375 4.152 3.287 1 97.75 28 CYS B CA 1
ATOM 2635 C C . CYS B 1 28 ? 11.07 3.596 2.734 1 97.75 28 CYS B C 1
ATOM 2637 O O . CYS B 1 28 ? 10.82 2.391 2.809 1 97.75 28 CYS B O 1
ATOM 2639 N N . SER B 1 29 ? 10.305 4.41 2.123 1 96.44 29 SER B N 1
ATOM 2640 C CA . SER B 1 29 ? 9.023 3.996 1.563 1 96.44 29 SER B CA 1
ATOM 2641 C C . SER B 1 29 ? 9.211 3.051 0.383 1 96.44 29 SER B C 1
ATOM 2643 O O . SER B 1 29 ? 8.469 2.076 0.236 1 96.44 29 SER B O 1
ATOM 2645 N N . VAL B 1 30 ? 10.195 3.324 -0.394 1 97.62 30 VAL B N 1
ATOM 2646 C CA . VAL B 1 30 ? 10.492 2.477 -1.546 1 97.62 30 VAL B CA 1
ATOM 2647 C C . VAL B 1 30 ? 10.867 1.075 -1.073 1 97.62 30 VAL B C 1
ATOM 2649 O O . VAL B 1 30 ? 10.312 0.082 -1.551 1 97.62 30 VAL B O 1
ATOM 2652 N N . VAL B 1 31 ? 11.727 1.03 -0.156 1 98 31 VAL B N 1
ATOM 2653 C CA . VAL B 1 31 ? 12.266 -0.26 0.257 1 98 31 VAL B CA 1
ATOM 2654 C C . VAL B 1 31 ? 11.203 -1.049 1.014 1 98 31 VAL B C 1
ATOM 2656 O O . VAL B 1 31 ? 11.039 -2.252 0.796 1 98 31 VAL B O 1
ATOM 2659 N N . MET B 1 32 ? 10.508 -0.42 1.886 1 96.88 32 MET B N 1
ATOM 2660 C CA . MET B 1 32 ? 9.492 -1.11 2.678 1 96.88 32 MET B CA 1
ATOM 2661 C C . MET B 1 32 ? 8.383 -1.653 1.783 1 96.88 32 MET B C 1
ATOM 2663 O O . MET B 1 32 ? 7.926 -2.781 1.97 1 96.88 32 MET B O 1
ATOM 2667 N N . HIS B 1 33 ? 8.016 -0.926 0.828 1 95.75 33 HIS B N 1
ATOM 2668 C CA . HIS B 1 33 ? 6.938 -1.402 -0.036 1 95.75 33 HIS B CA 1
ATOM 2669 C C . HIS B 1 33 ? 7.445 -2.449 -1.022 1 95.75 33 HIS B C 1
ATOM 2671 O O . HIS B 1 33 ? 6.691 -3.33 -1.442 1 95.75 33 HIS B O 1
ATOM 2677 N N . SER B 1 34 ? 8.703 -2.318 -1.439 1 97.38 34 SER B N 1
ATOM 2678 C CA . SER B 1 34 ? 9.281 -3.379 -2.258 1 97.38 34 SER B CA 1
ATOM 2679 C C . SER B 1 34 ? 9.258 -4.719 -1.527 1 97.38 34 SER B C 1
ATOM 2681 O O . SER B 1 34 ? 8.906 -5.746 -2.113 1 97.38 34 SER B O 1
ATOM 2683 N N . GLN B 1 35 ? 9.625 -4.66 -0.305 1 97.56 35 GLN B N 1
ATOM 2684 C CA . GLN B 1 35 ? 9.68 -5.883 0.486 1 97.56 35 GLN B CA 1
ATOM 2685 C C . GLN B 1 35 ? 8.289 -6.5 0.648 1 97.56 35 GLN B C 1
ATOM 2687 O O . GLN B 1 35 ? 8.156 -7.723 0.741 1 97.56 35 GLN B O 1
ATOM 2692 N N . ARG B 1 36 ? 7.27 -5.711 0.615 1 93.62 36 ARG B N 1
ATOM 2693 C CA . ARG B 1 36 ? 5.898 -6.18 0.797 1 93.62 36 ARG B CA 1
ATOM 2694 C C . ARG B 1 36 ? 5.473 -7.09 -0.352 1 93.62 36 ARG B C 1
ATOM 2696 O O . ARG B 1 36 ? 4.633 -7.969 -0.174 1 93.62 36 ARG B O 1
ATOM 2703 N N . LEU B 1 37 ? 6.078 -6.9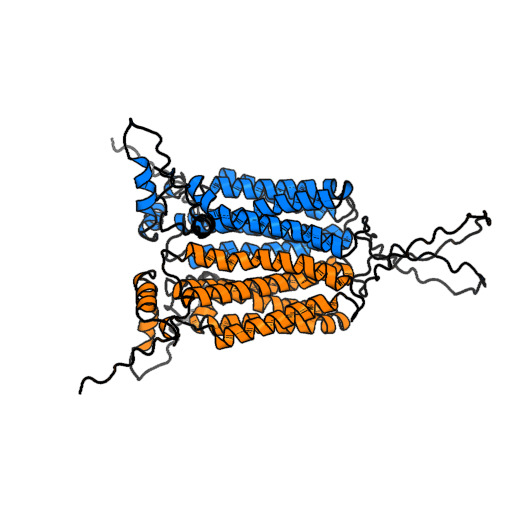18 -1.456 1 93.31 37 LEU B N 1
ATOM 2704 C CA . LEU B 1 37 ? 5.648 -7.641 -2.646 1 93.31 37 LEU B CA 1
ATOM 2705 C C . LEU B 1 37 ? 6.527 -8.867 -2.885 1 93.31 37 LEU B C 1
ATOM 2707 O O . LEU B 1 37 ? 6.203 -9.711 -3.723 1 93.31 37 LEU B O 1
ATOM 2711 N N . ASN B 1 38 ? 7.539 -8.992 -2.141 1 96.75 38 ASN B N 1
ATOM 2712 C CA . ASN B 1 38 ? 8.508 -10.047 -2.424 1 96.75 38 ASN B CA 1
ATOM 2713 C C . ASN B 1 38 ? 7.863 -11.43 -2.398 1 96.75 38 ASN B C 1
ATOM 2715 O O . ASN B 1 38 ? 8.031 -12.219 -3.33 1 96.75 38 ASN B O 1
ATOM 2719 N N . LEU B 1 39 ? 7.109 -11.672 -1.367 1 96 39 LEU B N 1
ATOM 2720 C CA . LEU B 1 39 ? 6.539 -13.008 -1.239 1 96 39 LEU B CA 1
ATOM 2721 C C . LEU B 1 39 ? 5.477 -13.25 -2.307 1 96 39 LEU B C 1
ATOM 2723 O O . LEU B 1 39 ? 5.422 -14.328 -2.902 1 96 39 LEU B O 1
ATOM 2727 N N . SER B 1 40 ? 4.656 -12.305 -2.568 1 92.19 40 SER B N 1
ATOM 2728 C CA . SER B 1 40 ? 3.582 -12.469 -3.539 1 92.19 40 SER B CA 1
ATOM 2729 C C . SER B 1 40 ? 4.133 -12.742 -4.934 1 92.19 40 SER B C 1
ATOM 2731 O O . SER B 1 40 ? 3.566 -13.531 -5.688 1 92.19 40 SER B O 1
ATOM 2733 N N . ILE B 1 41 ? 5.203 -12.148 -5.25 1 91.75 41 ILE B N 1
ATOM 2734 C CA . ILE B 1 41 ? 5.785 -12.328 -6.574 1 91.75 41 ILE B CA 1
ATOM 2735 C C . ILE B 1 41 ? 6.574 -13.633 -6.621 1 91.75 41 ILE B C 1
ATOM 2737 O O . ILE B 1 41 ? 6.473 -14.398 -7.586 1 91.75 41 ILE B O 1
ATOM 2741 N N . ALA B 1 42 ? 7.32 -13.891 -5.609 1 94.62 42 ALA B N 1
ATOM 2742 C CA . ALA B 1 42 ? 8.172 -15.07 -5.586 1 94.62 42 ALA B CA 1
ATOM 2743 C C . ALA B 1 42 ? 7.336 -16.344 -5.488 1 94.62 42 ALA B C 1
ATOM 2745 O O . ALA B 1 42 ? 7.801 -17.438 -5.855 1 94.62 42 ALA B O 1
ATOM 2746 N N . MET B 1 43 ? 6.133 -16.234 -5 1 94.12 43 MET B N 1
ATOM 2747 C CA . MET B 1 43 ? 5.277 -17.391 -4.746 1 94.12 43 MET B CA 1
ATOM 2748 C C . MET B 1 43 ? 5.062 -18.203 -6.023 1 94.12 43 MET B C 1
ATOM 2750 O O . MET B 1 43 ? 5 -19.438 -5.98 1 94.12 43 MET B O 1
ATOM 2754 N N . VAL B 1 44 ? 5.012 -17.594 -7.105 1 88.75 44 VAL B N 1
ATOM 2755 C CA . VAL B 1 44 ? 4.777 -18.266 -8.383 1 88.75 44 VAL B CA 1
ATOM 2756 C C . VAL B 1 44 ? 5.926 -19.219 -8.688 1 88.75 44 VAL B C 1
ATOM 2758 O O . VAL B 1 44 ? 5.703 -20.344 -9.141 1 88.75 44 VAL B O 1
ATOM 2761 N N . ALA B 1 45 ? 7.086 -18.766 -8.406 1 90.19 45 ALA B N 1
ATOM 2762 C CA . ALA B 1 45 ? 8.266 -19.578 -8.672 1 90.19 45 ALA B CA 1
ATOM 2763 C C . ALA B 1 45 ? 8.508 -20.578 -7.559 1 90.19 45 ALA B C 1
ATOM 2765 O O . ALA B 1 45 ? 9.195 -21.594 -7.754 1 90.19 45 ALA B O 1
ATOM 2766 N N . MET B 1 46 ? 8 -20.312 -6.445 1 92.94 46 MET B N 1
ATOM 2767 C CA . MET B 1 46 ? 8.242 -21.141 -5.27 1 92.94 46 MET B CA 1
ATOM 2768 C C . MET B 1 46 ? 7.387 -22.406 -5.309 1 92.94 46 MET B C 1
ATOM 2770 O O . MET B 1 46 ? 7.812 -23.469 -4.848 1 92.94 46 MET B O 1
ATOM 2774 N N . VAL B 1 47 ? 6.219 -22.312 -5.871 1 90.44 47 VAL B N 1
ATOM 2775 C CA . VAL B 1 47 ? 5.234 -23.391 -5.723 1 90.44 47 VAL B CA 1
ATOM 2776 C C . VAL B 1 47 ? 5.109 -24.156 -7.035 1 90.44 47 VAL B C 1
ATOM 2778 O O . VAL B 1 47 ? 5.133 -23.562 -8.117 1 90.44 47 VAL B O 1
ATOM 2781 N N . ASN B 1 48 ? 5.02 -25.484 -6.918 1 80.25 48 ASN B N 1
ATOM 2782 C CA . ASN B 1 48 ? 4.805 -26.391 -8.039 1 80.25 48 ASN B CA 1
ATOM 2783 C C . ASN B 1 48 ? 3.322 -26.688 -8.242 1 80.25 48 ASN B C 1
ATOM 2785 O O . ASN B 1 48 ? 2.703 -27.359 -7.422 1 80.25 48 ASN B O 1
ATOM 2789 N N . SER B 1 49 ? 2.801 -26.219 -9.281 1 63.75 49 SER B N 1
ATOM 2790 C CA . SER B 1 49 ? 1.37 -26.422 -9.5 1 63.75 49 SER B CA 1
ATOM 2791 C C . SER B 1 49 ? 1.092 -27.734 -10.227 1 63.75 49 SER B C 1
ATOM 2793 O O . SER B 1 49 ? -0.058 -28.172 -10.312 1 63.75 49 SER B O 1
ATOM 2795 N N . THR B 1 50 ? 2.07 -28.547 -11 1 55.97 50 THR B N 1
ATOM 2796 C CA . THR B 1 50 ? 1.841 -29.75 -11.797 1 55.97 50 THR B CA 1
ATOM 2797 C C . THR B 1 50 ? 1.964 -31 -10.93 1 55.97 50 THR B C 1
ATOM 2799 O O . THR B 1 50 ? 1.594 -32.094 -11.352 1 55.97 50 THR B O 1
ATOM 2802 N N . SER B 1 51 ? 2.484 -31.156 -9.906 1 44 51 SER B N 1
ATOM 2803 C CA . SER B 1 51 ? 2.992 -32.438 -9.422 1 44 51 SER B CA 1
ATOM 2804 C C . SER B 1 51 ? 1.97 -33.531 -9.617 1 44 51 SER B C 1
ATOM 2806 O O . SER B 1 51 ? 2.305 -34.719 -9.531 1 44 51 SER B O 1
ATOM 2808 N N . ILE B 1 52 ? 0.625 -33.594 -9.602 1 38.84 52 ILE B N 1
ATOM 2809 C CA . ILE B 1 52 ? 0.057 -34.906 -9.344 1 38.84 52 ILE B CA 1
ATOM 2810 C C . ILE B 1 52 ? -0.175 -35.625 -10.664 1 38.84 52 ILE B C 1
ATOM 2812 O O . ILE B 1 52 ? -1.301 -35.688 -11.164 1 38.84 52 ILE B O 1
ATOM 2816 N N . LEU B 1 53 ? 0.281 -35.344 -11.938 1 34.69 53 LEU B N 1
ATOM 2817 C CA . LEU B 1 53 ? -0.258 -36.312 -12.891 1 34.69 53 LEU B CA 1
ATOM 2818 C C . LEU B 1 53 ? 0.21 -37.719 -12.555 1 34.69 53 LEU B C 1
ATOM 2820 O O . LEU B 1 53 ? 1.411 -38 -12.562 1 34.69 53 LEU B O 1
ATOM 2824 N N . SER B 1 54 ? -0.513 -38.562 -11.883 1 31.64 54 SER B N 1
ATOM 2825 C CA . SER B 1 54 ? -0.305 -40 -11.875 1 31.64 54 SER B CA 1
ATOM 2826 C C . SER B 1 54 ? -0.298 -40.562 -13.297 1 31.64 54 SER B C 1
ATOM 2828 O O . SER B 1 54 ? -1.116 -40.188 -14.133 1 31.64 54 SER B O 1
ATOM 2830 N N . THR B 1 55 ? 0.817 -41.062 -13.836 1 30.64 55 THR B N 1
ATOM 2831 C CA . THR B 1 55 ? 1.105 -41.969 -14.93 1 30.64 55 THR B CA 1
ATOM 2832 C C . THR B 1 55 ? 0.135 -43.156 -14.914 1 30.64 55 THR B C 1
ATOM 2834 O O . THR B 1 55 ? 0.292 -44.094 -14.125 1 30.64 55 THR B O 1
ATOM 2837 N N . SER B 1 56 ? -1.194 -43.094 -14.805 1 28.98 56 SER B N 1
ATOM 2838 C CA . SER B 1 56 ? -1.813 -44.375 -15.047 1 28.98 56 SER B CA 1
ATOM 2839 C C . SER B 1 56 ? -1.45 -44.938 -16.422 1 28.98 56 SER B C 1
ATOM 2841 O O . SER B 1 56 ? -0.944 -46.031 -16.547 1 28.98 56 SER B O 1
ATOM 2843 N N . SER B 1 57 ? -2.461 -44.875 -17.578 1 29.81 57 SER B N 1
ATOM 2844 C CA . SER B 1 57 ? -2.82 -45.906 -18.547 1 29.81 57 SER B CA 1
ATOM 2845 C C . SER B 1 57 ? -1.901 -45.875 -19.766 1 29.81 57 SER B C 1
ATOM 2847 O O . SER B 1 57 ? -2.053 -45.031 -20.641 1 29.81 57 SER B O 1
ATOM 2849 N N . TYR B 1 58 ? -0.613 -45.969 -19.797 1 28.36 58 TYR B N 1
ATOM 2850 C CA . TYR B 1 58 ? 0.171 -46.25 -20.984 1 28.36 58 TYR B CA 1
ATOM 2851 C C . TYR B 1 58 ? -0.293 -47.562 -21.656 1 28.36 58 TYR B C 1
ATOM 2853 O O . TYR B 1 58 ? 0.129 -48.656 -21.266 1 28.36 58 TYR B O 1
ATOM 2861 N N . GLN B 1 59 ? -1.583 -47.875 -21.891 1 28.23 59 GLN B N 1
ATOM 2862 C CA . GLN B 1 59 ? -1.673 -49.031 -22.766 1 28.23 59 GLN B CA 1
ATOM 2863 C C . GLN B 1 59 ? -0.891 -48.812 -24.047 1 28.23 59 GLN B C 1
ATOM 2865 O O . GLN B 1 59 ? -0.48 -47.688 -24.359 1 28.23 59 GLN B O 1
ATOM 2870 N N . ASN B 1 60 ? -1.368 -49.531 -25.297 1 28.69 60 ASN B N 1
ATOM 2871 C CA . ASN B 1 60 ? -0.913 -50.188 -26.516 1 28.69 60 ASN B CA 1
ATOM 2872 C C . ASN B 1 60 ? -0.603 -49.188 -27.625 1 28.69 60 ASN B C 1
ATOM 2874 O O . ASN B 1 60 ? -0.56 -49.562 -28.797 1 28.69 60 ASN B O 1
ATOM 2878 N N . ALA B 1 61 ? -0.711 -47.875 -27.594 1 30.36 61 ALA B N 1
ATOM 2879 C CA . ALA B 1 61 ? -0.801 -47.281 -28.938 1 30.36 61 ALA B CA 1
ATOM 2880 C C . ALA B 1 61 ? 0.475 -47.531 -29.734 1 30.36 61 ALA B C 1
ATOM 2882 O O . ALA B 1 61 ? 1.568 -47.594 -29.172 1 30.36 61 ALA B O 1
ATOM 2883 N N . THR B 1 62 ? 0.333 -48.031 -30.953 1 31.03 62 THR B N 1
ATOM 2884 C CA . THR B 1 62 ? 1.054 -48.281 -32.188 1 31.03 62 THR B CA 1
ATOM 2885 C C . THR B 1 62 ? 2.004 -47.125 -32.5 1 31.03 62 THR B C 1
ATOM 2887 O O . THR B 1 62 ? 1.677 -45.969 -32.25 1 31.03 62 THR B O 1
ATOM 2890 N N . GLU B 1 63 ? 3.291 -47.406 -33 1 31.25 63 GLU B N 1
ATOM 2891 C CA . GLU B 1 63 ? 4.598 -46.844 -33.312 1 31.25 63 GLU B CA 1
ATOM 2892 C C . GLU B 1 63 ? 4.477 -45.688 -34.344 1 31.25 63 GLU B C 1
ATOM 2894 O O . GLU B 1 63 ? 5.477 -45.25 -34.906 1 31.25 63 GLU B O 1
ATOM 2899 N N . CYS B 1 64 ? 3.316 -45.062 -34.562 1 32.03 64 CYS B N 1
ATOM 2900 C CA . CYS B 1 64 ? 3.441 -44.281 -35.812 1 32.03 64 CYS B CA 1
ATOM 2901 C C . CYS B 1 64 ? 4.617 -43.344 -35.719 1 32.03 64 CYS B C 1
ATOM 2903 O O . CYS B 1 64 ? 4.922 -42.781 -34.656 1 32.03 64 CYS B O 1
ATOM 2905 N N . TYR B 1 65 ? 5.5 -43.312 -36.719 1 29.56 65 TYR B N 1
ATOM 2906 C CA . TYR B 1 65 ? 6.734 -42.656 -37.125 1 29.56 65 TYR B CA 1
ATOM 2907 C C . TYR B 1 65 ? 6.605 -41.125 -37 1 29.56 65 TYR B C 1
ATOM 2909 O O . TYR B 1 65 ? 5.828 -40.5 -37.719 1 29.56 65 TYR B O 1
ATOM 2917 N N . ARG B 1 66 ? 6.516 -40.594 -35.812 1 30.58 66 ARG B N 1
ATOM 2918 C CA . ARG B 1 66 ? 6.449 -39.156 -35.688 1 30.58 66 ARG B CA 1
ATOM 2919 C C . ARG B 1 66 ? 7.715 -38.5 -36.25 1 30.58 66 ARG B C 1
ATOM 2921 O O . ARG B 1 66 ? 8.828 -38.844 -35.844 1 30.58 66 ARG B O 1
ATOM 2928 N N . PRO B 1 67 ? 7.648 -37.969 -37.5 1 33.5 67 PRO B N 1
ATOM 2929 C CA . PRO B 1 67 ? 8.797 -37.281 -38.094 1 33.5 67 PRO B CA 1
ATOM 2930 C C . PRO B 1 67 ? 9.594 -36.469 -37.062 1 33.5 67 PRO B C 1
ATOM 2932 O O . PRO B 1 67 ? 9.102 -36.188 -35.969 1 33.5 67 PRO B O 1
ATOM 2935 N N . GLN B 1 68 ? 10.734 -35.75 -37.594 1 31.53 68 GLN B N 1
ATOM 2936 C CA . GLN B 1 68 ? 11.922 -35.094 -37.062 1 31.53 68 GLN B CA 1
ATOM 2937 C C . GLN B 1 68 ? 11.555 -34.031 -36.031 1 31.53 68 GLN B C 1
ATOM 2939 O O . GLN B 1 68 ? 10.664 -33.219 -36.25 1 31.53 68 GLN B O 1
ATOM 2944 N N . ALA B 1 69 ? 12.062 -34.219 -34.875 1 32.69 69 ALA B N 1
ATOM 2945 C CA . ALA B 1 69 ? 12.047 -33.562 -33.562 1 32.69 69 ALA B CA 1
ATOM 2946 C C . ALA B 1 69 ? 12.477 -32.094 -33.688 1 32.69 69 ALA B C 1
ATOM 2948 O O . ALA B 1 69 ? 13.641 -31.797 -34 1 32.69 69 ALA B O 1
ATOM 2949 N N . GLU B 1 70 ? 11.844 -31.203 -34.5 1 34.31 70 GLU B N 1
ATOM 2950 C CA . GLU B 1 70 ? 12.219 -29.812 -34.312 1 34.31 70 GLU B CA 1
ATOM 2951 C C . GLU B 1 70 ? 12.586 -29.531 -32.844 1 34.31 70 GLU B C 1
ATOM 2953 O O . GLU B 1 70 ? 11.93 -30.016 -31.938 1 34.31 70 GLU B O 1
ATOM 2958 N N . GLN B 1 71 ? 13.938 -29.25 -32.594 1 32.44 71 GLN B N 1
ATOM 2959 C CA . GLN B 1 71 ? 14.617 -28.844 -31.375 1 32.44 71 GLN B CA 1
ATOM 2960 C C . GLN B 1 71 ? 13.734 -27.922 -30.531 1 32.44 71 GLN B C 1
ATOM 2962 O O . GLN B 1 71 ? 13.555 -26.75 -30.875 1 32.44 71 GLN B O 1
ATOM 2967 N N . ALA B 1 72 ? 12.695 -28.359 -30.156 1 34.72 72 ALA B N 1
ATOM 2968 C CA . ALA B 1 72 ? 11.891 -27.625 -29.172 1 34.72 72 ALA B CA 1
ATOM 2969 C C . ALA B 1 72 ? 12.758 -27.047 -28.062 1 34.72 72 ALA B C 1
ATOM 2971 O O . ALA B 1 72 ? 13.484 -27.766 -27.391 1 34.72 72 ALA B O 1
ATOM 2972 N N . VAL B 1 73 ? 13.445 -25.859 -28.391 1 33.25 73 VAL B N 1
ATOM 2973 C CA . VAL B 1 73 ? 14.078 -25.047 -27.359 1 33.25 73 VAL B CA 1
ATOM 2974 C C . VAL B 1 73 ? 13.336 -25.219 -26.031 1 33.25 73 VAL B C 1
ATOM 2976 O O . VAL B 1 73 ? 12.141 -24.922 -25.938 1 33.25 73 VAL B O 1
ATOM 2979 N N . LEU B 1 74 ? 13.625 -26.219 -25.25 1 33.91 74 LEU B N 1
ATOM 2980 C CA . LEU B 1 74 ? 13.234 -26.594 -23.891 1 33.91 74 LEU B CA 1
ATOM 2981 C C . LEU B 1 74 ? 13.203 -25.359 -22.984 1 33.91 74 LEU B C 1
ATOM 2983 O O . LEU B 1 74 ? 14.25 -24.797 -22.656 1 33.91 74 LEU B O 1
ATOM 2987 N N . GLU B 1 75 ? 12.516 -24.328 -23.266 1 39.25 75 GLU B N 1
ATOM 2988 C CA . GLU B 1 75 ? 12.398 -23.266 -22.266 1 39.25 75 GLU B CA 1
ATOM 2989 C C . GLU B 1 75 ? 12.156 -23.844 -20.875 1 39.25 75 GLU B C 1
ATOM 2991 O O . GLU B 1 75 ? 11.195 -24.594 -20.656 1 39.25 75 GLU B O 1
ATOM 2996 N N . THR B 1 76 ? 13.203 -24.375 -20.094 1 42 76 THR B N 1
ATOM 2997 C CA . THR B 1 76 ? 13.375 -24.938 -18.75 1 42 76 THR B CA 1
ATOM 2998 C C . THR B 1 76 ? 12.688 -24.047 -17.719 1 42 76 THR B C 1
ATOM 3000 O O . THR B 1 76 ? 13.234 -23.031 -17.297 1 42 76 THR B O 1
ATOM 3003 N N . HIS B 1 77 ? 11.523 -23.625 -17.812 1 53.03 77 HIS B N 1
ATOM 3004 C CA . HIS B 1 77 ? 10.977 -22.938 -16.656 1 53.03 77 HIS B CA 1
ATOM 3005 C C . HIS B 1 77 ? 10.945 -23.844 -15.438 1 53.03 77 HIS B C 1
ATOM 3007 O O . HIS B 1 77 ? 10.602 -25.016 -15.539 1 53.03 77 HIS B O 1
ATOM 3013 N N . ARG B 1 78 ? 11.93 -23.625 -14.375 1 59.97 78 ARG B N 1
ATOM 3014 C CA . ARG B 1 78 ? 12.172 -24.375 -13.148 1 59.97 78 ARG B CA 1
ATOM 3015 C C . ARG B 1 78 ? 10.875 -24.609 -12.383 1 59.97 78 ARG B C 1
ATOM 3017 O O . ARG B 1 78 ? 10.047 -23.703 -12.266 1 59.97 78 ARG B O 1
ATOM 3024 N N . THR B 1 79 ? 10.523 -25.828 -12.133 1 72.81 79 THR B N 1
ATOM 3025 C CA . THR B 1 79 ? 9.383 -26.25 -11.32 1 72.81 79 THR B CA 1
ATOM 3026 C C . THR B 1 79 ? 9.555 -25.781 -9.875 1 72.81 79 THR B C 1
ATOM 3028 O O . THR B 1 79 ? 10.664 -25.734 -9.352 1 72.81 79 THR B O 1
ATOM 3031 N N . GLY B 1 80 ? 8.555 -25.219 -9.273 1 85.56 80 GLY B N 1
ATOM 3032 C CA . GLY B 1 80 ? 8.562 -24.781 -7.883 1 85.56 80 GLY B CA 1
ATOM 3033 C C . GLY B 1 80 ? 8.922 -25.891 -6.91 1 85.56 80 GLY B C 1
ATOM 3034 O O . GLY B 1 80 ? 8.703 -27.062 -7.195 1 85.56 80 GLY B O 1
ATOM 3035 N N . GLU B 1 81 ? 9.469 -25.516 -5.809 1 88.44 81 GLU B N 1
ATOM 3036 C CA . GLU B 1 81 ? 10.016 -26.438 -4.812 1 88.44 81 GLU B CA 1
ATOM 3037 C C . GLU B 1 81 ? 8.938 -26.875 -3.824 1 88.44 81 GLU B C 1
ATOM 3039 O O . GLU B 1 81 ? 9.047 -27.953 -3.219 1 88.44 81 GLU B O 1
ATOM 3044 N N . PHE B 1 82 ? 7.906 -26.109 -3.689 1 92.62 82 PHE B N 1
ATOM 3045 C CA . PHE B 1 82 ? 6.961 -26.359 -2.609 1 92.62 82 PHE B CA 1
ATOM 3046 C C . PHE B 1 82 ? 5.602 -26.781 -3.164 1 92.62 82 PHE B C 1
ATOM 3048 O O . PHE B 1 82 ? 5.164 -26.281 -4.199 1 92.62 82 PHE B O 1
ATOM 3055 N N . SER B 1 83 ? 4.93 -27.688 -2.482 1 89.19 83 SER B N 1
ATOM 3056 C CA . SER B 1 83 ? 3.592 -28.125 -2.857 1 89.19 83 SER B CA 1
ATOM 3057 C C . SER B 1 83 ? 2.533 -27.531 -1.937 1 89.19 83 SER B C 1
ATOM 3059 O O . SER B 1 83 ? 1.873 -28.25 -1.187 1 89.19 83 SER B O 1
ATOM 3061 N N . TRP B 1 84 ? 2.371 -26.312 -2.004 1 92.06 84 TRP B N 1
ATOM 3062 C CA . TRP B 1 84 ? 1.399 -25.609 -1.177 1 92.06 84 TRP B CA 1
ATOM 3063 C C . TRP B 1 84 ? 0.109 -25.359 -1.949 1 92.06 84 TRP B C 1
ATOM 3065 O O . TRP B 1 84 ? 0.137 -24.812 -3.059 1 92.06 84 TRP B O 1
ATOM 3075 N N . ASP B 1 85 ? -0.99 -25.719 -1.362 1 89.62 85 ASP B N 1
ATOM 3076 C CA . ASP B 1 85 ? -2.266 -25.422 -2.002 1 89.62 85 ASP B CA 1
ATOM 3077 C C . ASP B 1 85 ? -2.582 -23.922 -1.907 1 89.62 85 ASP B C 1
ATOM 3079 O O . ASP B 1 85 ? -1.99 -23.203 -1.096 1 89.62 85 ASP B O 1
ATOM 3083 N N . PRO B 1 86 ? -3.494 -23.453 -2.709 1 90.31 86 PRO B N 1
ATOM 3084 C CA . PRO B 1 86 ? -3.789 -22.016 -2.76 1 90.31 86 PRO B CA 1
ATOM 3085 C C . PRO B 1 86 ? -4.273 -21.469 -1.42 1 90.31 86 PRO B C 1
ATOM 3087 O O . PRO B 1 86 ? -3.969 -20.328 -1.074 1 90.31 86 PRO B O 1
ATOM 3090 N N . GLU B 1 87 ? -5.008 -22.203 -0.696 1 90.44 87 GLU B N 1
ATOM 3091 C CA . GLU B 1 87 ? -5.484 -21.75 0.607 1 90.44 87 GLU B CA 1
ATOM 3092 C C . GLU B 1 87 ? -4.32 -21.5 1.562 1 90.44 87 GLU B C 1
ATOM 3094 O O . GLU B 1 87 ? -4.293 -20.469 2.254 1 90.44 87 GLU B O 1
ATOM 3099 N N . LEU B 1 88 ? -3.393 -22.453 1.565 1 93.38 88 LEU B N 1
ATOM 3100 C CA . LEU B 1 88 ? -2.201 -22.281 2.391 1 93.38 88 LEU B CA 1
ATOM 3101 C C . LEU B 1 88 ? -1.396 -21.062 1.936 1 93.38 88 LEU B C 1
ATOM 3103 O O . LEU B 1 88 ? -0.906 -20.297 2.764 1 93.38 88 LEU B O 1
ATOM 3107 N N . GLN B 1 89 ? -1.287 -20.891 0.643 1 94.06 89 GLN B N 1
ATOM 3108 C CA . GLN B 1 89 ? -0.598 -19.719 0.113 1 94.06 89 GLN B CA 1
ATOM 3109 C C . GLN B 1 89 ? -1.25 -18.422 0.602 1 94.06 89 GLN B C 1
ATOM 3111 O O . GLN B 1 89 ? -0.558 -17.484 0.999 1 94.06 89 GLN B O 1
ATOM 3116 N N . GLY B 1 90 ? -2.557 -18.422 0.567 1 93.19 90 GLY B N 1
ATOM 3117 C CA . GLY B 1 90 ? -3.297 -17.266 1.065 1 93.19 90 GLY B CA 1
ATOM 3118 C C . GLY B 1 90 ? -3.049 -17 2.537 1 93.19 90 GLY B C 1
ATOM 3119 O O . GLY B 1 90 ? -2.934 -15.836 2.945 1 93.19 90 GLY B O 1
ATOM 3120 N N . HIS B 1 91 ? -2.93 -18.031 3.332 1 95.19 91 HIS B N 1
ATOM 3121 C CA . HIS B 1 91 ? -2.656 -17.875 4.758 1 95.19 91 HIS B CA 1
ATOM 3122 C C . HIS B 1 91 ? -1.279 -17.266 4.992 1 95.19 91 HIS B C 1
ATOM 3124 O O . HIS B 1 91 ? -1.121 -16.391 5.852 1 95.19 91 HIS B O 1
ATOM 3130 N N . ILE B 1 92 ? -0.333 -17.75 4.246 1 96.81 92 ILE B N 1
ATOM 3131 C CA . ILE B 1 92 ? 1.031 -17.25 4.406 1 96.81 92 ILE B CA 1
ATOM 3132 C C . ILE B 1 92 ? 1.097 -15.781 4.02 1 96.81 92 ILE B C 1
ATOM 3134 O O . ILE B 1 92 ? 1.642 -14.961 4.766 1 96.81 92 ILE B O 1
ATOM 3138 N N . LEU B 1 93 ? 0.502 -15.508 2.893 1 95.19 93 LEU B N 1
ATOM 3139 C CA . LEU B 1 93 ? 0.472 -14.125 2.432 1 95.19 93 LEU B CA 1
ATOM 3140 C C . LEU B 1 93 ? -0.294 -13.242 3.41 1 95.19 93 LEU B C 1
ATOM 3142 O O . LEU B 1 93 ? 0.158 -12.148 3.748 1 95.19 93 LEU B O 1
ATOM 3146 N N . GLY B 1 94 ? -1.408 -13.688 3.906 1 96.5 94 GLY B N 1
ATOM 3147 C CA . GLY B 1 94 ? -2.254 -12.938 4.82 1 96.5 94 GLY B CA 1
ATOM 3148 C C . GLY B 1 94 ? -1.585 -12.641 6.148 1 96.5 94 GLY B C 1
ATOM 3149 O O . GLY B 1 94 ? -1.862 -11.625 6.781 1 96.5 94 GLY B O 1
ATOM 3150 N N . ALA B 1 95 ? -0.71 -13.461 6.578 1 97.5 95 ALA B N 1
ATOM 3151 C CA . ALA B 1 95 ? -0.024 -13.297 7.855 1 97.5 95 ALA B CA 1
ATOM 3152 C C . ALA B 1 95 ? 0.754 -11.984 7.895 1 97.5 95 ALA B C 1
ATOM 3154 O O . ALA B 1 95 ? 0.782 -11.305 8.922 1 97.5 95 ALA B O 1
ATOM 3155 N N . GLY B 1 96 ? 1.376 -11.695 6.836 1 96.44 96 GLY B N 1
ATOM 3156 C CA . GLY B 1 96 ? 2.1 -10.43 6.781 1 96.44 96 GLY B CA 1
ATOM 3157 C C . GLY B 1 96 ? 1.202 -9.219 6.961 1 96.44 96 GLY B C 1
ATOM 3158 O O . GLY B 1 96 ? 1.552 -8.281 7.68 1 96.44 96 GLY B O 1
ATOM 3159 N N . PHE B 1 97 ? 0.059 -9.219 6.352 1 95.38 97 PHE B N 1
ATOM 3160 C CA . PHE B 1 97 ? -0.859 -8.094 6.422 1 95.38 97 PHE B CA 1
ATOM 3161 C C . PHE B 1 97 ? -1.539 -8.031 7.785 1 95.38 97 PHE B C 1
ATOM 3163 O O . PHE B 1 97 ? -1.842 -6.945 8.281 1 95.38 97 PHE B O 1
ATOM 3170 N N . LEU B 1 98 ? -1.719 -9.172 8.383 1 96.12 98 LEU B N 1
ATOM 3171 C CA . LEU B 1 98 ? -2.215 -9.188 9.75 1 96.12 98 LEU B CA 1
ATOM 3172 C C . LEU B 1 98 ? -1.221 -8.516 10.695 1 96.12 98 LEU B C 1
ATOM 3174 O O . LEU B 1 98 ? -1.612 -7.727 11.562 1 96.12 98 LEU B O 1
ATOM 3178 N N . GLY B 1 99 ? 0.005 -8.867 10.57 1 96.69 99 GLY B N 1
ATOM 3179 C CA . GLY B 1 99 ? 1.027 -8.195 11.359 1 96.69 99 GLY B CA 1
ATOM 3180 C C . GLY B 1 99 ? 1.028 -6.688 11.18 1 96.69 99 GLY B C 1
ATOM 3181 O O . GLY B 1 99 ? 1.137 -5.941 12.148 1 96.69 99 GLY B O 1
ATOM 3182 N N . TYR B 1 100 ? 0.931 -6.309 9.977 1 95.12 100 TYR B N 1
ATOM 3183 C CA . TYR B 1 100 ? 0.868 -4.887 9.656 1 95.12 100 TYR B CA 1
ATOM 3184 C C . TYR B 1 100 ? -0.273 -4.207 10.406 1 95.12 100 TYR B C 1
ATOM 3186 O O . TYR B 1 100 ? -0.071 -3.184 11.062 1 95.12 100 TYR B O 1
ATOM 3194 N N . LEU B 1 101 ? -1.405 -4.793 10.297 1 91.5 101 LEU B N 1
ATOM 3195 C CA . LEU B 1 101 ? -2.611 -4.262 10.922 1 91.5 101 LEU B CA 1
ATOM 3196 C C . LEU B 1 101 ? -2.438 -4.152 12.43 1 91.5 101 LEU B C 1
ATOM 3198 O O . LEU B 1 101 ? -2.818 -3.146 13.031 1 91.5 101 LEU B O 1
ATOM 3202 N N . LEU B 1 102 ? -1.845 -5.043 13.039 1 92.44 102 LEU B N 1
ATOM 3203 C CA . LEU B 1 102 ? -1.676 -5.109 14.484 1 92.44 102 LEU B CA 1
ATOM 3204 C C . LEU B 1 102 ? -0.726 -4.023 14.969 1 92.44 102 LEU B C 1
ATOM 3206 O O . LEU B 1 102 ? -0.897 -3.488 16.062 1 92.44 102 LEU B O 1
ATOM 3210 N N . ALA B 1 103 ? 0.171 -3.725 14.148 1 93.31 103 ALA B N 1
ATOM 3211 C CA . ALA B 1 103 ? 1.196 -2.783 14.594 1 93.31 103 ALA B CA 1
ATOM 3212 C C . ALA B 1 103 ? 0.831 -1.354 14.203 1 93.31 103 ALA B C 1
ATOM 3214 O O . ALA B 1 103 ? 1.332 -0.396 14.797 1 93.31 103 ALA B O 1
ATOM 3215 N N . GLN B 1 104 ? 0.034 -1.255 13.211 1 86.38 104 GLN B N 1
ATOM 3216 C CA . GLN B 1 104 ? -0.256 0.07 12.672 1 86.38 104 GLN B CA 1
ATOM 3217 C C . GLN B 1 104 ? -0.997 0.929 13.695 1 86.38 104 GLN B C 1
ATOM 3219 O O . GLN B 1 104 ? -0.714 2.121 13.836 1 86.38 104 GLN B O 1
ATOM 3224 N N . ILE B 1 105 ? -1.831 0.341 14.398 1 77.5 105 ILE B N 1
ATOM 3225 C CA . ILE B 1 105 ? -2.67 1.101 15.32 1 77.5 105 ILE B CA 1
ATOM 3226 C C . ILE B 1 105 ? -1.834 1.583 16.5 1 77.5 105 ILE B C 1
ATOM 3228 O O . ILE B 1 105 ? -1.77 2.783 16.781 1 77.5 105 ILE B O 1
ATOM 3232 N N . PRO B 1 106 ? -1.108 0.808 17.156 1 81.88 106 PRO B N 1
ATOM 3233 C CA . PRO B 1 106 ? -0.273 1.273 18.266 1 81.88 106 PRO B CA 1
ATOM 3234 C C . PRO B 1 106 ? 0.958 2.045 17.781 1 81.88 106 PRO B C 1
ATOM 3236 O O . PRO B 1 106 ? 1.595 2.742 18.578 1 81.88 106 PRO B O 1
ATOM 3239 N N . GLY B 1 107 ? 1.271 1.958 16.516 1 82.06 107 GLY B N 1
ATOM 3240 C CA . GLY B 1 107 ? 2.477 2.578 16 1 82.06 107 GLY B CA 1
ATOM 3241 C C . GLY B 1 107 ? 2.527 4.078 16.234 1 82.06 107 GLY B C 1
ATOM 3242 O O . GLY B 1 107 ? 3.58 4.621 16.562 1 82.06 107 GLY B O 1
ATOM 3243 N N . GLY B 1 108 ? 1.419 4.75 16.078 1 72.38 108 GLY B N 1
ATOM 3244 C CA . GLY B 1 108 ? 1.369 6.184 16.328 1 72.38 108 GLY B CA 1
ATOM 3245 C C . GLY B 1 108 ? 1.656 6.547 17.766 1 72.38 108 GLY B C 1
ATOM 3246 O O . GLY B 1 108 ? 2.387 7.504 18.047 1 72.38 108 GLY B O 1
ATOM 3247 N N . LEU B 1 109 ? 1.203 5.742 18.688 1 75.69 109 LEU B N 1
ATOM 3248 C CA . LEU B 1 109 ? 1.426 5.973 20.109 1 75.69 109 LEU B CA 1
ATOM 3249 C C . LEU B 1 109 ? 2.885 5.723 20.484 1 75.69 109 LEU B C 1
ATOM 3251 O O . LEU B 1 109 ? 3.465 6.465 21.266 1 75.69 109 LEU B O 1
ATOM 3255 N N . LEU B 1 110 ? 3.383 4.805 19.844 1 84.75 110 LEU B N 1
ATOM 3256 C CA . LEU B 1 110 ? 4.773 4.457 20.109 1 84.75 110 LEU B CA 1
ATOM 3257 C C . LEU B 1 110 ? 5.715 5.535 19.594 1 84.75 110 LEU B C 1
ATOM 3259 O O . LEU B 1 110 ? 6.715 5.859 20.234 1 84.75 110 LEU B O 1
ATOM 3263 N N . ALA B 1 111 ? 5.371 6.062 18.453 1 82.06 111 ALA B N 1
ATOM 3264 C CA . ALA B 1 111 ? 6.191 7.113 17.859 1 82.06 111 ALA B CA 1
ATOM 3265 C C . ALA B 1 111 ? 6.148 8.383 18.703 1 82.06 111 ALA B C 1
ATOM 3267 O O . ALA B 1 111 ? 7.141 9.109 18.797 1 82.06 111 ALA B O 1
ATOM 3268 N N . GLY B 1 112 ? 5.027 8.672 19.312 1 76.88 112 GLY B N 1
ATOM 3269 C CA . GLY B 1 112 ? 4.906 9.812 20.203 1 76.88 112 GLY B CA 1
ATOM 3270 C C . GLY B 1 112 ? 5.684 9.648 21.5 1 76.88 112 GLY B C 1
ATOM 3271 O O . GLY B 1 112 ? 6.281 10.602 22 1 76.88 112 GLY B O 1
ATOM 3272 N N . ARG B 1 113 ? 5.75 8.445 21.938 1 82.56 113 ARG B N 1
ATOM 3273 C CA . ARG B 1 113 ? 6.367 8.188 23.234 1 82.56 113 ARG B CA 1
ATOM 3274 C C . ARG B 1 113 ? 7.879 8.016 23.094 1 82.56 113 ARG B C 1
ATOM 3276 O O . ARG B 1 113 ? 8.641 8.531 23.906 1 82.56 113 ARG B O 1
ATOM 3283 N N . PHE B 1 114 ? 8.289 7.32 22.047 1 89.75 114 PHE B N 1
ATOM 3284 C CA . PHE B 1 114 ? 9.688 6.934 21.953 1 89.75 114 PHE B CA 1
ATOM 3285 C C . PHE B 1 114 ? 10.398 7.723 20.859 1 89.75 114 PHE B C 1
ATOM 3287 O O . PHE B 1 114 ? 11.617 7.621 20.703 1 89.75 114 PHE B O 1
ATOM 3294 N N . GLY B 1 115 ? 9.633 8.453 20.172 1 87.44 115 GLY B N 1
ATOM 3295 C CA . GLY B 1 115 ? 10.211 9.172 19.047 1 87.44 1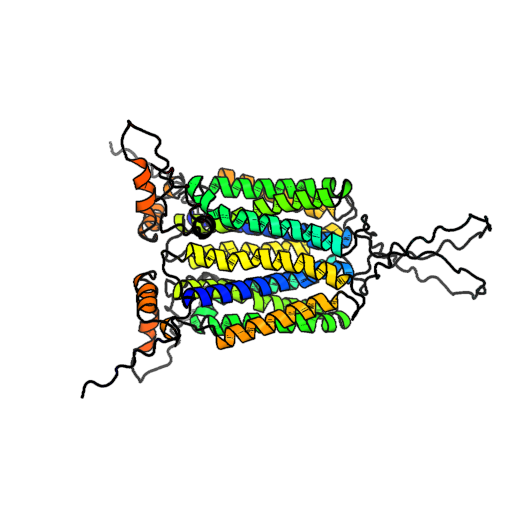15 GLY B CA 1
ATOM 3296 C C . GLY B 1 115 ? 9.984 8.484 17.719 1 87.44 115 GLY B C 1
ATOM 3297 O O . GLY B 1 115 ? 9.789 7.266 17.656 1 87.44 115 GLY B O 1
ATOM 3298 N N . THR B 1 116 ? 10.055 9.219 16.688 1 91.88 116 THR B N 1
ATOM 3299 C CA . THR B 1 116 ? 9.773 8.703 15.359 1 91.88 116 THR B CA 1
ATOM 3300 C C . THR B 1 116 ? 10.969 7.922 14.812 1 91.88 116 THR B C 1
ATOM 3302 O O . THR B 1 116 ? 10.797 6.852 14.227 1 91.88 116 THR B O 1
ATOM 3305 N N . LYS B 1 117 ? 12.172 8.391 15.07 1 94.12 117 LYS B N 1
ATOM 3306 C CA . LYS B 1 117 ? 13.367 7.777 14.492 1 94.12 117 LYS B CA 1
ATOM 3307 C C . LYS B 1 117 ? 13.562 6.355 15.016 1 94.12 117 LYS B C 1
ATOM 3309 O O . LYS B 1 117 ? 13.664 5.406 14.234 1 94.12 117 LYS B O 1
ATOM 3314 N N . PRO B 1 118 ? 13.547 6.125 16.328 1 95.69 118 PRO B N 1
ATOM 3315 C CA . PRO B 1 118 ? 13.766 4.758 16.812 1 95.69 118 PRO B CA 1
ATOM 3316 C C . PRO B 1 118 ? 12.68 3.789 16.344 1 95.69 118 PRO B C 1
ATOM 3318 O O . PRO B 1 118 ? 12.977 2.637 16.016 1 95.69 118 PRO B O 1
ATOM 3321 N N . ILE B 1 119 ? 11.484 4.211 16.328 1 95.44 119 ILE B N 1
ATOM 3322 C CA . ILE B 1 119 ? 10.383 3.332 15.953 1 95.44 119 ILE B CA 1
ATOM 3323 C C . ILE B 1 119 ? 10.484 2.982 14.469 1 95.44 119 ILE B C 1
ATOM 3325 O O . ILE B 1 119 ? 10.289 1.827 14.086 1 95.44 119 ILE B O 1
ATOM 3329 N N . LEU B 1 120 ? 10.797 3.953 13.656 1 95.81 120 LEU B N 1
ATOM 3330 C CA . LEU B 1 120 ? 10.969 3.723 12.227 1 95.81 120 LEU B CA 1
ATOM 3331 C C . LEU B 1 120 ? 12.141 2.779 11.961 1 95.81 120 LEU B C 1
ATOM 3333 O O . LEU B 1 120 ? 12.047 1.891 11.117 1 95.81 120 LEU B O 1
ATOM 3337 N N . LEU B 1 121 ? 13.203 2.979 12.688 1 97.5 121 LEU B N 1
ATOM 3338 C CA . LEU B 1 121 ? 14.391 2.154 12.5 1 97.5 121 LEU B CA 1
ATOM 3339 C C . LEU B 1 121 ? 14.133 0.719 12.945 1 97.5 121 LEU B C 1
ATOM 3341 O O . LEU B 1 121 ? 14.547 -0.229 12.273 1 97.5 121 LEU B O 1
ATOM 3345 N N . VAL B 1 122 ? 13.469 0.553 14.055 1 97.31 122 VAL B N 1
ATOM 3346 C CA . VAL B 1 122 ? 13.109 -0.786 14.508 1 97.31 122 VAL B CA 1
ATOM 3347 C C . VAL B 1 122 ? 12.242 -1.477 13.453 1 97.31 122 VAL B C 1
ATOM 3349 O O . VAL B 1 122 ? 12.438 -2.658 13.156 1 97.31 122 VAL B O 1
ATOM 3352 N N . GLY B 1 123 ? 11.297 -0.75 12.969 1 97.81 123 GLY B N 1
ATOM 3353 C CA . GLY B 1 123 ? 10.453 -1.308 11.93 1 97.81 123 GLY B CA 1
ATOM 3354 C C . GLY B 1 123 ? 11.219 -1.703 10.68 1 97.81 123 GLY B C 1
ATOM 3355 O O . GLY B 1 123 ? 11.078 -2.822 10.188 1 97.81 123 GLY B O 1
ATOM 3356 N N . LEU B 1 124 ? 12.039 -0.821 10.211 1 98.25 124 LEU B N 1
ATOM 3357 C CA . LEU B 1 124 ? 12.781 -1.031 8.969 1 98.25 124 LEU B CA 1
ATOM 3358 C C . LEU B 1 124 ? 13.766 -2.186 9.117 1 98.25 124 LEU B C 1
ATOM 3360 O O . LEU B 1 124 ? 13.828 -3.072 8.266 1 98.25 124 LEU B O 1
ATOM 3364 N N . PHE B 1 125 ? 14.5 -2.266 10.188 1 98.69 125 PHE B N 1
ATOM 3365 C CA . PHE B 1 125 ? 15.492 -3.312 10.383 1 98.69 125 PHE B CA 1
ATOM 3366 C C . PHE B 1 125 ? 14.82 -4.66 10.617 1 98.69 125 PHE B C 1
ATOM 3368 O O . PHE B 1 125 ? 15.25 -5.676 10.07 1 98.69 125 PHE B O 1
ATOM 3375 N N . SER B 1 126 ? 13.82 -4.656 11.453 1 98.44 126 SER B N 1
ATOM 3376 C CA . SER B 1 126 ? 13.133 -5.918 11.703 1 98.44 126 SER B CA 1
ATOM 3377 C C . SER B 1 126 ? 12.547 -6.492 10.422 1 98.44 126 SER B C 1
ATOM 3379 O O . SER B 1 126 ? 12.68 -7.688 10.148 1 98.44 126 SER B O 1
ATOM 3381 N N . ALA B 1 127 ? 11.898 -5.668 9.641 1 98.44 127 ALA B N 1
ATOM 3382 C CA . ALA B 1 127 ? 11.328 -6.117 8.367 1 98.44 127 ALA B CA 1
ATOM 3383 C C . ALA B 1 127 ? 12.414 -6.641 7.434 1 98.44 127 ALA B C 1
ATOM 3385 O O . ALA B 1 127 ? 12.25 -7.688 6.805 1 98.44 127 ALA B O 1
ATOM 3386 N N . SER B 1 128 ? 13.508 -5.934 7.352 1 98.81 128 SER B N 1
ATOM 3387 C CA . SER B 1 128 ? 14.586 -6.301 6.445 1 98.81 128 SER B CA 1
ATOM 3388 C C . SER B 1 128 ? 15.25 -7.605 6.875 1 98.81 128 SER B C 1
ATOM 3390 O O . SER B 1 128 ? 15.578 -8.445 6.035 1 98.81 128 SER B O 1
ATOM 3392 N N . ILE B 1 129 ? 15.453 -7.785 8.125 1 98.75 129 ILE B N 1
ATOM 3393 C CA . ILE B 1 129 ? 16.047 -9.016 8.641 1 98.75 129 ILE B CA 1
ATOM 3394 C C . ILE B 1 129 ? 15.102 -10.188 8.391 1 98.75 129 ILE B C 1
ATOM 3396 O O . ILE B 1 129 ? 15.539 -11.266 7.984 1 98.75 129 ILE B O 1
ATOM 3400 N N . CYS B 1 130 ? 13.836 -9.984 8.664 1 98.75 130 CYS B N 1
ATOM 3401 C CA . CYS B 1 130 ? 12.859 -11.031 8.383 1 98.75 130 CYS B CA 1
ATOM 3402 C C . CYS B 1 130 ? 12.844 -11.383 6.902 1 98.75 130 CYS B C 1
ATOM 3404 O O . CYS B 1 130 ? 12.688 -12.555 6.543 1 98.75 130 CYS B O 1
ATOM 3406 N N . ASN B 1 131 ? 12.961 -10.359 6.062 1 98.19 131 ASN B N 1
ATOM 3407 C CA . ASN B 1 131 ? 13.062 -10.617 4.629 1 98.19 131 ASN B CA 1
ATOM 3408 C C . ASN B 1 131 ? 14.273 -11.492 4.305 1 98.19 131 ASN B C 1
ATOM 3410 O O . ASN B 1 131 ? 14.164 -12.445 3.527 1 98.19 131 ASN B O 1
ATOM 3414 N N . LEU B 1 132 ? 15.383 -11.297 4.93 1 98.69 132 LEU B N 1
ATOM 3415 C CA . LEU B 1 132 ? 16.609 -12.055 4.707 1 98.69 132 LEU B CA 1
ATOM 3416 C C . LEU B 1 132 ? 16.453 -13.484 5.223 1 98.69 132 LEU B C 1
ATOM 3418 O O . LEU B 1 132 ? 17.062 -14.406 4.684 1 98.69 132 LEU B O 1
ATOM 3422 N N . LEU B 1 133 ? 15.625 -13.703 6.184 1 98.69 133 LEU B N 1
ATOM 3423 C CA . LEU B 1 133 ? 15.461 -15.016 6.805 1 98.69 133 LEU B CA 1
ATOM 3424 C C . LEU B 1 133 ? 14.367 -15.812 6.098 1 98.69 133 LEU B C 1
ATOM 3426 O O . LEU B 1 133 ? 14.211 -17.016 6.352 1 98.69 133 LEU B O 1
ATOM 3430 N N . SER B 1 134 ? 13.633 -15.234 5.199 1 98.44 134 SER B N 1
ATOM 3431 C CA . SER B 1 134 ? 12.445 -15.836 4.594 1 98.44 134 SER B CA 1
ATOM 3432 C C . SER B 1 134 ? 12.805 -17.109 3.828 1 98.44 134 SER B C 1
ATOM 3434 O O . SER B 1 134 ? 12.109 -18.125 3.941 1 98.44 134 SER B O 1
ATOM 3436 N N . PRO B 1 135 ? 13.93 -17.141 3.057 1 97.94 135 PRO B N 1
ATOM 3437 C CA . PRO B 1 135 ? 14.242 -18.375 2.326 1 97.94 135 PRO B CA 1
ATOM 3438 C C . PRO B 1 135 ? 14.547 -19.547 3.254 1 97.94 135 PRO B C 1
ATOM 3440 O O . PRO B 1 135 ? 14.078 -20.656 3.016 1 97.94 135 PRO B O 1
ATOM 3443 N N . VAL B 1 136 ? 15.266 -19.328 4.285 1 97.81 136 VAL B N 1
ATOM 3444 C CA . VAL B 1 136 ? 15.586 -20.391 5.238 1 97.81 136 VAL B CA 1
ATOM 3445 C C . VAL B 1 136 ? 14.305 -20.859 5.93 1 97.81 136 VAL B C 1
ATOM 3447 O O . VAL B 1 136 ? 14.125 -22.062 6.156 1 97.81 136 VAL B O 1
ATOM 3450 N N . ALA B 1 137 ? 13.453 -19.953 6.258 1 98.25 137 ALA B N 1
ATOM 3451 C CA . ALA B 1 137 ? 12.188 -20.297 6.902 1 98.25 137 ALA B CA 1
ATOM 3452 C C . ALA B 1 137 ? 11.305 -21.125 5.969 1 98.25 137 ALA B C 1
ATOM 3454 O O . ALA B 1 137 ? 10.664 -22.094 6.395 1 98.25 137 ALA B O 1
ATOM 3455 N N . ALA B 1 138 ? 11.281 -20.719 4.754 1 97.38 138 ALA B N 1
ATOM 3456 C CA . ALA B 1 138 ? 10.469 -21.438 3.77 1 97.38 138 ALA B CA 1
ATOM 3457 C C . ALA B 1 138 ? 10.93 -22.875 3.623 1 97.38 138 ALA B C 1
ATOM 3459 O O . ALA B 1 138 ? 10.109 -23.781 3.449 1 97.38 138 ALA B O 1
ATOM 3460 N N . GLN B 1 139 ? 12.227 -23.094 3.686 1 96.31 139 GLN B N 1
ATOM 3461 C CA . GLN B 1 139 ? 12.789 -24.438 3.539 1 96.31 139 GLN B CA 1
ATOM 3462 C C . GLN B 1 139 ? 12.469 -25.297 4.75 1 96.31 139 GLN B C 1
ATOM 3464 O O . GLN B 1 139 ? 12.414 -26.531 4.645 1 96.31 139 GLN B O 1
ATOM 3469 N N . GLN B 1 140 ? 12.234 -24.719 5.836 1 96.88 140 GLN B N 1
ATOM 3470 C CA . GLN B 1 140 ? 11.945 -25.484 7.043 1 96.88 140 GLN B CA 1
ATOM 3471 C C . GLN B 1 140 ? 10.469 -25.844 7.129 1 96.88 140 GLN B C 1
ATOM 3473 O O . GLN B 1 140 ? 10.117 -27 7.344 1 96.88 140 GLN B O 1
ATOM 3478 N N . HIS B 1 141 ? 9.656 -24.766 7.027 1 96.94 141 HIS B N 1
ATOM 3479 C CA . HIS B 1 141 ? 8.219 -25 7.121 1 96.94 141 HIS B CA 1
ATOM 3480 C C . HIS B 1 141 ? 7.43 -23.797 6.637 1 96.94 141 HIS B C 1
ATOM 3482 O O . HIS B 1 141 ? 7.828 -22.641 6.871 1 96.94 141 HIS B O 1
ATOM 3488 N N . ALA B 1 142 ? 6.234 -24.141 6.098 1 96.56 142 ALA B N 1
ATOM 3489 C CA . ALA B 1 142 ? 5.375 -23.078 5.578 1 96.56 142 ALA B CA 1
ATOM 3490 C C . ALA B 1 142 ? 4.918 -22.141 6.695 1 96.56 142 ALA B C 1
ATOM 3492 O O . ALA B 1 142 ? 4.867 -20.922 6.512 1 96.56 142 ALA B O 1
ATOM 3493 N N . TYR B 1 143 ? 4.59 -22.641 7.812 1 96.62 143 TYR B N 1
ATOM 3494 C CA . TYR B 1 143 ? 4.074 -21.828 8.898 1 96.62 143 TYR B CA 1
ATOM 3495 C C . TYR B 1 143 ? 5.188 -21 9.531 1 96.62 143 TYR B C 1
ATOM 3497 O O . TYR B 1 143 ? 4.93 -19.922 10.094 1 96.62 143 TYR B O 1
ATOM 3505 N N . LEU B 1 144 ? 6.398 -21.531 9.469 1 98.06 144 LEU B N 1
ATOM 3506 C CA . LEU B 1 144 ? 7.508 -20.688 9.922 1 98.06 144 LEU B CA 1
ATOM 3507 C C . LEU B 1 144 ? 7.668 -19.469 9.023 1 98.06 144 LEU B C 1
ATOM 3509 O O . LEU B 1 144 ? 7.961 -18.375 9.508 1 98.06 144 LEU B O 1
ATOM 3513 N N . LEU B 1 145 ? 7.48 -19.703 7.754 1 98.5 145 LEU B N 1
ATOM 3514 C CA . LEU B 1 145 ? 7.48 -18.578 6.824 1 98.5 145 LEU B CA 1
ATOM 3515 C C . LEU B 1 145 ? 6.363 -17.609 7.16 1 98.5 145 LEU B C 1
ATOM 3517 O O . LEU B 1 145 ? 6.57 -16.391 7.137 1 98.5 145 LEU B O 1
ATOM 3521 N N . ALA B 1 146 ? 5.203 -18.125 7.539 1 98.31 146 ALA B N 1
ATOM 3522 C CA . ALA B 1 146 ? 4.074 -17.281 7.91 1 98.31 146 ALA B CA 1
ATOM 3523 C C . ALA B 1 146 ? 4.402 -16.438 9.141 1 98.31 146 ALA B C 1
ATOM 3525 O O . ALA B 1 146 ? 4.066 -15.25 9.195 1 98.31 146 ALA B O 1
ATOM 3526 N N . VAL B 1 147 ? 5.059 -17.016 10.039 1 98.44 147 VAL B N 1
ATOM 3527 C CA . VAL B 1 147 ? 5.406 -16.312 11.266 1 98.44 147 VAL B CA 1
ATOM 3528 C C . VAL B 1 147 ? 6.41 -15.203 10.953 1 98.44 147 VAL B C 1
ATOM 3530 O O . VAL B 1 147 ? 6.281 -14.078 11.445 1 98.44 147 VAL B O 1
ATOM 3533 N N . ILE B 1 148 ? 7.379 -15.492 10.172 1 98.44 148 ILE B N 1
ATOM 3534 C CA . ILE B 1 148 ? 8.375 -14.5 9.789 1 98.44 148 ILE B CA 1
ATOM 3535 C C . ILE B 1 148 ? 7.699 -13.359 9.039 1 98.44 148 ILE B C 1
ATOM 3537 O O . ILE B 1 148 ? 8.047 -12.188 9.234 1 98.44 148 ILE B O 1
ATOM 3541 N N . HIS B 1 149 ? 6.777 -13.68 8.234 1 98.12 149 HIS B N 1
ATOM 3542 C CA . HIS B 1 149 ? 6.043 -12.664 7.488 1 98.12 149 HIS B CA 1
ATOM 3543 C C . HIS B 1 149 ? 5.152 -11.836 8.414 1 98.12 149 HIS B C 1
ATOM 3545 O O . HIS B 1 149 ? 4.945 -10.641 8.18 1 98.12 149 HIS B O 1
ATOM 3551 N N . LEU B 1 150 ? 4.613 -12.484 9.414 1 98.25 150 LEU B N 1
ATOM 3552 C CA . LEU B 1 150 ? 3.84 -11.75 10.406 1 98.25 150 LEU B CA 1
ATOM 3553 C C . LEU B 1 150 ? 4.707 -10.719 11.109 1 98.25 150 LEU B C 1
ATOM 3555 O O . LEU B 1 150 ? 4.305 -9.555 11.25 1 98.25 150 LEU B O 1
ATOM 3559 N N . ILE B 1 151 ? 5.902 -11.07 11.484 1 98.31 151 ILE B N 1
ATOM 3560 C CA . ILE B 1 151 ? 6.824 -10.164 12.164 1 98.31 151 ILE B CA 1
ATOM 3561 C C . ILE B 1 151 ? 7.273 -9.07 11.203 1 98.31 151 ILE B C 1
ATOM 3563 O O . ILE B 1 151 ? 7.375 -7.902 11.594 1 98.31 151 ILE B O 1
ATOM 3567 N N . ARG B 1 152 ? 7.582 -9.477 9.984 1 98.06 152 ARG B N 1
ATOM 3568 C CA . ARG B 1 152 ? 7.93 -8.484 8.969 1 98.06 152 ARG B CA 1
ATOM 3569 C C . ARG B 1 152 ? 6.82 -7.453 8.805 1 98.06 152 ARG B C 1
ATOM 3571 O O . ARG B 1 152 ? 7.09 -6.25 8.766 1 98.06 152 ARG B O 1
ATOM 3578 N N . GLY B 1 153 ? 5.57 -7.938 8.766 1 97.44 153 GLY B N 1
ATOM 3579 C CA . GLY B 1 153 ? 4.426 -7.047 8.664 1 97.44 153 GLY B CA 1
ATOM 3580 C C . GLY B 1 153 ? 4.285 -6.117 9.859 1 97.44 153 GLY B C 1
ATOM 3581 O O . GLY B 1 153 ? 3.939 -4.945 9.703 1 97.44 153 GLY B O 1
ATOM 3582 N N . MET B 1 154 ? 4.594 -6.582 11.008 1 96.88 154 MET B N 1
ATOM 3583 C CA . MET B 1 154 ? 4.555 -5.746 12.203 1 96.88 154 MET B CA 1
ATOM 3584 C C . MET B 1 154 ? 5.57 -4.613 12.102 1 96.88 154 MET B C 1
ATOM 3586 O O . MET B 1 154 ? 5.266 -3.469 12.453 1 96.88 154 MET B O 1
ATOM 3590 N N . GLY B 1 155 ? 6.703 -5.008 11.664 1 97.06 155 GLY B N 1
ATOM 3591 C CA . GLY B 1 155 ? 7.707 -3.977 11.461 1 97.06 155 GLY B CA 1
ATOM 3592 C C . GLY B 1 155 ? 7.285 -2.922 10.461 1 97.06 155 GLY B C 1
ATOM 3593 O O . GLY B 1 155 ? 7.496 -1.728 10.68 1 97.06 155 GLY B O 1
ATOM 3594 N N . GLN B 1 156 ? 6.664 -3.322 9.461 1 96.06 156 GLN B N 1
ATOM 3595 C CA . GLN B 1 156 ? 6.262 -2.418 8.391 1 96.06 156 GLN B CA 1
ATOM 3596 C C . GLN B 1 156 ? 5.062 -1.57 8.805 1 96.06 156 GLN B C 1
ATOM 3598 O O . GLN B 1 156 ? 4.895 -0.447 8.328 1 96.06 156 GLN B O 1
ATOM 3603 N N . GLY B 1 157 ? 4.242 -2.111 9.68 1 94.5 157 GLY B N 1
ATOM 3604 C CA . GLY B 1 157 ? 3.078 -1.378 10.148 1 94.5 157 GLY B CA 1
ATOM 3605 C C . GLY B 1 157 ? 3.439 -0.148 10.961 1 94.5 157 GLY B C 1
ATOM 3606 O O . GLY B 1 157 ? 2.605 0.737 11.164 1 94.5 157 GLY B O 1
ATOM 3607 N N . LEU B 1 158 ? 4.629 -0.026 11.414 1 93.75 158 LEU B N 1
ATOM 3608 C CA . LEU B 1 158 ? 5.094 1.098 12.227 1 93.75 158 LEU B CA 1
ATOM 3609 C C . LEU B 1 158 ? 5.434 2.293 11.344 1 93.75 158 LEU B C 1
ATOM 3611 O O . LEU B 1 158 ? 5.59 3.412 11.836 1 93.75 158 LEU B O 1
ATOM 3615 N N . GLN B 1 159 ? 5.465 2.049 10.062 1 93.44 159 GLN B N 1
ATOM 3616 C CA . GLN B 1 159 ? 6.016 3.061 9.164 1 93.44 159 GLN B CA 1
ATOM 3617 C C . GLN B 1 159 ? 5.062 4.242 9.016 1 93.44 159 GLN B C 1
ATOM 3619 O O . GLN B 1 159 ? 5.445 5.391 9.242 1 93.44 159 GLN B O 1
ATOM 3624 N N . GLN B 1 160 ? 3.838 3.971 8.703 1 88.56 160 GLN B N 1
ATOM 3625 C CA . GLN B 1 160 ? 2.928 5.043 8.312 1 88.56 160 GLN B CA 1
ATOM 3626 C C . GLN B 1 160 ? 2.676 6 9.469 1 88.56 160 GLN B C 1
ATOM 3628 O O . GLN B 1 160 ? 2.793 7.219 9.312 1 88.56 160 GLN B O 1
ATOM 3633 N N . PRO B 1 161 ? 2.361 5.578 10.625 1 84.56 161 PRO B N 1
ATOM 3634 C CA . PRO B 1 161 ? 2.17 6.52 11.734 1 84.56 161 PRO B CA 1
ATOM 3635 C C . PRO B 1 161 ? 3.447 7.277 12.094 1 84.56 161 PRO B C 1
ATOM 3637 O O . PRO B 1 161 ? 3.393 8.461 12.43 1 84.56 161 PRO B O 1
ATOM 3640 N N . SER B 1 162 ? 4.543 6.613 12.023 1 88.81 162 SER B N 1
ATOM 3641 C CA . SER B 1 162 ? 5.812 7.277 12.297 1 88.81 162 SER B CA 1
ATOM 3642 C C . SER B 1 162 ? 6.109 8.359 11.266 1 88.81 162 SER B C 1
ATOM 3644 O O . SER B 1 162 ? 6.574 9.445 11.609 1 88.81 162 SER B O 1
ATOM 3646 N N . MET B 1 163 ? 5.785 8.062 10.062 1 88 163 MET B N 1
ATOM 3647 C CA . MET B 1 163 ? 6.012 9.023 8.984 1 88 163 MET B CA 1
ATOM 3648 C C . MET B 1 163 ? 5.117 10.242 9.156 1 88 163 MET B C 1
ATOM 3650 O O . MET B 1 163 ? 5.535 11.367 8.867 1 88 163 MET B O 1
ATOM 3654 N N . SER B 1 164 ? 3.936 10.031 9.578 1 82.69 164 SER B N 1
ATOM 3655 C CA . SER B 1 164 ? 3.01 11.141 9.781 1 82.69 164 SER B CA 1
ATOM 3656 C C . SER B 1 164 ? 3.533 12.109 10.836 1 82.69 164 SER B C 1
ATOM 3658 O O . SER B 1 164 ? 3.451 13.328 10.664 1 82.69 164 SER B O 1
ATOM 3660 N N . VAL B 1 165 ? 4.074 11.609 11.875 1 82.38 165 VAL B N 1
ATOM 3661 C CA . VAL B 1 165 ? 4.617 12.438 12.945 1 82.38 165 VAL B CA 1
ATOM 3662 C C . VAL B 1 165 ? 5.887 13.141 12.461 1 82.38 165 VAL B C 1
ATOM 3664 O O . VAL B 1 165 ? 6.098 14.32 12.742 1 82.38 165 VAL B O 1
ATOM 3667 N N . LEU B 1 166 ? 6.621 12.406 11.742 1 86.31 166 LEU B N 1
ATOM 3668 C CA . LEU B 1 166 ? 7.855 12.961 11.195 1 86.31 166 LEU B CA 1
ATOM 3669 C C . LEU B 1 166 ? 7.555 14.164 10.305 1 86.31 166 LEU B C 1
ATOM 3671 O O . LEU B 1 166 ? 8.234 15.195 10.391 1 86.31 166 LEU B O 1
ATOM 3675 N N . MET B 1 167 ? 6.602 14.086 9.562 1 86.19 167 MET B N 1
ATOM 3676 C CA . MET B 1 167 ? 6.246 15.148 8.633 1 86.19 167 MET B CA 1
ATOM 3677 C C . MET B 1 167 ? 5.719 16.375 9.375 1 86.19 167 MET B C 1
ATOM 3679 O O . MET B 1 167 ? 5.977 17.5 8.977 1 86.19 167 MET B O 1
ATOM 3683 N N . ALA B 1 168 ? 5.051 16.094 10.406 1 80.94 168 ALA B N 1
ATOM 3684 C CA . ALA B 1 168 ? 4.539 17.188 11.227 1 80.94 168 ALA B CA 1
ATOM 3685 C C . ALA B 1 168 ? 5.684 17.969 11.875 1 80.94 168 ALA B C 1
ATOM 3687 O O . ALA B 1 168 ? 5.586 19.188 12.07 1 80.94 168 ALA B O 1
ATOM 3688 N N . LYS B 1 169 ? 6.727 17.312 12.133 1 85.75 169 LYS B N 1
ATOM 3689 C CA . LYS B 1 169 ? 7.863 17.938 12.805 1 85.75 169 LYS B CA 1
ATOM 3690 C C . LYS B 1 169 ? 8.758 18.672 11.805 1 85.75 169 LYS B C 1
ATOM 3692 O O . LYS B 1 169 ? 9.273 19.75 12.102 1 85.75 169 LYS B O 1
ATOM 3697 N N . TRP B 1 170 ? 8.898 18.156 10.672 1 92.56 170 TRP B N 1
ATOM 3698 C CA . TRP B 1 170 ? 9.961 18.594 9.773 1 92.56 170 TRP B CA 1
ATOM 3699 C C . TRP B 1 170 ? 9.414 19.484 8.672 1 92.56 170 TRP B C 1
ATOM 3701 O O . TRP B 1 170 ? 10.164 20.234 8.039 1 92.56 170 TRP B O 1
ATOM 3711 N N . PHE B 1 171 ? 8.086 19.438 8.445 1 91.12 171 PHE B N 1
ATOM 3712 C CA . PHE B 1 171 ? 7.605 20.062 7.227 1 91.12 171 PHE B CA 1
ATOM 3713 C C . PHE B 1 171 ? 6.777 21.312 7.547 1 91.12 171 PHE B C 1
ATOM 3715 O O . PHE B 1 171 ? 5.785 21.219 8.273 1 91.12 171 PHE B O 1
ATOM 3722 N N . PRO B 1 172 ? 7.242 22.453 6.934 1 88.44 172 PRO B N 1
ATOM 3723 C CA . PRO B 1 172 ? 6.383 23.641 7.051 1 88.44 172 PRO B CA 1
ATOM 3724 C C . PRO B 1 172 ? 5.012 23.438 6.406 1 88.44 172 PRO B C 1
ATOM 3726 O O . PRO B 1 172 ? 4.898 22.719 5.402 1 88.44 172 PRO B O 1
ATOM 3729 N N . ARG B 1 173 ? 4.113 24.094 6.879 1 80.75 173 ARG B N 1
ATOM 3730 C CA . ARG B 1 173 ? 2.723 23.922 6.469 1 80.75 173 ARG B CA 1
ATOM 3731 C C . ARG B 1 173 ? 2.566 24.125 4.965 1 80.75 173 ARG B C 1
ATOM 3733 O O . ARG B 1 173 ? 1.852 23.375 4.305 1 80.75 173 ARG B O 1
ATOM 3740 N N . ASN B 1 174 ? 3.268 25.016 4.414 1 79.19 174 ASN B N 1
ATOM 3741 C CA . ASN B 1 174 ? 3.102 25.391 3.016 1 79.19 174 ASN B CA 1
ATOM 3742 C C . ASN B 1 174 ? 3.77 24.375 2.084 1 79.19 174 ASN B C 1
ATOM 3744 O O . ASN B 1 174 ? 3.475 24.344 0.887 1 79.19 174 ASN B O 1
ATOM 3748 N N . GLU B 1 175 ? 4.656 23.516 2.658 1 85.75 175 GLU B N 1
ATOM 3749 C CA . GLU B 1 175 ? 5.379 22.547 1.837 1 85.75 175 GLU B CA 1
ATOM 3750 C C . GLU B 1 175 ? 5 21.125 2.203 1 85.75 175 GLU B C 1
ATOM 3752 O O . GLU B 1 175 ? 5.453 20.172 1.562 1 85.75 175 GLU B O 1
ATOM 3757 N N . ARG B 1 176 ? 4.188 21 3.121 1 83.12 176 ARG B N 1
ATOM 3758 C CA . ARG B 1 176 ? 3.908 19.688 3.699 1 83.12 176 ARG B CA 1
ATOM 3759 C C . ARG B 1 176 ? 3.264 18.766 2.672 1 83.12 176 ARG B C 1
ATOM 3761 O O . ARG B 1 176 ? 3.637 17.594 2.561 1 83.12 176 ARG B O 1
ATOM 3768 N N . GLY B 1 177 ? 2.305 19.297 1.944 1 75.19 177 GLY B N 1
ATOM 3769 C CA . GLY B 1 177 ? 1.633 18.484 0.938 1 75.19 177 GLY B CA 1
ATOM 3770 C C . GLY B 1 177 ? 2.582 17.906 -0.09 1 75.19 177 GLY B C 1
ATOM 3771 O O . GLY B 1 177 ? 2.545 16.703 -0.363 1 75.19 177 GLY B O 1
ATOM 3772 N N . PHE B 1 178 ? 3.451 18.719 -0.528 1 79.75 178 PHE B N 1
ATOM 3773 C CA . PHE B 1 178 ? 4.367 18.312 -1.588 1 79.75 178 PHE B CA 1
ATOM 3774 C C . PHE B 1 178 ? 5.41 17.328 -1.058 1 79.75 178 PHE B C 1
ATOM 3776 O O . PHE B 1 178 ? 5.684 16.312 -1.683 1 79.75 178 PHE B O 1
ATOM 3783 N N . LEU B 1 179 ? 6 17.672 0.029 1 87.44 179 LEU B N 1
ATOM 3784 C CA . LEU B 1 179 ? 7.047 16.828 0.596 1 87.44 179 LEU B CA 1
ATOM 3785 C C . LEU B 1 179 ? 6.484 15.477 1.011 1 87.44 179 LEU B C 1
ATOM 3787 O O . LEU B 1 179 ? 7.133 14.445 0.815 1 87.44 179 LEU B O 1
ATOM 3791 N N . SER B 1 180 ? 5.266 15.492 1.485 1 85.62 180 SER B N 1
ATOM 3792 C CA . SER B 1 180 ? 4.613 14.234 1.85 1 85.62 180 SER B CA 1
ATOM 3793 C C . SER B 1 180 ? 4.312 13.391 0.616 1 85.62 180 SER B C 1
ATOM 3795 O O . SER B 1 180 ? 4.508 12.172 0.629 1 85.62 180 SER B O 1
ATOM 3797 N N . ALA B 1 181 ? 3.832 14.039 -0.426 1 81.5 181 ALA B N 1
ATOM 3798 C CA . ALA B 1 181 ? 3.549 13.32 -1.669 1 81.5 181 ALA B CA 1
ATOM 3799 C C . ALA B 1 181 ? 4.805 12.656 -2.217 1 81.5 181 ALA B C 1
ATOM 3801 O O . ALA B 1 181 ? 4.746 11.539 -2.732 1 81.5 181 ALA B O 1
ATOM 3802 N N . PHE B 1 182 ? 5.84 13.344 -2.102 1 87.94 182 PHE B N 1
ATOM 3803 C CA . PHE B 1 182 ? 7.105 12.805 -2.582 1 87.94 182 PHE B CA 1
ATOM 3804 C C . PHE B 1 182 ? 7.492 11.555 -1.803 1 87.94 182 PHE B C 1
ATOM 3806 O O . PHE B 1 182 ? 7.922 10.562 -2.389 1 87.94 182 PHE B O 1
ATOM 3813 N N . ILE B 1 183 ? 7.324 11.594 -0.556 1 91.44 183 ILE B N 1
ATOM 3814 C CA . ILE B 1 183 ? 7.637 10.43 0.268 1 91.44 183 ILE B CA 1
ATOM 3815 C C . ILE B 1 183 ? 6.715 9.273 -0.101 1 91.44 183 ILE B C 1
ATOM 3817 O O . ILE B 1 183 ? 7.172 8.148 -0.313 1 91.44 183 ILE B O 1
ATOM 3821 N N . TYR B 1 184 ? 5.492 9.523 -0.359 1 86.88 184 TYR B N 1
ATOM 3822 C CA . TYR B 1 184 ? 4.496 8.469 -0.529 1 86.88 184 TYR B CA 1
ATOM 3823 C C . TYR B 1 184 ? 4.547 7.898 -1.939 1 86.88 184 TYR B C 1
ATOM 3825 O O . TYR B 1 184 ? 4.09 6.777 -2.176 1 86.88 184 TYR B O 1
ATOM 3833 N N . CYS B 1 185 ? 5.098 8.656 -2.859 1 90.06 185 CYS B N 1
ATOM 3834 C CA . CYS B 1 185 ? 5.281 8.078 -4.188 1 90.06 185 CYS B CA 1
ATOM 3835 C C . CYS B 1 185 ? 6.297 6.945 -4.156 1 90.06 185 CYS B C 1
ATOM 3837 O O . CYS B 1 185 ? 6.391 6.16 -5.102 1 90.06 185 CYS B O 1
ATOM 3839 N N . GLY B 1 186 ? 6.984 6.891 -3.049 1 94.38 186 GLY B N 1
ATOM 3840 C CA . GLY B 1 186 ? 7.898 5.777 -2.865 1 94.38 186 GLY B CA 1
ATOM 3841 C C . GLY B 1 186 ? 7.199 4.434 -2.803 1 94.38 186 GLY B C 1
ATOM 3842 O O . GLY B 1 186 ? 7.781 3.406 -3.162 1 94.38 186 GLY B O 1
ATOM 3843 N N . TYR B 1 187 ? 5.941 4.434 -2.396 1 93.06 187 TYR B N 1
ATOM 3844 C CA . TYR B 1 187 ? 5.207 3.182 -2.238 1 93.06 187 TYR B CA 1
ATOM 3845 C C . TYR B 1 187 ? 4.969 2.514 -3.588 1 93.06 187 TYR B C 1
ATOM 3847 O O . TYR B 1 187 ? 5.477 1.42 -3.846 1 93.06 187 TYR B O 1
ATOM 3855 N N . PRO B 1 188 ? 4.309 3.227 -4.523 1 93.19 188 PRO B N 1
ATOM 3856 C CA . PRO B 1 188 ? 4.109 2.564 -5.812 1 93.19 188 PRO B CA 1
ATOM 3857 C C . PRO B 1 188 ? 5.41 2.383 -6.59 1 93.19 188 PRO B C 1
ATOM 3859 O O . PRO B 1 188 ? 5.551 1.42 -7.348 1 93.19 188 PRO B O 1
ATOM 3862 N N . LEU B 1 189 ? 6.324 3.264 -6.398 1 95.56 189 LEU B N 1
ATOM 3863 C CA . LEU B 1 189 ? 7.605 3.096 -7.074 1 95.56 189 LEU B CA 1
ATOM 3864 C C . LEU B 1 189 ? 8.32 1.843 -6.578 1 95.56 189 LEU B C 1
ATOM 3866 O O . LEU B 1 189 ? 8.891 1.092 -7.375 1 95.56 189 LEU B O 1
ATOM 3870 N N . GLY B 1 190 ? 8.32 1.708 -5.297 1 97.12 190 GLY B N 1
ATOM 3871 C CA . GLY B 1 190 ? 8.898 0.496 -4.738 1 97.12 190 GLY B CA 1
ATOM 3872 C C . GLY B 1 190 ? 8.258 -0.771 -5.273 1 97.12 190 GLY B C 1
ATOM 3873 O O . GLY B 1 190 ? 8.953 -1.735 -5.598 1 97.12 190 GLY B O 1
ATOM 3874 N N . ALA B 1 191 ? 6.977 -0.772 -5.316 1 94.81 191 ALA B N 1
ATOM 3875 C CA . ALA B 1 191 ? 6.238 -1.916 -5.848 1 94.81 191 ALA B CA 1
ATOM 3876 C C . ALA B 1 191 ? 6.574 -2.15 -7.32 1 94.81 191 ALA B C 1
ATOM 3878 O O . ALA B 1 191 ? 6.742 -3.293 -7.75 1 94.81 191 ALA B O 1
ATOM 3879 N N . PHE B 1 192 ? 6.672 -1.076 -8.039 1 95.62 192 PHE B N 1
ATOM 3880 C CA . PHE B 1 192 ? 7.004 -1.144 -9.453 1 95.62 192 PHE B CA 1
ATOM 3881 C C . PHE B 1 192 ? 8.391 -1.748 -9.656 1 95.62 192 PHE B C 1
ATOM 3883 O O . PHE B 1 192 ? 8.555 -2.684 -10.445 1 95.62 192 PHE B O 1
ATOM 3890 N N . ILE B 1 193 ? 9.281 -1.266 -8.969 1 96.88 193 ILE B N 1
ATOM 3891 C CA . ILE B 1 193 ? 10.664 -1.744 -9.055 1 96.88 193 ILE B CA 1
ATOM 3892 C C . ILE B 1 193 ? 10.727 -3.211 -8.633 1 96.88 193 ILE B C 1
ATOM 3894 O O . ILE B 1 193 ? 11.367 -4.027 -9.297 1 96.88 193 ILE B O 1
ATOM 3898 N N . ALA B 1 194 ? 10.117 -3.508 -7.543 1 97.25 194 ALA B N 1
ATOM 3899 C CA . ALA B 1 194 ? 10.109 -4.883 -7.055 1 97.25 194 ALA B CA 1
ATOM 3900 C C . ALA B 1 194 ? 9.516 -5.832 -8.094 1 97.25 194 ALA B C 1
ATOM 3902 O O . ALA B 1 194 ? 10.031 -6.93 -8.305 1 97.25 194 ALA B O 1
ATOM 3903 N N . SER B 1 195 ? 8.5 -5.441 -8.727 1 95.5 195 SER B N 1
ATOM 3904 C CA . SER B 1 195 ? 7.836 -6.289 -9.711 1 95.5 195 SER B CA 1
ATOM 3905 C C . SER B 1 195 ? 8.758 -6.598 -10.883 1 95.5 195 SER B C 1
ATOM 3907 O O . SER B 1 195 ? 8.852 -7.746 -11.32 1 95.5 195 SER B O 1
ATOM 3909 N N . LEU B 1 196 ? 9.445 -5.668 -11.367 1 95.12 196 LEU B N 1
ATOM 3910 C CA . LEU B 1 196 ? 10.328 -5.844 -12.516 1 95.12 196 LEU B CA 1
ATOM 3911 C C . LEU B 1 196 ? 11.57 -6.641 -12.133 1 95.12 196 LEU B C 1
ATOM 3913 O O . LEU B 1 196 ? 11.898 -7.633 -12.789 1 95.12 196 LEU B O 1
ATOM 3917 N N . ILE B 1 197 ? 12.109 -6.262 -11.055 1 96.81 197 ILE B N 1
ATOM 3918 C CA . ILE B 1 197 ? 13.375 -6.855 -10.641 1 96.81 197 ILE B CA 1
ATOM 3919 C C . ILE B 1 197 ? 13.141 -8.281 -10.156 1 96.81 197 ILE B C 1
ATOM 3921 O O . ILE B 1 197 ? 13.922 -9.188 -10.469 1 96.81 197 ILE B O 1
ATOM 3925 N N . SER B 1 198 ? 12.125 -8.5 -9.406 1 96.12 198 SER B N 1
ATOM 3926 C CA . SER B 1 198 ? 11.852 -9.828 -8.859 1 96.12 198 SER B CA 1
ATOM 3927 C C . SER B 1 198 ? 11.594 -10.836 -9.961 1 96.12 198 SER B C 1
ATOM 3929 O O . SER B 1 198 ? 12.016 -11.992 -9.875 1 96.12 198 SER B O 1
ATOM 3931 N N . GLY B 1 199 ? 10.828 -10.406 -10.992 1 91.31 199 GLY B N 1
ATOM 3932 C CA . GLY B 1 199 ? 10.641 -11.297 -12.133 1 91.31 199 GLY B CA 1
ATOM 3933 C C . GLY B 1 199 ? 11.945 -11.742 -12.766 1 91.31 199 GLY B C 1
ATOM 3934 O O . GLY B 1 199 ? 12.117 -12.922 -13.062 1 91.31 199 GLY B O 1
ATOM 3935 N N . THR B 1 200 ? 12.836 -10.828 -12.883 1 93.31 200 THR B N 1
ATOM 3936 C CA . THR B 1 200 ? 14.133 -11.117 -13.477 1 93.31 200 THR B CA 1
ATOM 3937 C C . THR B 1 200 ? 14.961 -12.008 -12.555 1 93.31 200 THR B C 1
ATOM 3939 O O . THR B 1 200 ? 15.641 -12.93 -13.016 1 93.31 200 THR B O 1
ATOM 3942 N N . LEU B 1 201 ? 14.922 -11.812 -11.305 1 95.12 201 LEU B N 1
ATOM 3943 C CA . LEU B 1 201 ? 15.688 -12.586 -10.336 1 95.12 201 LEU B CA 1
ATOM 3944 C C . LEU B 1 201 ? 15.195 -14.031 -10.281 1 95.12 201 LEU B C 1
ATOM 3946 O O . LEU B 1 201 ? 15.992 -14.961 -10.188 1 95.12 201 LEU B O 1
ATOM 3950 N N . CYS B 1 202 ? 13.922 -14.164 -10.375 1 92.75 202 CYS B N 1
ATOM 3951 C CA . CYS B 1 202 ? 13.336 -15.5 -10.312 1 92.75 202 CYS B CA 1
ATOM 3952 C C . CYS B 1 202 ? 13.734 -16.328 -11.523 1 92.75 202 CYS B C 1
ATOM 3954 O O . CYS B 1 202 ? 13.719 -17.562 -11.477 1 92.75 202 CYS B O 1
ATOM 3956 N N . ASP B 1 203 ? 14.102 -15.617 -12.531 1 89.12 203 ASP B N 1
ATOM 3957 C CA . ASP B 1 203 ? 14.477 -16.312 -13.766 1 89.12 203 ASP B CA 1
ATOM 3958 C C . ASP B 1 203 ? 15.938 -16.734 -13.734 1 89.12 203 ASP B C 1
ATOM 3960 O O . ASP B 1 203 ? 16.391 -17.5 -14.586 1 89.12 203 ASP B O 1
ATOM 3964 N N . LEU B 1 204 ? 16.672 -16.359 -12.75 1 90.06 204 LEU B N 1
ATOM 3965 C CA . LEU B 1 204 ? 18.078 -16.719 -12.633 1 90.06 204 LEU B CA 1
ATOM 3966 C C . LEU B 1 204 ? 18.234 -18.109 -12.016 1 90.06 204 LEU B C 1
ATOM 3968 O O . LEU B 1 204 ? 17.375 -18.547 -11.258 1 90.06 204 LEU B O 1
ATOM 3972 N N . GLU B 1 205 ? 19.312 -18.766 -12.367 1 87.19 205 GLU B N 1
ATOM 3973 C CA . GLU B 1 205 ? 19.578 -20.094 -11.844 1 87.19 205 GLU B CA 1
ATOM 3974 C C . GLU B 1 205 ? 20.312 -20.016 -10.508 1 87.19 205 GLU B C 1
ATOM 3976 O O . GLU B 1 205 ? 20.219 -20.938 -9.688 1 87.19 205 GLU B O 1
ATOM 3981 N N . PHE B 1 206 ? 20.906 -18.938 -10.297 1 87.94 206 PHE B N 1
ATOM 3982 C CA . PHE B 1 206 ? 21.703 -18.75 -9.086 1 87.94 206 PHE B CA 1
ATOM 3983 C C . PHE B 1 206 ? 20.812 -18.844 -7.848 1 87.94 206 PHE B C 1
ATOM 3985 O O . PHE B 1 206 ? 19.766 -18.188 -7.773 1 87.94 206 PHE B O 1
ATOM 3992 N N . LEU B 1 207 ? 21.172 -19.781 -6.855 1 89.06 207 LEU B N 1
ATOM 3993 C CA . LEU B 1 207 ? 20.5 -20.016 -5.582 1 89.06 207 LEU B CA 1
ATOM 3994 C C . LEU B 1 207 ? 19.047 -20.406 -5.805 1 89.06 207 LEU B C 1
ATOM 3996 O O . LEU B 1 207 ? 18.172 -20.094 -4.977 1 89.06 207 LEU B O 1
ATOM 4000 N N . GLY B 1 208 ? 18.734 -20.828 -6.977 1 87.69 208 GLY B N 1
ATOM 4001 C CA . GLY B 1 208 ? 17.375 -21.281 -7.262 1 87.69 208 GLY B CA 1
ATOM 4002 C C . GLY B 1 208 ? 16.469 -20.172 -7.738 1 87.69 208 GLY B C 1
ATOM 4003 O O . GLY B 1 208 ? 15.266 -20.391 -7.93 1 87.69 208 GLY B O 1
ATOM 4004 N N . GLY B 1 209 ? 16.891 -18.938 -7.805 1 93.19 209 GLY B N 1
ATOM 4005 C CA . GLY B 1 209 ? 16.156 -17.828 -8.375 1 93.19 209 GLY B CA 1
ATOM 4006 C C . GLY B 1 209 ? 15.359 -17.047 -7.348 1 93.19 209 GLY B C 1
ATOM 4007 O O . GLY B 1 209 ? 15.812 -16.016 -6.852 1 93.19 209 GLY B O 1
ATOM 4008 N N . TRP B 1 210 ? 14.258 -17.703 -6.754 1 94.69 210 TRP B N 1
ATOM 4009 C CA . TRP B 1 210 ? 13.281 -17 -5.93 1 94.69 210 TRP B CA 1
ATOM 4010 C C . TRP B 1 210 ? 13.93 -16.469 -4.652 1 94.69 210 TRP B C 1
ATOM 4012 O O . TRP B 1 210 ? 13.57 -15.398 -4.168 1 94.69 210 TRP B O 1
ATOM 4022 N N . PRO B 1 211 ? 14.93 -17.141 -4.055 1 97.75 211 PRO B N 1
ATOM 4023 C CA . PRO B 1 211 ? 15.508 -16.594 -2.824 1 97.75 211 PRO B CA 1
ATOM 4024 C C . PRO B 1 211 ? 16.203 -15.25 -3.043 1 97.75 211 PRO B C 1
ATOM 4026 O O . PRO B 1 211 ? 16.312 -14.445 -2.111 1 97.75 211 PRO B O 1
ATOM 4029 N N . LEU B 1 212 ? 16.688 -15.031 -4.215 1 97.94 212 LEU B N 1
ATOM 4030 C CA . LEU B 1 212 ? 17.391 -13.805 -4.535 1 97.94 212 LEU B CA 1
ATOM 4031 C C . LEU B 1 212 ? 16.5 -12.586 -4.344 1 97.94 212 LEU B C 1
ATOM 4033 O O . LEU B 1 212 ? 16.984 -11.492 -4.035 1 97.94 212 LEU B O 1
ATOM 4037 N N . VAL B 1 213 ? 15.203 -12.766 -4.562 1 98 213 VAL B N 1
ATOM 4038 C CA . VAL B 1 213 ? 14.258 -11.672 -4.359 1 98 213 VAL B CA 1
ATOM 4039 C C . VAL B 1 213 ? 14.305 -11.203 -2.908 1 98 213 VAL B C 1
ATOM 4041 O O . VAL B 1 213 ? 14.43 -10.008 -2.639 1 98 213 VAL B O 1
ATOM 4044 N N . PHE B 1 214 ? 14.328 -12.117 -1.998 1 98.62 214 PHE B N 1
ATOM 4045 C CA . PHE B 1 214 ? 14.32 -11.828 -0.571 1 98.62 214 PHE B CA 1
ATOM 4046 C C . PHE B 1 214 ? 15.664 -11.258 -0.126 1 98.62 214 PHE B C 1
ATOM 4048 O O . PHE B 1 214 ? 15.711 -10.289 0.633 1 98.62 214 PHE B O 1
ATOM 4055 N N . TYR B 1 215 ? 16.688 -11.781 -0.606 1 98.5 215 TYR B N 1
ATOM 4056 C CA . TYR B 1 215 ? 18.031 -11.32 -0.22 1 98.5 215 TYR B CA 1
ATOM 4057 C C . TYR B 1 215 ? 18.297 -9.922 -0.757 1 98.5 215 TYR B C 1
ATOM 4059 O O . TYR B 1 215 ? 18.844 -9.07 -0.047 1 98.5 215 TYR B O 1
ATOM 4067 N N . THR B 1 216 ? 17.922 -9.648 -1.965 1 98.38 216 THR B N 1
ATOM 4068 C CA . THR B 1 216 ? 18.188 -8.359 -2.598 1 98.38 216 THR B CA 1
ATOM 4069 C C . THR B 1 216 ? 17.469 -7.234 -1.863 1 98.38 216 THR B C 1
ATOM 4071 O O . THR B 1 216 ? 18.094 -6.258 -1.448 1 98.38 216 THR B O 1
ATOM 4074 N N . PHE B 1 217 ? 16.266 -7.418 -1.619 1 98.62 217 PHE B N 1
ATOM 4075 C CA . PHE B 1 217 ? 15.5 -6.324 -1.025 1 98.62 217 PHE B CA 1
ATOM 4076 C C . PHE B 1 217 ? 15.695 -6.285 0.485 1 98.62 217 PHE B C 1
ATOM 4078 O O . PHE B 1 217 ? 15.57 -5.227 1.104 1 98.62 217 PHE B O 1
ATOM 4085 N N . GLY B 1 218 ? 15.977 -7.445 1.094 1 98.69 218 GLY B N 1
ATOM 4086 C CA . GLY B 1 218 ? 16.391 -7.418 2.49 1 98.69 218 GLY B CA 1
ATOM 4087 C C . GLY B 1 218 ? 17.656 -6.633 2.725 1 98.69 218 GLY B C 1
ATOM 4088 O O . GLY B 1 218 ? 17.734 -5.805 3.635 1 98.69 218 GLY B O 1
ATOM 4089 N N . LEU B 1 219 ? 18.641 -6.836 1.894 1 98.81 219 LEU B N 1
ATOM 4090 C CA . LEU B 1 219 ? 19.906 -6.133 2.006 1 98.81 219 LEU B CA 1
ATOM 4091 C C . LEU B 1 219 ? 19.734 -4.648 1.712 1 98.81 219 LEU B C 1
ATOM 4093 O O . LEU B 1 219 ? 20.359 -3.805 2.357 1 98.81 219 LEU B O 1
ATOM 4097 N N . LEU B 1 220 ? 18.906 -4.383 0.752 1 98.69 220 LEU B N 1
ATOM 4098 C CA . LEU B 1 220 ? 18.625 -2.986 0.458 1 98.69 220 LEU B CA 1
ATOM 4099 C C . LEU B 1 220 ? 17.984 -2.297 1.665 1 98.69 220 LEU B C 1
ATOM 4101 O O . LEU B 1 220 ? 18.297 -1.138 1.952 1 98.69 220 LEU B O 1
ATOM 4105 N N . GLY B 1 221 ? 17.094 -3.006 2.322 1 98.75 221 GLY B N 1
ATOM 4106 C CA . GLY B 1 221 ? 16.484 -2.459 3.521 1 98.75 221 GLY B CA 1
ATOM 4107 C C . GLY B 1 221 ? 17.484 -2.189 4.633 1 98.75 221 GLY B C 1
ATOM 4108 O O . GLY B 1 221 ? 17.422 -1.152 5.297 1 98.75 221 GLY B O 1
ATOM 4109 N N . VAL B 1 222 ? 18.406 -3.061 4.844 1 98.69 222 VAL B N 1
ATOM 4110 C CA . VAL B 1 222 ? 19.453 -2.867 5.84 1 98.69 222 VAL B CA 1
ATOM 4111 C C . VAL B 1 222 ? 20.312 -1.66 5.461 1 98.69 222 VAL B C 1
ATOM 4113 O O . VAL B 1 222 ? 20.641 -0.837 6.312 1 98.69 222 VAL B O 1
ATOM 4116 N N . PHE B 1 223 ? 20.609 -1.561 4.23 1 98.69 223 PHE B N 1
ATOM 4117 C CA . PHE B 1 223 ? 21.422 -0.453 3.736 1 98.69 223 PHE B CA 1
ATOM 4118 C C . PHE B 1 223 ? 20.719 0.88 3.99 1 98.69 223 PHE B C 1
ATOM 4120 O O . PHE B 1 223 ? 21.328 1.81 4.527 1 98.69 223 PHE B O 1
ATOM 4127 N N . VAL B 1 224 ? 19.469 1.021 3.596 1 98.62 224 VAL B N 1
ATOM 4128 C CA . VAL B 1 224 ? 18.703 2.254 3.795 1 98.62 224 VAL B CA 1
ATOM 4129 C C . VAL B 1 224 ? 18.562 2.537 5.289 1 98.62 224 VAL B C 1
ATOM 4131 O O . VAL B 1 224 ? 18.609 3.693 5.715 1 98.62 224 VAL B O 1
ATOM 4134 N N . GLY B 1 225 ? 18.344 1.437 6.055 1 98.31 225 GLY B N 1
ATOM 4135 C CA . GLY B 1 225 ? 18.328 1.602 7.5 1 98.31 225 GLY B CA 1
ATOM 4136 C C . GLY B 1 225 ? 19.594 2.221 8.047 1 98.31 225 GLY B C 1
ATOM 4137 O O . GLY B 1 225 ? 19.547 3.102 8.906 1 98.31 225 GLY B O 1
ATOM 4138 N N . LEU B 1 226 ? 20.703 1.844 7.59 1 98.38 226 LEU B N 1
ATOM 4139 C CA . LEU B 1 226 ? 21.984 2.396 8.016 1 98.38 226 LEU B CA 1
ATOM 4140 C C . LEU B 1 226 ? 22.109 3.861 7.613 1 98.38 226 LEU B C 1
ATOM 4142 O O . LEU B 1 226 ? 22.609 4.684 8.383 1 98.38 226 LEU B O 1
ATOM 4146 N N . LEU B 1 227 ? 21.625 4.199 6.453 1 97.75 227 LEU B N 1
ATOM 4147 C CA . LEU B 1 227 ? 21.609 5.598 6.047 1 97.75 227 LEU B CA 1
ATOM 4148 C C . LEU B 1 227 ? 20.766 6.434 7.004 1 97.75 227 LEU B C 1
ATOM 4150 O O . LEU B 1 227 ? 21.156 7.543 7.371 1 97.75 227 LEU B O 1
ATOM 4154 N N . MET B 1 228 ? 19.672 5.863 7.352 1 97 228 MET B N 1
ATOM 4155 C CA . MET B 1 228 ? 18.766 6.594 8.227 1 97 228 MET B CA 1
ATOM 4156 C C . MET B 1 228 ? 19.375 6.766 9.617 1 97 228 MET B C 1
ATOM 4158 O O . MET B 1 228 ? 19.172 7.797 10.266 1 97 228 MET B O 1
ATOM 4162 N N . VAL B 1 229 ? 20.109 5.773 10.102 1 96.94 229 VAL B N 1
ATOM 4163 C CA . VAL B 1 229 ? 20.766 5.863 11.406 1 96.94 229 VAL B CA 1
ATOM 4164 C C . VAL B 1 229 ? 21.688 7.07 11.445 1 96.94 229 VAL B C 1
ATOM 4166 O O . VAL B 1 229 ? 21.719 7.82 12.422 1 96.94 229 VAL B O 1
ATOM 4169 N N . PHE B 1 230 ? 22.266 7.41 10.383 1 95.12 230 PHE B N 1
ATOM 4170 C CA . PHE B 1 230 ? 23.328 8.414 10.391 1 95.12 230 PHE B CA 1
ATOM 4171 C C . PHE B 1 230 ? 22.797 9.766 9.93 1 95.12 230 PHE B C 1
ATOM 4173 O O . PHE B 1 230 ? 23.281 10.812 10.367 1 95.12 230 PHE B O 1
ATOM 4180 N N . PHE B 1 231 ? 21.734 9.758 9.133 1 93.56 231 PHE B N 1
ATOM 4181 C CA . PHE B 1 231 ? 21.406 11.023 8.492 1 93.56 231 PHE B CA 1
ATOM 4182 C C . PHE B 1 231 ? 20.016 11.492 8.906 1 93.56 231 PHE B C 1
ATOM 4184 O O . PHE B 1 231 ? 19.594 12.609 8.578 1 93.56 231 PHE B O 1
ATOM 4191 N N . PHE B 1 232 ? 19.344 10.711 9.555 1 93.62 232 PHE B N 1
ATOM 4192 C CA . PHE B 1 232 ? 18 11.062 10 1 93.62 232 PHE B CA 1
ATOM 4193 C C . PHE B 1 232 ? 18.016 11.555 11.445 1 93.62 232 PHE B C 1
ATOM 4195 O O . PHE B 1 232 ? 18.609 10.914 12.312 1 93.62 232 PHE B O 1
ATOM 4202 N N . PHE B 1 233 ? 17.453 12.719 11.664 1 93.5 233 PHE B N 1
ATOM 4203 C CA . PHE B 1 233 ? 17.359 13.273 13.008 1 93.5 233 PHE B CA 1
ATOM 4204 C C . PHE B 1 233 ? 15.898 13.438 13.422 1 93.5 233 PHE B C 1
ATOM 4206 O O . PHE B 1 233 ? 15.031 13.719 12.586 1 93.5 233 PHE B O 1
ATOM 4213 N N . GLU B 1 234 ? 15.656 13.32 14.656 1 92 234 GLU B N 1
ATOM 4214 C CA . GLU B 1 234 ? 14.305 13.289 15.195 1 92 234 GLU B CA 1
ATOM 4215 C C . GLU B 1 234 ? 13.578 14.609 14.961 1 92 234 GLU B C 1
ATOM 4217 O O . GLU B 1 234 ? 12.43 14.633 14.523 1 92 234 GLU B O 1
ATOM 4222 N N . GLN B 1 235 ? 14.258 15.727 15.32 1 91.62 235 GLN B N 1
ATOM 4223 C CA . GLN B 1 235 ? 13.703 17.062 15.148 1 91.62 235 GLN B CA 1
ATOM 4224 C C . GLN B 1 235 ? 14.695 17.984 14.453 1 91.62 235 GLN B C 1
ATOM 4226 O O . GLN B 1 235 ? 15.906 17.781 14.531 1 91.62 235 GLN B O 1
ATOM 4231 N N . PRO B 1 236 ? 14.102 18.906 13.797 1 92.56 236 PRO B N 1
ATOM 4232 C CA . PRO B 1 236 ? 14.992 19.859 13.117 1 92.56 236 PRO B CA 1
ATOM 4233 C C . PRO B 1 236 ? 16.047 20.453 14.047 1 92.56 236 PRO B C 1
ATOM 4235 O O . PRO B 1 236 ? 17.188 20.656 13.648 1 92.56 236 PRO B O 1
ATOM 4238 N N . SER B 1 237 ? 15.703 20.734 15.273 1 91.56 237 SER B N 1
ATOM 4239 C CA . SER B 1 237 ? 16.609 21.359 16.219 1 91.56 237 SER B CA 1
ATOM 4240 C C . SER B 1 237 ? 17.781 20.438 16.562 1 91.56 237 SER B C 1
ATOM 4242 O O . SER B 1 237 ? 18.828 20.906 17.031 1 91.56 237 SER B O 1
ATOM 4244 N N . ASP B 1 238 ? 17.625 19.125 16.344 1 91.69 238 ASP B N 1
ATOM 4245 C CA . ASP B 1 238 ? 18.641 18.141 16.688 1 91.69 238 ASP B CA 1
ATOM 4246 C C . ASP B 1 238 ? 19.672 18 15.555 1 91.69 238 ASP B C 1
ATOM 4248 O O . ASP B 1 238 ? 20.75 17.422 15.75 1 91.69 238 ASP B O 1
ATOM 4252 N N . ASP B 1 239 ? 19.312 18.531 14.398 1 93.44 239 ASP B N 1
ATOM 4253 C CA . ASP B 1 239 ? 20.188 18.375 13.242 1 93.44 239 ASP B CA 1
ATOM 4254 C C . ASP B 1 239 ? 21.344 19.375 13.281 1 93.44 239 ASP B C 1
ATOM 4256 O O . ASP B 1 239 ? 21.125 20.578 13.234 1 93.44 239 ASP B O 1
ATOM 4260 N N . PRO B 1 240 ? 22.516 18.906 13.344 1 91.19 240 PRO B N 1
ATOM 4261 C CA . PRO B 1 240 ? 23.672 19.812 13.469 1 91.19 240 PRO B CA 1
ATOM 4262 C C . PRO B 1 240 ? 23.969 20.562 12.18 1 91.19 240 PRO B C 1
ATOM 4264 O O . PRO B 1 240 ? 24.672 21.578 12.211 1 91.19 240 PRO B O 1
ATOM 4267 N N . ASN B 1 241 ? 23.406 20.141 11.102 1 91.44 241 ASN B N 1
ATOM 4268 C CA . ASN B 1 241 ? 23.734 20.734 9.812 1 91.44 241 ASN B CA 1
ATOM 4269 C C . ASN B 1 241 ? 22.656 21.719 9.367 1 91.44 241 ASN B C 1
ATOM 4271 O O . ASN B 1 241 ? 22.766 22.328 8.297 1 91.44 241 ASN B O 1
ATOM 4275 N N . ILE B 1 242 ? 21.688 21.938 10.164 1 93.94 242 ILE B N 1
ATOM 4276 C CA . ILE B 1 242 ? 20.594 22.797 9.758 1 93.94 242 ILE B CA 1
ATOM 4277 C C . ILE B 1 242 ? 20.969 24.266 9.969 1 93.94 242 ILE B C 1
ATOM 4279 O O . ILE B 1 242 ? 21.609 24.609 10.977 1 93.94 242 ILE B O 1
ATOM 4283 N N . THR B 1 243 ? 20.641 25.078 9.023 1 93 243 THR B N 1
ATOM 4284 C CA . THR B 1 243 ? 20.891 26.5 9.148 1 93 243 THR B CA 1
ATOM 4285 C C . THR B 1 243 ? 19.844 27.172 10.031 1 93 243 THR B C 1
ATOM 4287 O O . THR B 1 243 ? 18.688 26.75 10.047 1 93 243 THR B O 1
ATOM 4290 N N . PRO B 1 244 ? 20.297 28.172 10.727 1 91.56 244 PRO B N 1
ATOM 4291 C CA . PRO B 1 244 ? 19.344 28.891 11.57 1 91.56 244 PRO B CA 1
ATOM 4292 C C . PRO B 1 244 ? 18.156 29.438 10.789 1 91.56 244 PRO B C 1
ATOM 4294 O O . PRO B 1 244 ? 17.031 29.438 11.289 1 91.56 244 PRO B O 1
ATOM 4297 N N . SER B 1 245 ? 18.438 29.844 9.633 1 91.75 245 SER B N 1
ATOM 4298 C CA . SER B 1 245 ? 17.375 30.375 8.797 1 91.75 245 SER B CA 1
ATOM 4299 C C . SER B 1 245 ? 16.344 29.297 8.461 1 91.75 245 SER B C 1
ATOM 4301 O O . SER B 1 245 ? 15.133 29.562 8.477 1 91.75 245 SER B O 1
ATOM 4303 N N . GLU B 1 246 ? 16.828 28.109 8.172 1 92.81 246 GLU B N 1
ATOM 4304 C CA . GLU B 1 246 ? 15.914 27.016 7.859 1 92.81 246 GLU B CA 1
ATOM 4305 C C . GLU B 1 246 ? 15.148 26.562 9.094 1 92.81 246 GLU B C 1
ATOM 4307 O O . GLU B 1 246 ? 13.945 26.281 9.023 1 92.81 246 GLU B O 1
ATOM 4312 N N . LEU B 1 247 ? 15.812 26.5 10.141 1 93.44 247 LEU B N 1
ATOM 4313 C CA . LEU B 1 247 ? 15.164 26.109 11.391 1 93.44 247 LEU B CA 1
ATOM 4314 C C . LEU B 1 247 ? 14.031 27.078 11.734 1 93.44 247 LEU B C 1
ATOM 4316 O O . LEU B 1 247 ? 12.938 26.641 12.094 1 93.44 247 LEU B O 1
ATOM 4320 N N . GLN B 1 248 ? 14.281 28.359 11.617 1 91.12 248 GLN B N 1
ATOM 4321 C CA . GLN B 1 248 ? 13.266 29.359 11.898 1 91.12 248 GLN B CA 1
ATOM 4322 C C . GLN B 1 248 ? 12.086 29.234 10.938 1 91.12 248 GLN B C 1
ATOM 4324 O O . GLN B 1 248 ? 10.93 29.375 11.344 1 91.12 248 GLN B O 1
ATOM 4329 N N . HIS B 1 249 ? 12.453 28.922 9.703 1 90.81 249 HIS B N 1
ATOM 4330 C CA . HIS B 1 249 ? 11.414 28.734 8.695 1 90.81 249 HIS B CA 1
ATOM 4331 C C . HIS B 1 249 ? 10.5 27.578 9.047 1 90.81 249 HIS B C 1
ATOM 4333 O O . HIS B 1 249 ? 9.273 27.672 8.914 1 90.81 249 HIS B O 1
ATOM 4339 N N . ILE B 1 250 ? 11.008 26.516 9.539 1 92 250 ILE B N 1
ATOM 4340 C CA . ILE B 1 250 ? 10.242 25.312 9.875 1 92 250 ILE B CA 1
ATOM 4341 C C . ILE B 1 250 ? 9.406 25.578 11.125 1 92 250 ILE B C 1
ATOM 4343 O O . ILE B 1 250 ? 8.195 25.312 11.133 1 92 250 ILE B O 1
ATOM 4347 N N . VAL B 1 251 ? 9.945 26.219 12.078 1 88 251 VAL B N 1
ATOM 4348 C CA . VAL B 1 251 ? 9.305 26.406 13.375 1 88 251 VAL B CA 1
ATOM 4349 C C . VAL B 1 251 ? 8.164 27.422 13.234 1 88 251 VAL B C 1
ATOM 4351 O O . VAL B 1 251 ? 7.098 27.234 13.836 1 88 251 VAL B O 1
ATOM 4354 N N . GLN B 1 252 ? 8.32 28.422 12.461 1 85.94 252 GLN B N 1
ATOM 4355 C CA . GLN B 1 252 ? 7.324 29.484 12.305 1 85.94 252 GLN B CA 1
ATOM 4356 C C . GLN B 1 252 ? 6.121 29 11.5 1 85.94 252 GLN B C 1
ATOM 4358 O O . GLN B 1 252 ? 5.027 29.547 11.617 1 85.94 252 GLN B O 1
ATOM 4363 N N . ASN B 1 253 ? 6.387 28.031 10.695 1 84.12 253 ASN B N 1
ATOM 4364 C CA . ASN B 1 253 ? 5.324 27.578 9.797 1 84.12 253 ASN B CA 1
ATOM 4365 C C . ASN B 1 253 ? 4.832 26.188 10.164 1 84.12 253 ASN B C 1
ATOM 4367 O O . ASN B 1 253 ? 4.457 25.406 9.289 1 84.12 253 ASN B O 1
ATOM 4371 N N . GLN B 1 254 ? 5.02 25.875 11.391 1 77.44 254 GLN B N 1
ATOM 4372 C CA . GLN B 1 254 ? 4.461 24.625 11.883 1 77.44 254 GLN B CA 1
ATOM 4373 C C . GLN B 1 254 ? 3.072 24.828 12.477 1 77.44 254 GLN B C 1
ATOM 4375 O O . GLN B 1 254 ? 2.67 25.969 12.742 1 77.44 254 GLN B O 1
ATOM 4380 N N . ASP B 1 255 ? 2.197 23.891 12.406 1 60.09 255 ASP B N 1
ATOM 4381 C CA . ASP B 1 255 ? 0.88 24.031 13.023 1 60.09 255 ASP B CA 1
ATOM 4382 C C . ASP B 1 255 ? 0.997 24.375 14.5 1 60.09 255 ASP B C 1
ATOM 4384 O O . ASP B 1 255 ? 1.936 23.953 15.172 1 60.09 255 ASP B O 1
ATOM 4388 N N . ASN B 1 256 ? 0.935 25.641 14.953 1 48.91 256 ASN B N 1
ATOM 4389 C CA . ASN B 1 256 ? 1.012 26.141 16.328 1 48.91 256 ASN B CA 1
ATOM 4390 C C . ASN B 1 256 ? 0.785 25.016 17.344 1 48.91 256 ASN B C 1
ATOM 4392 O O . ASN B 1 256 ? 1.18 25.141 18.5 1 48.91 256 ASN B O 1
ATOM 4396 N N . SER B 1 257 ? 0.034 24.125 17.109 1 42.88 257 SER B N 1
ATOM 4397 C CA . SER B 1 257 ? -0.344 23.25 18.219 1 42.88 257 SER B CA 1
ATOM 4398 C C . SER B 1 257 ? 0.762 22.25 18.531 1 42.88 257 SER B C 1
ATOM 4400 O O . SER B 1 257 ? 0.639 21.469 19.469 1 42.88 257 SER B O 1
ATOM 4402 N N . SER B 1 258 ? 1.75 22.141 17.719 1 41.19 258 SER B N 1
ATOM 4403 C CA . SER B 1 258 ? 2.729 21.094 17.969 1 41.19 258 SER B CA 1
ATOM 4404 C C . SER B 1 258 ? 3.717 21.5 19.047 1 41.19 258 SER B C 1
ATOM 4406 O O . SER B 1 258 ? 4.27 20.641 19.75 1 41.19 258 SER B O 1
ATOM 4408 N N . ALA B 1 259 ? 4.242 22.75 19.188 1 36.69 259 ALA B N 1
ATOM 4409 C CA . ALA B 1 259 ? 5.289 23.172 20.125 1 36.69 259 ALA B CA 1
ATOM 4410 C C . ALA B 1 259 ? 4.82 23.031 21.562 1 36.69 259 ALA B C 1
ATOM 4412 O O . ALA B 1 259 ? 5.617 22.734 22.453 1 36.69 259 ALA B O 1
ATOM 4413 N N . THR B 1 260 ? 3.727 23.484 21.984 1 33.12 260 THR B N 1
ATOM 4414 C CA . THR B 1 260 ? 3.402 23.641 23.391 1 33.12 260 THR B CA 1
ATOM 4415 C C . THR B 1 260 ? 3.281 22.281 24.078 1 33.12 260 THR B C 1
ATOM 4417 O O . THR B 1 260 ? 3.492 22.156 25.281 1 33.12 260 THR B O 1
ATOM 4420 N N . THR B 1 261 ? 2.926 21.297 23.328 1 33.84 261 THR B N 1
ATOM 4421 C CA . THR B 1 261 ? 2.562 20.125 24.125 1 33.84 261 THR B CA 1
ATOM 4422 C C . THR B 1 261 ? 3.811 19.391 24.609 1 33.84 261 THR B C 1
ATOM 4424 O O . THR B 1 261 ? 3.785 18.75 25.656 1 33.84 261 THR B O 1
ATOM 4427 N N . CYS B 1 262 ? 4.879 19.438 23.797 1 32.5 262 CYS B N 1
ATOM 4428 C CA . CYS B 1 262 ? 5.965 18.609 24.312 1 32.5 262 CYS B CA 1
ATOM 4429 C C . CYS B 1 262 ? 6.652 19.281 25.484 1 32.5 262 CYS B C 1
ATOM 4431 O O . CYS B 1 262 ? 7.457 18.656 26.188 1 32.5 262 CYS B O 1
ATOM 4433 N N . THR B 1 263 ? 6.676 20.594 25.594 1 30.72 263 THR B N 1
ATOM 4434 C CA . THR B 1 263 ? 7.465 21.234 26.641 1 30.72 263 THR B CA 1
ATOM 4435 C C . THR B 1 263 ? 6.816 21.031 28 1 30.72 263 THR B C 1
ATOM 4437 O O . THR B 1 263 ? 7.445 21.266 29.031 1 30.72 263 THR B O 1
ATOM 4440 N N . VAL B 1 264 ? 5.496 20.875 28.016 1 31.36 264 VAL B N 1
ATOM 4441 C CA . VAL B 1 264 ? 4.91 20.906 29.359 1 31.36 264 VAL B CA 1
ATOM 4442 C C . VAL B 1 264 ? 5.406 19.719 30.156 1 31.36 264 VAL B C 1
ATOM 4444 O O . VAL B 1 264 ? 5.246 19.672 31.375 1 31.36 264 VAL B O 1
ATOM 4447 N N . LEU B 1 265 ? 5.828 18.609 29.328 1 31.62 265 LEU B N 1
ATOM 4448 C CA . LEU B 1 265 ? 6.137 17.516 30.25 1 31.62 265 LEU B CA 1
ATOM 4449 C C . LEU B 1 265 ? 7.395 17.828 31.047 1 31.62 265 LEU B C 1
ATOM 4451 O O . LEU B 1 265 ? 7.719 17.094 32 1 31.62 265 LEU B O 1
ATOM 4455 N N . LEU B 1 266 ? 8.227 18.656 30.422 1 29.61 266 LEU B N 1
ATOM 4456 C CA . LEU B 1 266 ? 9.531 18.547 31.062 1 29.61 266 LEU B CA 1
ATOM 4457 C C . LEU B 1 266 ? 9.578 19.344 32.344 1 29.61 266 LEU B C 1
ATOM 4459 O O . LEU B 1 266 ? 10.602 19.359 33.031 1 29.61 266 LEU B O 1
ATOM 4463 N N . ARG B 1 267 ? 8.742 20.328 32.5 1 29.02 267 ARG B N 1
ATOM 4464 C CA . ARG B 1 267 ? 9.328 21.188 33.5 1 29.02 267 ARG B CA 1
ATOM 4465 C C . ARG B 1 267 ? 9.117 20.609 34.906 1 29.02 267 ARG B C 1
ATOM 4467 O O . ARG B 1 267 ? 9.562 21.203 35.906 1 29.02 267 ARG B O 1
ATOM 4474 N N . LYS B 1 268 ? 7.863 20.031 35.25 1 30.91 268 LYS B N 1
ATOM 4475 C CA . LYS B 1 268 ? 7.656 20.297 36.656 1 30.91 268 LYS B CA 1
ATOM 4476 C C . LYS B 1 268 ? 8.703 19.594 37.5 1 30.91 268 LYS B C 1
ATOM 4478 O O . LYS B 1 268 ? 9.258 18.562 37.094 1 30.91 268 LYS B O 1
ATOM 4483 N N . ASP B 1 269 ? 8.742 19.875 38.875 1 29.23 269 ASP B N 1
ATOM 4484 C CA . ASP B 1 269 ? 9.539 19.75 40.094 1 29.23 269 ASP B CA 1
ATOM 4485 C C . ASP B 1 269 ? 9.719 18.281 40.5 1 29.23 269 ASP B C 1
ATOM 4487 O O . ASP B 1 269 ? 8.984 17.422 40.031 1 29.23 269 ASP B O 1
ATOM 4491 N N . GLY B 1 270 ? 10.531 17.859 41.625 1 28.89 270 GLY B N 1
ATOM 4492 C CA . GLY B 1 270 ? 11.18 16.844 42.469 1 28.89 270 GLY B CA 1
ATOM 4493 C C . GLY B 1 270 ? 10.242 15.758 42.938 1 28.89 270 GLY B C 1
ATOM 4494 O O . GLY B 1 270 ? 10.594 14.578 42.906 1 28.89 270 GLY B O 1
ATOM 4495 N N . GLN B 1 271 ? 9.43 15.977 44.031 1 25.23 271 GLN B N 1
ATOM 4496 C CA . GLN B 1 271 ? 9.164 15.023 45.125 1 25.23 271 GLN B CA 1
ATOM 4497 C C . GLN B 1 271 ? 8.258 13.898 44.625 1 25.23 271 GLN B C 1
ATOM 4499 O O . GLN B 1 271 ? 8.555 12.719 44.844 1 25.23 271 GLN B O 1
ATOM 4504 N N . ASP B 1 272 ? 6.898 13.984 45.062 1 27.19 272 ASP B N 1
ATOM 4505 C CA . ASP B 1 272 ? 6.117 12.867 45.562 1 27.19 272 ASP B CA 1
ATOM 4506 C C . ASP B 1 272 ? 5.812 11.852 44.469 1 27.19 272 ASP B C 1
ATOM 4508 O O . ASP B 1 272 ? 5.961 12.148 43.281 1 27.19 272 ASP B O 1
ATOM 4512 N N . LYS B 1 273 ? 4.57 11.07 44.75 1 25.78 273 LYS B N 1
ATOM 4513 C CA . LYS B 1 273 ? 4 9.734 44.562 1 25.78 273 LYS B CA 1
ATOM 4514 C C . LYS B 1 273 ? 3.57 9.516 43.094 1 25.78 273 LYS B C 1
ATOM 4516 O O . LYS B 1 273 ? 3.188 10.469 42.406 1 25.78 273 LYS B O 1
ATOM 4521 N N . TYR B 1 274 ? 3.939 8.391 42.438 1 27.02 274 TYR B N 1
ATOM 4522 C CA . TYR B 1 274 ? 3.754 7.617 41.188 1 27.02 274 TYR B CA 1
ATOM 4523 C C . TYR B 1 274 ? 2.289 7.605 40.781 1 27.02 274 TYR B C 1
ATOM 4525 O O . TYR B 1 274 ? 1.591 6.605 40.969 1 27.02 274 TYR B O 1
ATOM 4533 N N . SER B 1 275 ? 1.427 8.539 41.25 1 24.53 275 SER B N 1
ATOM 4534 C CA . SER B 1 275 ? 0.05 8.195 40.906 1 24.53 275 SER B CA 1
ATOM 4535 C C . SER B 1 275 ? -0.119 8.039 39.406 1 24.53 275 SER B C 1
ATOM 4537 O O . SER B 1 275 ? 0.617 8.641 38.625 1 24.53 275 SER B O 1
ATOM 4539 N N . THR B 1 276 ? -0.874 6.973 38.938 1 26.09 276 THR B N 1
ATOM 4540 C CA . THR B 1 276 ? -1.339 6.262 37.75 1 26.09 276 THR B CA 1
ATOM 4541 C C . THR B 1 276 ? -1.966 7.23 36.75 1 26.09 276 THR B C 1
ATOM 4543 O O . THR B 1 276 ? -3.146 7.109 36.406 1 26.09 276 THR B O 1
ATOM 4546 N N . THR B 1 277 ? -1.66 8.602 36.844 1 24.53 277 THR B N 1
ATOM 4547 C CA . THR B 1 277 ? -2.516 9.422 36 1 24.53 277 THR B CA 1
ATOM 4548 C C . THR B 1 277 ? -2.264 9.109 34.5 1 24.53 277 THR B C 1
ATOM 4550 O O . THR B 1 277 ? -1.226 9.484 33.969 1 24.53 277 THR B O 1
ATOM 4553 N N . ILE B 1 278 ? -2.355 7.871 34.125 1 27.3 278 ILE B N 1
ATOM 4554 C CA . ILE B 1 278 ? -2.445 7.469 32.719 1 27.3 278 ILE B CA 1
ATOM 4555 C C . ILE B 1 278 ? -3.387 8.406 31.969 1 27.3 278 ILE B C 1
ATOM 4557 O O . ILE B 1 278 ? -3.65 8.219 30.781 1 27.3 278 ILE B O 1
ATOM 4561 N N . ASN B 1 279 ? -4.137 9.258 32.719 1 25.45 279 ASN B N 1
ATOM 4562 C CA . ASN B 1 279 ? -5.309 9.766 32.031 1 25.45 279 ASN B CA 1
ATOM 4563 C C . ASN B 1 279 ? -4.914 10.609 30.828 1 25.45 279 ASN B C 1
ATOM 4565 O O . ASN B 1 279 ? -5.516 10.5 29.75 1 25.45 279 ASN B O 1
ATOM 4569 N N . ARG B 1 280 ? -4.375 11.867 31.156 1 26 280 ARG B N 1
ATOM 4570 C CA . ARG B 1 280 ? -4.691 13.086 30.406 1 26 280 ARG B CA 1
ATOM 4571 C C . ARG B 1 280 ? -3.848 13.188 29.141 1 26 280 ARG B C 1
ATOM 4573 O O . ARG B 1 280 ? -3.85 14.219 28.469 1 26 280 ARG B O 1
ATOM 4580 N N . CYS B 1 281 ? -2.809 12.398 29.094 1 27.38 281 CYS B N 1
ATOM 4581 C CA . CYS B 1 281 ? -1.96 12.812 27.984 1 27.38 281 CYS B CA 1
ATOM 4582 C C . CYS B 1 281 ? -2.686 12.656 26.656 1 27.38 281 CYS B C 1
ATOM 4584 O O . CYS B 1 281 ? -2.586 11.609 26.016 1 27.38 281 CYS B O 1
ATOM 4586 N N . VAL B 1 282 ? -4.039 12.867 26.688 1 27.78 282 VAL B N 1
ATOM 4587 C CA . VAL B 1 282 ? -4.695 12.906 25.391 1 27.78 282 VAL B CA 1
ATOM 4588 C C . VAL B 1 282 ? -4.141 14.07 24.562 1 27.78 282 VAL B C 1
ATOM 4590 O O . VAL B 1 282 ? -4.391 15.234 24.875 1 27.78 282 VAL B O 1
ATOM 4593 N N . THR B 1 283 ? -2.844 14.148 24.516 1 27.98 283 THR B N 1
ATOM 4594 C CA . THR B 1 283 ? -2.406 15.25 23.656 1 27.98 283 THR B CA 1
ATOM 4595 C C . THR B 1 283 ? -3.201 15.273 22.359 1 27.98 283 THR B C 1
ATOM 4597 O O . THR B 1 283 ? -3.48 14.227 21.766 1 27.98 283 THR B O 1
ATOM 4600 N N . PRO B 1 284 ? -3.969 16.344 22.141 1 28.61 284 PRO B N 1
ATOM 4601 C CA . PRO B 1 284 ? -4.863 16.516 20.984 1 28.61 284 PRO B CA 1
ATOM 4602 C C . PRO B 1 284 ? -4.188 16.172 19.672 1 28.61 284 PRO B C 1
ATOM 4604 O O . PRO B 1 284 ? -4.871 15.883 18.672 1 28.61 284 PRO B O 1
ATOM 4607 N N . ALA B 1 285 ? -2.906 16.625 19.609 1 30.67 285 ALA B N 1
ATOM 4608 C CA . ALA B 1 285 ? -2.387 16.594 18.234 1 30.67 285 ALA B CA 1
ATOM 4609 C C . ALA B 1 285 ? -2.336 15.164 17.703 1 30.67 285 ALA B C 1
ATOM 4611 O O . ALA B 1 285 ? -2.543 14.938 16.516 1 30.67 285 ALA B O 1
ATOM 4612 N N . VAL B 1 286 ? -1.631 14.289 18.547 1 31.81 286 VAL B N 1
ATOM 4613 C CA . VAL B 1 286 ? -1.347 12.977 17.969 1 31.81 286 VAL B CA 1
ATOM 4614 C C . VAL B 1 286 ? -2.584 12.094 18.078 1 31.81 286 VAL B C 1
ATOM 4616 O O . VAL B 1 286 ? -2.949 11.656 19.172 1 31.81 286 VAL B O 1
ATOM 4619 N N . ASP B 1 287 ? -3.729 12.414 17.547 1 29.33 287 ASP B N 1
ATOM 4620 C CA . ASP B 1 287 ? -4.914 11.57 17.562 1 29.33 287 ASP B CA 1
ATOM 4621 C C . ASP B 1 287 ? -4.562 10.125 17.203 1 29.33 287 ASP B C 1
ATOM 4623 O O . ASP B 1 287 ? -4.457 9.781 16.031 1 29.33 287 ASP B O 1
ATOM 4627 N N . CYS B 1 288 ? -3.652 9.633 17.953 1 28.83 288 CYS B N 1
ATOM 4628 C CA . CYS B 1 288 ? -3.604 8.18 17.812 1 28.83 288 CYS B CA 1
ATOM 4629 C C . CYS B 1 288 ? -4.965 7.559 18.094 1 28.83 288 CYS B C 1
ATOM 4631 O O . CYS B 1 288 ? -5.457 7.617 19.219 1 28.83 288 CYS B O 1
ATOM 4633 N N . PRO B 1 289 ? -5.895 7.562 17.172 1 28.5 289 PRO B N 1
ATOM 4634 C CA . PRO B 1 289 ? -7.27 7.117 17.391 1 28.5 289 PRO B CA 1
ATOM 4635 C C . PRO B 1 289 ? -7.344 5.789 18.156 1 28.5 289 PRO B C 1
ATOM 4637 O O . PRO B 1 289 ? -8.281 5.566 18.922 1 28.5 289 PRO B O 1
ATOM 4640 N N . LEU B 1 290 ? -6.309 4.961 18.078 1 29.89 290 LEU B N 1
ATOM 4641 C CA . LEU B 1 290 ? -6.586 3.662 18.672 1 29.89 290 LEU B CA 1
ATOM 4642 C C . LEU B 1 290 ? -6.566 3.758 20.203 1 29.89 290 LEU B C 1
ATOM 4644 O O . LEU B 1 290 ? -6.961 2.814 20.891 1 29.89 290 LEU B O 1
ATOM 4648 N N . LEU B 1 291 ? -6.035 4.762 20.719 1 29.39 291 LEU B N 1
ATOM 4649 C CA . LEU B 1 291 ? -6.012 4.781 22.188 1 29.39 291 LEU B CA 1
ATOM 4650 C C . LEU B 1 291 ? -7.422 4.934 22.75 1 29.39 291 LEU B C 1
ATOM 4652 O O . LEU B 1 291 ? -7.766 4.305 23.75 1 29.39 291 LEU B O 1
ATOM 4656 N N . ARG B 1 292 ? -8.25 5.773 22.078 1 30.92 292 ARG B N 1
ATOM 4657 C CA . ARG B 1 292 ? -9.578 5.934 22.656 1 30.92 292 ARG B CA 1
ATOM 4658 C C . ARG B 1 292 ? -10.406 4.668 22.469 1 30.92 292 ARG B C 1
ATOM 4660 O O . ARG B 1 292 ? -11.266 4.355 23.312 1 30.92 292 ARG B O 1
ATOM 4667 N N . VAL B 1 293 ? -10.203 3.904 21.484 1 29.98 293 VAL B N 1
ATOM 4668 C CA . VAL B 1 293 ? -11 2.699 21.312 1 29.98 293 VAL B CA 1
ATOM 4669 C C . VAL B 1 293 ? -10.672 1.693 22.406 1 29.98 293 VAL B C 1
ATOM 4671 O O . VAL B 1 293 ? -11.555 0.989 22.906 1 29.98 293 VAL B O 1
ATOM 4674 N N . CYS B 1 294 ? -9.422 1.659 22.812 1 29.33 294 CYS B N 1
ATOM 4675 C CA . CYS B 1 294 ? -9.141 0.747 23.922 1 29.33 294 CYS B CA 1
ATOM 4676 C C . CYS B 1 294 ? -9.883 1.179 25.188 1 29.33 294 CYS B C 1
ATOM 4678 O O . CYS B 1 294 ? -10.258 0.341 26 1 29.33 294 CYS B O 1
ATOM 4680 N N . ILE B 1 295 ? -10.047 2.469 25.375 1 30.62 295 ILE B N 1
ATOM 4681 C CA . ILE B 1 295 ? -10.742 2.9 26.578 1 30.62 295 ILE B CA 1
ATOM 4682 C C . ILE B 1 295 ? -12.219 2.523 26.484 1 30.62 295 ILE B C 1
ATOM 4684 O O . ILE B 1 295 ? -12.828 2.135 27.484 1 30.62 295 ILE B O 1
ATOM 4688 N N . ILE B 1 296 ? -12.797 2.627 25.266 1 29.91 296 ILE B N 1
ATOM 4689 C CA . ILE B 1 296 ? -14.227 2.354 25.172 1 29.91 296 ILE B CA 1
ATOM 4690 C C . ILE B 1 296 ? -14.492 0.872 25.438 1 29.91 296 ILE B C 1
ATOM 4692 O O . ILE B 1 296 ? -15.492 0.512 26.047 1 29.91 296 ILE B O 1
ATOM 4696 N N . LEU B 1 297 ? -13.594 0.016 24.938 1 28.34 297 LEU B N 1
ATOM 4697 C CA . LEU B 1 297 ? -13.922 -1.389 25.156 1 28.34 297 LEU B CA 1
ATOM 4698 C C . LEU B 1 297 ? -13.734 -1.764 26.625 1 28.34 297 LEU B C 1
ATOM 4700 O O . LEU B 1 297 ? -14.164 -2.836 27.047 1 28.34 297 LEU B O 1
ATOM 4704 N N . HIS B 1 298 ? -12.75 -1.215 27.25 1 30.34 298 HIS B N 1
ATOM 4705 C CA . HIS B 1 298 ? -12.68 -1.617 28.656 1 30.34 298 HIS B CA 1
ATOM 4706 C C . HIS B 1 298 ? -13.781 -0.957 29.484 1 30.34 298 HIS B C 1
ATOM 4708 O O . HIS B 1 298 ? -13.805 0.268 29.625 1 30.34 298 HIS B O 1
ATOM 4714 N N . GLY B 1 299 ? -15.016 -1.488 29.297 1 28.11 299 GLY B N 1
ATOM 4715 C CA . GLY B 1 299 ? -16.156 -1.191 30.156 1 28.11 299 GLY B CA 1
ATOM 4716 C C . GLY B 1 299 ? -15.781 -1.066 31.609 1 28.11 299 GLY B C 1
ATOM 4717 O O . GLY B 1 299 ? -14.773 -1.62 32.062 1 28.11 299 GLY B O 1
ATOM 4718 N N . PRO B 1 300 ? -16.016 0.053 32.281 1 30.95 300 PRO B N 1
ATOM 4719 C CA . PRO B 1 300 ? -15.836 0.13 33.719 1 30.95 300 PRO B CA 1
ATOM 4720 C C . PRO B 1 300 ? -16.312 -1.127 34.469 1 30.95 300 PRO B C 1
ATOM 4722 O O . PRO B 1 300 ? -17.484 -1.521 34.312 1 30.95 300 PRO B O 1
ATOM 4725 N N . SER B 1 301 ? -15.68 -2.271 34.438 1 29.61 301 SER B N 1
ATOM 4726 C CA . SER B 1 301 ? -16.078 -3.316 35.375 1 29.61 301 SER B CA 1
ATOM 4727 C C . SER B 1 301 ? -16.375 -2.734 36.75 1 29.61 301 SER B C 1
ATOM 4729 O O . SER B 1 301 ? -15.672 -1.842 37.219 1 29.61 301 SER B O 1
ATOM 4731 N N . GLY B 1 302 ? -17.656 -2.715 37.219 1 29.06 302 GLY B N 1
ATOM 4732 C CA . GLY B 1 302 ? -18.375 -2.459 38.469 1 29.06 302 GLY B CA 1
ATOM 4733 C C . GLY B 1 302 ? -17.672 -3.045 39.688 1 29.06 302 GLY B C 1
ATOM 4734 O O . GLY B 1 302 ? -17.422 -4.254 39.75 1 29.06 302 GLY B O 1
ATOM 4735 N N . LEU B 1 303 ? -16.672 -2.434 40.312 1 28.03 303 LEU B N 1
ATOM 4736 C CA . LEU B 1 303 ? -16.203 -2.838 41.625 1 28.03 303 LEU B CA 1
ATOM 4737 C C . LEU B 1 303 ? -17.375 -3.084 42.562 1 28.03 303 LEU B C 1
ATOM 4739 O O . LEU B 1 303 ? -18.344 -2.303 42.594 1 28.03 303 LEU B O 1
ATOM 4743 N N . PRO B 1 304 ? -17.688 -4.352 42.844 1 28.47 304 PRO B N 1
ATOM 4744 C CA . PRO B 1 304 ? -18.75 -4.684 43.812 1 28.47 304 PRO B CA 1
ATOM 4745 C C . PRO B 1 304 ? -18.672 -3.842 45.094 1 28.47 304 PRO B C 1
ATOM 4747 O O . PRO B 1 304 ? -17.578 -3.469 45.531 1 28.47 304 PRO B O 1
ATOM 4750 N N . ARG B 1 305 ? -19.562 -2.926 45.312 1 28.06 305 ARG B N 1
ATOM 4751 C CA . ARG B 1 305 ? -19.812 -2.201 46.562 1 28.06 305 ARG B CA 1
ATOM 4752 C C . ARG B 1 305 ? -19.781 -3.143 47.75 1 28.06 305 ARG B C 1
ATOM 4754 O O . ARG B 1 305 ? -20.453 -4.172 47.75 1 28.06 305 ARG B O 1
ATOM 4761 N N . VAL B 1 306 ? -18.594 -3.369 48.312 1 26.91 306 VAL B N 1
ATOM 4762 C CA . VAL B 1 306 ? -18.531 -4.059 49.594 1 26.91 306 VAL B CA 1
ATOM 4763 C C . VAL B 1 306 ? -19.641 -3.547 50.5 1 26.91 306 VAL B C 1
ATOM 4765 O O . VAL B 1 306 ? -19.875 -2.338 50.594 1 26.91 306 VAL B O 1
ATOM 4768 N N . PRO B 1 307 ? -20.672 -4.363 50.75 1 29.72 307 PRO B N 1
ATOM 4769 C CA . PRO B 1 307 ? -21.734 -4.027 51.688 1 29.72 307 PRO B CA 1
ATOM 4770 C C . PRO B 1 307 ? -21.188 -3.426 53 1 29.72 307 PRO B C 1
ATOM 4772 O O . PRO B 1 307 ? -20.031 -3.682 53.375 1 29.72 307 PRO B O 1
ATOM 4775 N N . ASP B 1 308 ? -21.797 -2.328 53.5 1 23.84 308 ASP B N 1
ATOM 4776 C CA . ASP B 1 308 ? -21.656 -2.045 54.938 1 23.84 308 ASP B CA 1
ATOM 4777 C C . ASP B 1 308 ? -22.016 -3.266 55.781 1 23.84 308 ASP B C 1
ATOM 4779 O O . ASP B 1 308 ? -22.969 -3.979 55.469 1 23.84 308 ASP B O 1
#